Protein 3OAJ (pdb70)

Structure (mmCIF, N/CA/C/O backbone):
data_3OAJ
#
_entry.id   3OAJ
#
_cell.length_a   50.215
_cell.length_b   86.181
_cell.length_c   72.968
_cell.angle_alpha   90.000
_cell.angle_beta   91.650
_cell.angle_gamma   90.000
#
_symmetry.space_group_name_H-M   'P 1 21 1'
#
loop_
_entity.id
_entity.type
_entity.pdbx_description
1 polymer 'Putative ring-cleaving dioxygenase mhqO'
2 non-polymer 'ZINC ION'
3 non-polymer 'SULFATE ION'
4 water water
#
loop_
_atom_site.group_PDB
_atom_site.id
_atom_site.type_symbol
_atom_site.label_atom_id
_atom_site.label_alt_id
_atom_site.label_comp_id
_atom_site.label_asym_id
_atom_site.label_entity_id
_atom_site.label_seq_id
_atom_site.pdbx_PDB_ins_code
_atom_site.Cartn_x
_atom_site.Cartn_y
_atom_site.Cartn_z
_atom_site.occupancy
_atom_site.B_iso_or_equiv
_atom_site.auth_seq_id
_atom_site.auth_comp_id
_atom_site.auth_asym_id
_atom_site.auth_atom_id
_atom_site.pdbx_PDB_model_num
ATOM 1 N N . ALA A 1 3 ? 68.123 17.644 39.859 1.00 25.26 3 ALA A N 1
ATOM 2 C CA . ALA A 1 3 ? 66.798 17.955 39.231 1.00 24.66 3 ALA A CA 1
ATOM 3 C C . ALA A 1 3 ? 65.686 18.198 40.265 1.00 23.94 3 ALA A C 1
ATOM 4 O O . ALA A 1 3 ? 65.929 18.797 41.317 1.00 25.03 3 ALA A O 1
ATOM 6 N N . LYS A 1 4 ? 64.477 17.735 39.969 1.00 22.10 4 LYS A N 1
ATOM 7 C CA . LYS A 1 4 ? 63.301 18.029 40.799 1.00 21.04 4 LYS A CA 1
ATOM 8 C C . LYS A 1 4 ? 62.808 16.770 41.519 1.00 19.23 4 LYS A C 1
ATOM 9 O O . LYS A 1 4 ? 63.268 15.666 41.214 1.00 18.79 4 LYS A O 1
ATOM 15 N N . LYS A 1 5 ? 61.891 16.939 42.477 1.00 18.68 5 LYS A N 1
ATOM 16 C CA . LYS A 1 5 ? 61.293 15.810 43.209 1.00 18.89 5 LYS A CA 1
ATOM 17 C C . LYS A 1 5 ? 59.824 16.042 43.567 1.00 18.30 5 LYS A C 1
ATOM 18 O O . LYS A 1 5 ? 59.510 16.876 44.403 1.00 20.57 5 LYS A O 1
ATOM 24 N N . THR A 1 6 ? 58.927 15.278 42.961 1.00 15.45 6 THR A N 1
ATOM 25 C CA . THR A 1 6 ? 57.502 15.367 43.277 1.00 13.69 6 THR A CA 1
ATOM 26 C C . THR A 1 6 ? 57.110 14.397 44.392 1.00 12.86 6 THR A C 1
ATOM 27 O O . THR A 1 6 ? 57.613 13.279 44.459 1.00 13.17 6 THR A O 1
ATOM 31 N N . MET A 1 7 ? 56.182 14.805 45.248 1.00 12.47 7 MET A N 1
ATOM 32 C CA . MET A 1 7 ? 55.655 13.908 46.272 1.00 13.03 7 MET A CA 1
ATOM 33 C C . MET A 1 7 ? 54.883 12.719 45.706 1.00 11.68 7 MET A C 1
ATOM 34 O O . MET A 1 7 ? 54.828 11.657 46.326 1.00 11.87 7 MET A O 1
ATOM 39 N N . GLY A 1 8 ? 54.332 12.880 44.510 1.00 10.58 8 GLY A N 1
ATOM 40 C CA . GLY A 1 8 ? 53.502 11.809 43.943 1.00 10.13 8 GLY A CA 1
ATOM 41 C C . GLY A 1 8 ? 52.368 12.352 43.103 1.00 9.99 8 GLY A C 1
ATOM 42 O O . GLY A 1 8 ? 52.349 13.543 42.757 1.00 10.86 8 GLY A O 1
ATOM 43 N N . ILE A 1 9 ? 51.406 11.488 42.803 1.00 10.32 9 ILE A N 1
ATOM 44 C CA . ILE A 1 9 ? 50.248 11.881 42.016 1.00 9.73 9 ILE A CA 1
ATOM 45 C C . ILE A 1 9 ? 49.404 12.930 42.778 1.00 8.54 9 ILE A C 1
ATO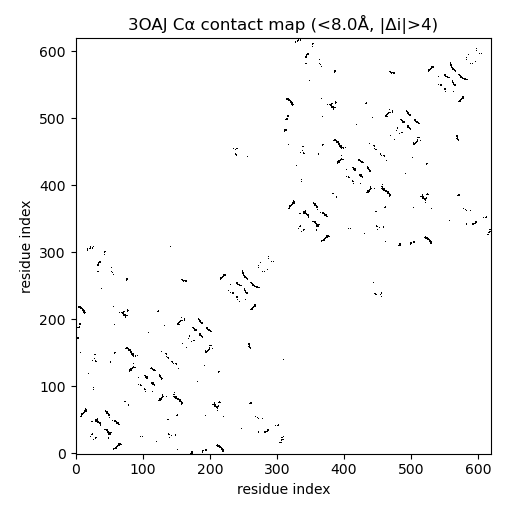M 46 O O . ILE A 1 9 ? 49.164 12.806 44.000 1.00 9.19 9 ILE A O 1
ATOM 51 N N . HIS A 1 10 ? 48.992 13.967 42.044 1.00 9.31 10 HIS A N 1
ATOM 52 C CA . HIS A 1 10 ? 48.021 14.946 42.501 1.00 10.18 10 HIS A CA 1
ATOM 53 C C . HIS A 1 10 ? 46.618 14.448 42.153 1.00 10.04 10 HIS A C 1
ATOM 54 O O . HIS A 1 10 ? 45.788 14.269 43.029 1.00 10.80 10 HIS A O 1
ATOM 61 N N . HIS A 1 11 ? 46.363 14.236 40.865 1.00 9.90 11 HIS A N 1
ATOM 62 C CA . HIS A 1 11 ? 45.081 13.682 40.422 1.00 9.88 11 HIS A CA 1
ATOM 63 C C . HIS A 1 11 ? 45.296 12.977 39.092 1.00 9.59 11 HIS A C 1
ATOM 64 O O . HIS A 1 11 ? 46.350 13.113 38.474 1.00 9.35 11 HIS A O 1
ATOM 71 N N . ILE A 1 12 ? 44.302 12.192 38.692 1.00 9.44 12 ILE A N 1
ATOM 72 C CA . ILE A 1 12 ? 44.245 11.585 37.383 1.00 9.34 12 ILE A CA 1
ATOM 73 C C . ILE A 1 12 ? 42.903 11.974 36.778 1.00 9.22 12 ILE A C 1
ATOM 74 O O . ILE A 1 12 ? 41.883 12.041 37.453 1.00 10.65 12 ILE A O 1
ATOM 79 N N . THR A 1 13 ? 42.905 12.194 35.468 1.00 9.58 13 THR A N 1
ATOM 80 C CA . THR A 1 13 ? 41.726 12.680 34.775 1.00 10.21 13 THR A CA 1
ATOM 81 C C . THR A 1 13 ? 41.390 11.761 33.611 1.00 10.74 13 THR A C 1
ATOM 82 O O . THR A 1 13 ? 42.256 11.403 32.807 1.00 11.54 13 THR A O 1
ATOM 86 N N . ALA A 1 14 ? 40.117 11.380 33.562 1.00 11.97 14 ALA A N 1
ATOM 87 C CA . ALA A 1 14 ? 39.630 10.448 32.553 1.00 12.87 14 ALA A CA 1
ATOM 88 C C . ALA A 1 14 ? 38.360 10.925 31.866 1.00 13.42 14 ALA A C 1
ATOM 89 O O . ALA A 1 14 ? 37.558 11.641 32.451 1.00 12.58 14 ALA A O 1
ATOM 91 N N . ILE A 1 15 ? 38.195 10.511 30.612 1.00 15.00 15 ILE A N 1
ATOM 92 C CA . ILE A 1 15 ? 36.953 10.741 29.887 1.00 15.66 15 ILE A CA 1
ATOM 93 C C . ILE A 1 15 ? 36.110 9.486 30.074 1.00 15.00 15 ILE A C 1
ATOM 94 O O . ILE A 1 15 ? 36.602 8.371 29.894 1.00 15.27 15 ILE A O 1
ATOM 99 N N . VAL A 1 16 ? 34.856 9.674 30.486 1.00 14.48 16 VAL A N 1
ATOM 100 C CA . VAL A 1 16 ? 33.940 8.548 30.734 1.00 14.38 16 VAL A CA 1
ATOM 101 C C . VAL A 1 16 ? 32.554 8.821 30.147 1.00 14.49 16 VAL A C 1
ATOM 102 O O . VAL A 1 16 ? 32.382 9.759 29.379 1.00 13.96 16 VAL A O 1
ATOM 106 N N . GLY A 1 17 ? 31.578 7.992 30.522 1.00 14.68 17 GLY A N 1
ATOM 107 C CA . GLY A 1 17 ? 30.202 8.073 30.019 1.00 14.88 17 GLY A CA 1
ATOM 108 C C . GLY A 1 17 ? 29.280 8.876 30.919 1.00 15.03 17 GLY A C 1
ATOM 109 O O . GLY A 1 17 ? 29.704 9.832 31.558 1.00 15.24 17 GLY A O 1
ATOM 110 N N . HIS A 1 18 ? 28.010 8.483 30.962 1.00 14.54 18 HIS A N 1
ATOM 111 C CA . HIS A 1 18 ? 26.980 9.214 31.700 1.00 14.32 18 HIS A CA 1
ATOM 112 C C . HIS A 1 18 ? 27.399 9.579 33.130 1.00 12.23 18 HIS A C 1
ATOM 113 O O . HIS A 1 18 ? 27.856 8.701 33.871 1.00 11.98 18 HIS A O 1
ATOM 120 N N . PRO A 1 19 ? 27.184 10.854 33.540 1.00 11.46 19 PRO A N 1
ATOM 121 C CA . PRO A 1 19 ? 27.540 11.249 34.911 1.00 11.12 19 PRO A CA 1
ATOM 122 C C . PRO A 1 19 ? 26.858 10.468 36.030 1.00 11.73 19 PRO A C 1
ATOM 123 O O . PRO A 1 19 ? 27.468 10.290 37.081 1.00 12.19 19 PRO A O 1
ATOM 127 N N . GLN A 1 20 ? 25.618 10.009 35.839 1.00 11.84 20 GLN A N 1
ATOM 128 C CA . GLN A 1 20 ? 24.970 9.225 36.884 1.00 11.75 20 GLN A CA 1
ATOM 129 C C . GLN A 1 20 ? 25.630 7.854 37.055 1.00 11.90 20 GLN A C 1
ATOM 130 O O . GLN A 1 20 ? 25.815 7.387 38.180 1.00 11.77 20 GLN A O 1
ATOM 136 N N . GLU A 1 21 ? 25.975 7.222 35.935 1.00 12.40 21 GLU A N 1
ATOM 137 C CA . GLU A 1 21 ? 26.679 5.937 35.959 1.00 13.29 21 GLU A CA 1
ATOM 138 C C . GLU A 1 21 ? 28.063 6.072 36.600 1.00 12.95 21 GLU A C 1
ATOM 139 O O . GLU A 1 21 ? 28.457 5.265 37.455 1.00 13.15 21 GLU A O 1
ATOM 145 N N . ASN A 1 22 ? 28.783 7.116 36.204 1.00 12.69 22 ASN A N 1
ATOM 146 C CA . ASN A 1 22 ? 30.083 7.439 36.787 1.00 12.00 22 ASN A CA 1
ATOM 147 C C . ASN A 1 22 ? 29.960 7.617 38.299 1.00 11.47 22 ASN A C 1
ATOM 148 O O . ASN A 1 22 ? 30.686 6.992 39.073 1.00 11.19 22 ASN A O 1
ATOM 153 N N . THR A 1 23 ? 28.998 8.424 38.728 1.00 10.48 23 THR A N 1
ATOM 154 C CA . THR A 1 23 ? 28.829 8.699 40.146 1.00 10.74 23 THR A CA 1
ATOM 155 C C . THR A 1 23 ? 28.395 7.458 40.931 1.00 10.72 23 THR A C 1
ATOM 156 O O . THR A 1 23 ? 28.877 7.226 42.055 1.00 10.50 23 THR A O 1
ATOM 160 N N . ASP A 1 24 ? 27.457 6.686 40.374 1.00 11.13 24 ASP A N 1
ATOM 161 C CA . ASP A 1 24 ? 27.023 5.461 41.046 1.00 11.42 24 ASP A CA 1
ATOM 162 C C . ASP A 1 24 ? 28.208 4.530 41.278 1.00 11.36 24 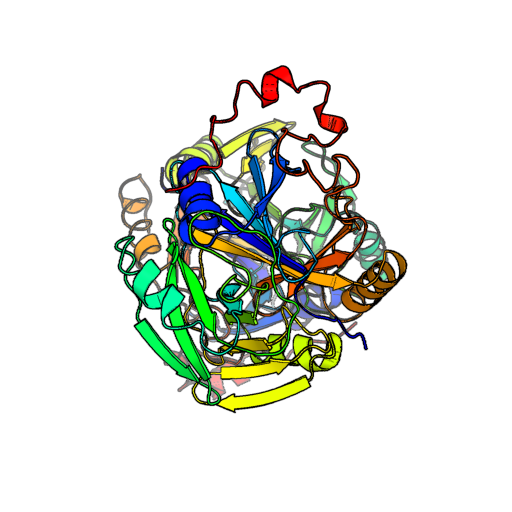ASP A C 1
ATOM 163 O O . ASP A 1 24 ? 28.240 3.829 42.288 1.00 12.28 24 ASP A O 1
ATOM 168 N N . PHE A 1 25 ? 29.196 4.537 40.384 1.00 10.85 25 PHE A N 1
ATOM 169 C CA . PHE A 1 25 ? 30.355 3.690 40.619 1.00 10.68 25 PHE A CA 1
ATOM 170 C C . PHE A 1 25 ? 31.323 4.290 41.653 1.00 10.56 25 PHE A C 1
ATOM 171 O O . PHE A 1 25 ? 31.634 3.653 42.675 1.00 10.90 25 PHE A O 1
ATOM 179 N N . TYR A 1 26 ? 31.778 5.520 41.405 1.00 11.49 26 TYR A N 1
ATOM 180 C CA . TYR A 1 26 ? 32.828 6.116 42.235 1.00 10.95 26 TYR A CA 1
ATOM 181 C C . TYR A 1 26 ? 32.365 6.500 43.632 1.00 11.33 26 TYR A C 1
ATOM 182 O O . TYR A 1 26 ? 33.099 6.277 44.596 1.00 11.16 26 TYR A O 1
ATOM 191 N N . ALA A 1 27 ? 31.126 7.000 43.747 1.00 11.41 27 ALA A N 1
ATOM 192 C CA . ALA A 1 27 ? 30.518 7.251 45.065 1.00 11.24 27 ALA A CA 1
ATOM 193 C C . ALA A 1 27 ? 29.786 6.019 45.593 1.00 11.56 27 ALA A C 1
ATOM 194 O O . ALA A 1 27 ? 30.043 5.575 46.716 1.00 12.88 27 ALA A O 1
ATOM 196 N N . GLY A 1 28 ? 28.882 5.464 44.792 1.00 11.80 28 GLY A N 1
ATOM 197 C CA . GLY A 1 28 ? 28.043 4.340 45.219 1.00 11.98 28 GLY A CA 1
ATOM 198 C C . GLY A 1 28 ? 28.804 3.072 45.576 1.00 12.30 28 GLY A C 1
ATOM 199 O O . GLY A 1 28 ? 28.587 2.476 46.636 1.00 13.53 28 GLY A O 1
ATOM 200 N N . VAL A 1 29 ? 29.693 2.642 44.691 1.00 11.62 29 VAL A N 1
ATOM 201 C CA . VAL A 1 29 ? 30.439 1.399 44.925 1.00 11.36 29 VAL A CA 1
ATOM 202 C C . VAL A 1 29 ? 31.744 1.666 45.693 1.00 11.48 29 VAL A C 1
ATOM 203 O O . VAL A 1 29 ? 31.996 1.046 46.734 1.00 12.24 29 VAL A O 1
ATOM 207 N N . LEU A 1 30 ? 32.544 2.616 45.212 1.00 11.35 30 LEU A N 1
ATOM 208 C CA . LEU A 1 30 ? 33.869 2.841 45.785 1.00 11.19 30 LEU A CA 1
ATOM 209 C C . LEU A 1 30 ? 33.852 3.747 47.012 1.00 11.56 30 LEU A C 1
ATOM 210 O O . LEU A 1 30 ? 34.858 3.837 47.720 1.00 12.29 30 LEU A O 1
ATOM 215 N N . GLY A 1 31 ? 32.725 4.418 47.254 1.00 11.29 31 GLY A N 1
ATOM 216 C CA . GLY A 1 31 ? 32.565 5.219 48.458 1.00 11.66 31 GLY A CA 1
ATOM 217 C C . GLY A 1 31 ? 33.313 6.538 48.477 1.00 12.05 31 GLY A C 1
ATOM 218 O O . GLY A 1 31 ? 33.413 7.151 49.540 1.00 12.48 31 GLY A O 1
ATOM 219 N N . LEU A 1 32 ? 33.835 6.976 47.333 1.00 11.97 32 LEU A N 1
ATOM 220 C CA . LEU A 1 32 ? 34.565 8.249 47.271 1.00 11.39 32 LEU A CA 1
ATOM 221 C C . LEU A 1 32 ? 33.598 9.413 47.361 1.00 11.35 32 LEU A C 1
ATOM 222 O O . LEU A 1 32 ? 32.418 9.297 46.993 1.00 11.26 32 LEU A O 1
ATOM 227 N N . ARG A 1 33 ? 34.096 10.531 47.879 1.00 11.46 33 ARG A N 1
ATOM 228 C CA . ARG A 1 33 ? 33.299 11.733 48.010 1.00 11.76 33 ARG A CA 1
ATOM 229 C C . ARG A 1 33 ? 33.388 12.525 46.726 1.00 11.87 33 ARG A C 1
ATOM 230 O O . ARG A 1 33 ? 34.480 12.709 46.197 1.00 12.61 33 ARG A O 1
ATOM 238 N N . LEU A 1 34 ? 32.241 12.991 46.238 1.00 11.92 34 LEU A N 1
ATOM 239 C CA . LEU A 1 34 ? 32.215 13.970 45.171 1.00 11.35 34 LEU A CA 1
ATOM 240 C C . LEU A 1 34 ? 32.555 15.303 45.812 1.00 10.75 34 LEU A C 1
ATOM 241 O O . LEU A 1 34 ? 31.722 15.887 46.503 1.00 10.87 34 LEU A O 1
ATOM 246 N N . VAL A 1 35 ? 33.801 15.743 45.621 1.00 11.43 35 VAL A N 1
ATOM 247 C CA . VAL A 1 35 ? 34.292 16.955 46.276 1.00 12.02 35 VAL A CA 1
ATOM 248 C C . VAL A 1 35 ? 34.083 18.213 45.449 1.00 11.84 35 VAL A C 1
ATOM 249 O O . VAL A 1 35 ? 34.155 19.312 45.979 1.00 12.72 35 VAL A O 1
ATOM 253 N N . LYS A 1 36 ? 33.834 18.065 44.146 1.00 11.20 36 LYS A N 1
ATOM 254 C CA . LYS A 1 36 ? 33.570 19.244 43.305 1.00 11.53 36 LYS A CA 1
ATOM 255 C C . LYS A 1 36 ? 32.816 18.861 42.045 1.00 11.93 36 LYS A C 1
ATOM 256 O O . LYS A 1 36 ? 33.204 17.941 41.320 1.00 11.95 36 LYS A O 1
ATOM 262 N N . GLN A 1 37 ? 31.721 19.572 41.790 1.00 12.28 37 GLN A N 1
ATOM 263 C CA . GLN A 1 37 ? 31.093 19.489 40.489 1.00 13.42 37 GLN A CA 1
ATOM 264 C C . GLN A 1 37 ? 31.235 20.837 39.838 1.00 12.87 37 GLN A C 1
ATOM 265 O O . GLN A 1 37 ? 30.825 21.877 40.381 1.00 12.92 37 GLN A O 1
ATOM 271 N N . THR A 1 38 ? 31.862 20.806 38.675 1.00 12.40 38 THR A N 1
ATOM 272 C CA . THR A 1 38 ? 32.059 22.016 37.903 1.00 12.14 38 THR A CA 1
ATOM 273 C C . THR A 1 38 ? 31.920 21.654 36.441 1.00 12.33 38 THR A C 1
ATOM 274 O O . THR A 1 38 ? 31.324 20.620 36.123 1.00 11.75 38 THR A O 1
ATOM 278 N N . VAL A 1 39 ? 32.425 22.506 35.562 1.00 13.21 39 VAL A N 1
ATOM 279 C CA . VAL A 1 39 ? 32.405 22.233 34.133 1.00 14.24 39 VAL A CA 1
ATOM 280 C C . VAL A 1 39 ? 33.830 22.222 33.581 1.00 15.93 39 VAL A C 1
ATOM 281 O O . VAL A 1 39 ? 34.754 22.733 34.221 1.00 16.29 39 VAL A O 1
ATOM 285 N N . ASN A 1 40 ? 33.999 21.633 32.399 1.00 18.13 40 ASN A N 1
ATOM 286 C CA . ASN A 1 40 ? 35.277 21.671 31.694 1.00 21.13 40 ASN A CA 1
ATOM 287 C C . ASN A 1 40 ? 35.598 23.113 31.313 1.00 23.13 40 ASN A C 1
ATOM 288 O O . ASN A 1 40 ? 34.770 23.805 30.721 1.00 22.95 40 ASN A O 1
ATOM 293 N N . PHE A 1 41 ? 36.797 23.567 31.665 1.00 25.56 41 PHE A N 1
ATOM 294 C CA . PHE A 1 41 ? 37.233 24.910 31.303 1.00 28.46 41 PHE A CA 1
ATOM 295 C C . PHE A 1 41 ? 37.159 25.169 29.810 1.00 31.27 41 PHE A C 1
ATOM 296 O O . PHE A 1 41 ? 36.829 26.277 29.395 1.00 31.89 41 PHE A O 1
ATOM 304 N N . ASP A 1 42 ? 37.480 24.146 29.020 1.00 33.68 42 ASP A N 1
ATOM 305 C CA . ASP A 1 42 ? 37.463 24.232 27.556 1.00 35.82 42 ASP A CA 1
ATOM 306 C C . ASP A 1 42 ? 36.057 24.112 26.974 1.00 36.37 42 ASP A C 1
ATOM 307 O O . ASP A 1 42 ? 35.710 24.818 26.023 1.00 36.65 42 ASP A O 1
ATOM 312 N N . ASP A 1 43 ? 35.258 23.205 27.539 1.00 36.33 43 ASP A N 1
ATOM 313 C CA . ASP A 1 43 ? 33.883 22.997 27.096 1.00 36.09 43 ASP A CA 1
ATOM 314 C C . ASP A 1 43 ? 32.909 23.146 28.265 1.00 34.74 43 ASP A C 1
ATOM 315 O O . ASP A 1 43 ? 32.682 22.194 29.017 1.00 34.35 43 ASP A O 1
ATOM 320 N N . PRO A 1 44 ? 32.329 24.349 28.416 1.00 33.87 44 PRO A N 1
ATOM 321 C CA . PRO A 1 44 ? 31.382 24.727 29.476 1.00 33.01 44 PRO A CA 1
ATOM 322 C C . PRO A 1 44 ? 30.105 23.886 29.537 1.00 31.41 44 PRO A C 1
ATOM 323 O O . PRO A 1 44 ? 29.410 23.908 30.551 1.00 31.82 44 PRO A O 1
ATOM 327 N N . GLY A 1 45 ? 29.792 23.169 28.461 1.00 29.73 45 GLY A N 1
ATOM 328 C CA . GLY A 1 45 ? 28.597 22.322 28.410 1.00 27.93 45 GLY A CA 1
ATOM 329 C C . GLY A 1 45 ? 28.845 20.887 28.839 1.00 25.83 45 GLY A C 1
ATOM 330 O O . GLY A 1 45 ? 28.000 20.012 28.638 1.00 26.30 45 GLY A O 1
ATOM 331 N N . THR A 1 46 ? 30.008 20.641 29.432 1.00 23.25 46 THR A N 1
ATOM 332 C CA . THR A 1 46 ? 30.379 19.310 29.877 1.00 20.92 46 THR A CA 1
ATOM 333 C C . THR A 1 46 ? 30.820 19.411 31.325 1.00 17.86 46 THR A C 1
ATOM 334 O O . THR A 1 46 ? 31.584 20.310 31.675 1.00 17.60 46 THR A O 1
ATOM 338 N N . TYR A 1 47 ? 30.344 18.485 32.152 1.00 15.41 47 TYR A N 1
ATOM 339 C CA . TYR A 1 47 ? 30.757 18.401 33.548 1.00 13.59 47 TYR A CA 1
ATOM 340 C C . TYR A 1 47 ? 32.243 18.126 33.671 1.00 12.79 47 TYR A C 1
ATOM 341 O O . TYR A 1 47 ? 32.841 17.453 32.839 1.00 12.44 47 TYR A O 1
ATOM 350 N N . HIS A 1 48 ? 32.803 18.609 34.766 1.00 11.40 48 HIS A N 1
ATOM 351 C CA . HIS A 1 48 ? 34.055 18.103 35.267 1.00 10.97 48 HIS A CA 1
ATOM 352 C C . HIS A 1 48 ? 33.787 17.757 36.716 1.00 10.56 48 HIS A C 1
ATOM 353 O O . HIS A 1 48 ? 33.511 18.651 37.512 1.00 11.35 48 HIS A O 1
ATOM 360 N N . LEU A 1 49 ? 33.863 16.462 37.040 1.00 9.97 49 LEU A N 1
ATOM 361 C CA . LEU A 1 49 ? 33.576 15.967 38.389 1.00 10.24 49 LEU A CA 1
ATOM 362 C C . LEU A 1 49 ? 34.872 15.529 39.053 1.00 10.15 49 LEU A C 1
ATOM 363 O O . LEU A 1 49 ? 35.701 14.854 38.441 1.00 10.74 49 LEU A O 1
ATOM 368 N N . TYR A 1 50 ? 35.028 15.896 40.321 1.00 10.10 50 TYR A N 1
ATOM 369 C CA . TYR A 1 50 ? 36.198 15.506 41.112 1.00 10.64 50 TYR A CA 1
ATOM 370 C C . TYR A 1 50 ? 35.739 14.683 42.309 1.00 10.62 50 TYR A C 1
ATOM 371 O O . TYR A 1 50 ? 34.882 15.119 43.098 1.00 11.27 50 TYR A O 1
ATOM 380 N N . PHE A 1 51 ? 36.302 13.484 42.423 1.00 10.39 51 PHE A N 1
ATOM 381 C CA . PHE A 1 51 ? 36.054 12.598 43.566 1.00 10.69 51 PHE A CA 1
ATOM 382 C C . PHE A 1 51 ? 37.351 12.417 44.339 1.00 10.76 51 PHE A C 1
ATOM 383 O O . PHE A 1 51 ? 38.447 12.450 43.762 1.00 11.69 51 PHE A O 1
ATOM 391 N N . GLY A 1 52 ? 37.244 12.204 45.643 1.00 10.82 52 GLY A N 1
ATOM 392 C CA . GLY A 1 52 ? 38.436 11.939 46.430 1.00 11.07 52 GLY A CA 1
ATOM 393 C C . GLY A 1 52 ? 38.087 11.450 47.819 1.00 11.03 52 GLY A C 1
ATOM 394 O O . GLY A 1 52 ? 36.971 10.952 48.054 1.00 11.29 52 GLY A O 1
ATOM 395 N N . ASN A 1 53 ? 39.032 11.600 48.747 1.00 11.30 53 ASN A N 1
ATOM 396 C CA . ASN A 1 53 ? 38.769 11.272 50.144 1.00 11.72 53 ASN A CA 1
ATOM 397 C C . ASN A 1 53 ? 37.924 12.366 50.799 1.00 12.06 53 ASN A C 1
ATOM 398 O O . ASN A 1 53 ? 37.441 13.274 50.116 1.00 11.41 53 ASN A O 1
ATOM 403 N N . GLU A 1 54 ? 37.748 12.305 52.116 1.00 12.98 54 GLU A N 1
ATOM 404 C CA . GLU A 1 54 ? 36.863 13.262 52.800 1.00 14.02 54 GLU A CA 1
ATOM 405 C C . GLU A 1 54 ? 37.252 14.713 52.498 1.00 14.04 54 GLU A C 1
ATOM 406 O O . GLU A 1 54 ? 36.383 15.578 52.429 1.00 14.92 54 GLU A O 1
ATOM 412 N N . GLY A 1 55 ? 38.542 14.957 52.268 1.00 13.48 55 GLY A N 1
ATOM 413 C CA . GLY A 1 55 ? 39.042 16.318 52.053 1.00 13.61 55 GLY A CA 1
ATOM 414 C C . GLY A 1 55 ? 39.423 16.646 50.626 1.00 13.59 55 GLY A C 1
ATOM 415 O O . GLY A 1 55 ? 39.929 17.742 50.348 1.00 13.63 55 GLY A O 1
ATOM 416 N N . GLY A 1 56 ? 39.204 15.698 49.721 1.00 13.26 56 GLY A N 1
ATOM 417 C CA . GLY A 1 56 ? 39.680 15.833 48.336 1.00 13.22 56 GLY A CA 1
ATOM 418 C C . GLY A 1 56 ? 41.170 16.145 48.301 1.00 13.26 56 GLY A C 1
ATOM 419 O O . GLY A 1 56 ? 41.607 17.010 47.551 1.00 13.98 56 GLY A O 1
ATOM 420 N N . LYS A 1 57 ? 41.945 15.455 49.143 1.00 12.53 57 LYS A N 1
ATOM 421 C CA . LYS A 1 57 ? 43.367 15.754 49.310 1.00 12.71 57 LYS A CA 1
ATOM 422 C C . LYS A 1 57 ? 44.169 15.341 48.077 1.00 11.46 57 LYS A C 1
ATOM 423 O O . LYS A 1 57 ? 43.839 14.340 47.433 1.00 11.25 57 LYS A O 1
ATOM 429 N N . PRO A 1 58 ? 45.251 16.082 47.766 1.00 10.96 58 PRO A N 1
ATOM 430 C CA . PRO A 1 58 ? 46.111 15.640 46.669 1.00 10.66 58 PRO A CA 1
ATOM 431 C C . PRO A 1 58 ? 46.563 14.196 46.873 1.00 9.79 58 PRO A C 1
ATOM 432 O O . PRO A 1 58 ? 46.855 13.771 47.999 1.00 10.77 58 PRO A O 1
ATOM 436 N N . GLY A 1 59 ? 46.559 13.438 45.781 1.00 9.43 59 GLY A N 1
ATOM 437 C CA . GLY A 1 59 ? 46.905 12.026 45.841 1.00 9.68 59 GLY A CA 1
ATOM 438 C C . GLY A 1 59 ? 45.717 11.106 46.034 1.00 9.70 59 GLY A C 1
ATOM 439 O O . GLY A 1 59 ? 45.887 9.887 46.025 1.00 10.88 59 GLY A O 1
ATOM 440 N N . THR A 1 60 ? 44.521 11.691 46.162 1.00 8.99 60 THR A N 1
ATOM 441 C CA . THR A 1 60 ? 43.271 10.925 46.282 1.00 9.87 60 THR A CA 1
ATOM 442 C C . THR A 1 60 ? 42.258 11.249 45.191 1.00 10.53 60 THR A C 1
ATOM 443 O O . THR A 1 60 ? 41.201 10.629 45.137 1.00 11.46 60 THR A O 1
ATOM 447 N N . ILE A 1 61 ? 42.598 12.205 44.321 1.00 9.93 61 ILE A N 1
ATOM 448 C CA . ILE A 1 61 ? 41.641 12.874 43.440 1.00 10.18 61 ILE A CA 1
ATOM 449 C C . ILE A 1 61 ? 41.551 12.231 42.060 1.00 10.03 61 ILE A C 1
ATOM 450 O O . ILE A 1 61 ? 42.499 12.269 41.285 1.00 10.94 61 ILE A O 1
ATOM 455 N N . ILE A 1 62 ? 40.407 11.623 41.785 1.00 9.99 62 ILE A N 1
ATOM 456 C CA . ILE A 1 62 ? 40.106 11.103 40.452 1.00 9.54 62 ILE A CA 1
ATOM 457 C C . ILE A 1 62 ? 39.062 12.020 39.842 1.00 10.60 62 ILE A C 1
ATOM 458 O O . ILE A 1 62 ? 38.058 12.356 40.466 1.00 10.83 62 ILE A O 1
ATOM 463 N N . THR A 1 63 ? 39.315 12.436 38.607 1.00 10.17 63 THR A N 1
ATOM 464 C CA . THR A 1 63 ? 38.480 13.439 37.958 1.00 10.24 63 THR A CA 1
ATOM 465 C C . THR A 1 63 ? 37.979 12.951 36.607 1.00 10.38 63 THR A C 1
ATOM 466 O O . THR A 1 63 ? 38.647 12.162 35.933 1.00 11.24 63 THR A O 1
ATOM 470 N N . PHE A 1 64 ? 36.794 13.435 36.223 1.00 10.01 64 PHE A N 1
ATOM 471 C CA . PHE A 1 64 ? 36.108 12.893 35.046 1.00 10.25 64 PHE A CA 1
ATOM 472 C C . PHE A 1 64 ? 35.469 13.960 34.194 1.00 10.93 64 PHE A C 1
ATOM 473 O O . PHE A 1 64 ? 34.887 14.921 34.711 1.00 11.07 64 PHE A O 1
ATOM 481 N N . PHE A 1 65 ? 35.578 13.767 32.884 1.00 11.99 65 PHE A N 1
ATOM 482 C CA . PHE A 1 65 ? 34.729 14.456 31.917 1.00 13.76 65 PHE A CA 1
ATOM 483 C C . PHE A 1 65 ? 33.663 13.448 31.451 1.00 14.77 65 PHE A C 1
ATOM 484 O O . PHE A 1 65 ? 33.939 12.624 30.573 1.00 14.83 65 PHE A O 1
ATOM 492 N N . PRO A 1 66 ? 32.471 13.473 32.074 1.00 16.60 66 PRO A N 1
ATOM 493 C CA . PRO A 1 66 ? 31.457 12.502 31.688 1.00 19.24 66 PRO A CA 1
ATOM 494 C C . PRO A 1 66 ? 30.652 12.987 30.486 1.00 23.69 66 PRO A C 1
ATOM 495 O O . PRO A 1 66 ? 29.865 13.936 30.595 1.00 24.36 66 PRO A O 1
ATOM 499 N N . TRP A 1 67 ? 30.851 12.360 29.337 1.00 27.59 67 TRP A N 1
ATOM 500 C CA . TRP A 1 67 ? 29.935 12.628 28.233 1.00 31.69 67 TRP A CA 1
ATOM 501 C C . TRP A 1 67 ? 29.235 11.381 27.689 1.00 33.13 67 TRP A C 1
ATOM 502 O O . TRP A 1 67 ? 29.847 10.531 27.038 1.00 33.08 67 TRP A O 1
ATOM 513 N N . ALA A 1 68 ? 27.942 11.295 27.999 1.00 34.79 68 ALA A N 1
ATOM 514 C CA . ALA A 1 68 ? 27.103 10.149 27.662 1.00 36.30 68 ALA A CA 1
ATOM 515 C C . ALA A 1 68 ? 27.050 9.923 26.157 1.00 37.98 68 ALA A C 1
ATOM 516 O O . ALA A 1 68 ? 27.010 10.879 25.376 1.00 38.28 68 ALA A O 1
ATOM 518 N N . GLY A 1 69 ? 27.054 8.652 25.761 1.00 39.23 69 GLY A N 1
ATOM 519 C CA . GLY A 1 69 ? 27.074 8.279 24.347 1.00 40.32 69 GLY A CA 1
ATOM 520 C C . GLY A 1 69 ? 28.324 7.504 23.964 1.00 41.30 69 GLY A C 1
ATOM 521 O O . GLY A 1 69 ? 28.396 6.930 22.872 1.00 41.76 69 GLY A O 1
ATOM 522 N N . ALA A 1 70 ? 29.307 7.508 24.867 1.00 41.58 70 ALA A N 1
ATOM 523 C CA . ALA A 1 70 ? 30.553 6.741 24.737 1.00 41.51 70 ALA A CA 1
ATOM 524 C C . ALA A 1 70 ? 31.220 6.810 23.357 1.00 41.14 70 ALA A C 1
ATOM 525 O O . ALA A 1 70 ? 31.119 5.875 22.555 1.00 41.47 70 ALA A O 1
ATOM 527 N N . ARG A 1 71 ? 31.895 7.926 23.089 1.00 40.50 71 ARG A N 1
ATOM 528 C CA . ARG A 1 71 ? 32.758 8.049 21.915 1.00 39.64 71 ARG A CA 1
ATOM 529 C C . ARG A 1 71 ? 34.055 7.331 22.279 1.00 37.77 71 ARG A C 1
ATOM 530 O O . ARG A 1 71 ? 35.067 7.963 22.592 1.00 37.68 71 ARG A O 1
ATOM 538 N N . GLN A 1 72 ? 33.995 6.000 22.229 1.00 35.92 72 GLN A N 1
ATOM 539 C CA . GLN A 1 72 ? 34.955 5.117 22.897 1.00 34.01 72 GLN A CA 1
ATOM 540 C C . GLN A 1 72 ? 36.387 5.171 22.363 1.00 31.16 72 GLN A C 1
ATOM 541 O O . GLN A 1 72 ? 36.624 5.067 21.155 1.00 31.26 72 GLN A O 1
ATOM 547 N N . GLY A 1 73 ? 37.336 5.342 23.284 1.00 28.01 73 GLY A N 1
ATOM 548 C CA . GLY A 1 73 ? 38.752 5.217 22.961 1.00 25.06 73 GLY A CA 1
ATOM 549 C C . GLY A 1 73 ? 39.228 3.793 23.185 1.00 22.49 73 GLY A C 1
ATOM 550 O O . GLY A 1 73 ? 38.438 2.907 23.517 1.00 22.05 73 GLY A O 1
ATOM 551 N N . VAL A 1 74 ? 40.532 3.585 23.017 1.00 20.58 74 VAL A N 1
ATOM 552 C CA . VAL A 1 74 ? 41.155 2.284 23.228 1.00 19.21 74 VAL A CA 1
ATOM 553 C C . VAL A 1 74 ? 42.352 2.475 24.144 1.00 18.01 74 VAL A C 1
ATOM 554 O O . VAL A 1 74 ? 43.202 3.322 23.873 1.00 18.08 74 VAL A O 1
ATOM 558 N N . ILE A 1 75 ? 42.409 1.689 25.218 1.00 17.12 75 ILE A N 1
ATOM 559 C CA . ILE A 1 75 ? 43.531 1.726 26.155 1.00 16.51 75 ILE A CA 1
ATOM 560 C C . ILE A 1 75 ? 44.782 1.147 25.496 1.00 17.10 75 ILE A C 1
ATOM 561 O O . ILE A 1 75 ? 44.756 0.045 24.947 1.00 17.96 75 ILE A O 1
ATOM 566 N N . GLY A 1 76 ? 45.875 1.906 25.536 1.00 16.50 76 GLY A N 1
ATOM 567 C CA . GLY A 1 76 ? 47.126 1.489 24.906 1.00 16.09 76 GLY A CA 1
ATOM 568 C C . GLY A 1 76 ? 48.272 2.419 25.241 1.00 14.96 76 GLY A C 1
ATOM 569 O O . GLY A 1 76 ? 48.133 3.324 26.068 1.00 14.12 76 GLY A O 1
ATOM 570 N N . ASP A 1 77 ? 49.413 2.197 24.599 1.00 15.26 77 ASP A N 1
ATOM 571 C CA . ASP A 1 77 ? 50.598 3.030 24.811 1.00 16.19 77 ASP A CA 1
ATOM 572 C C . ASP A 1 77 ? 50.303 4.508 24.622 1.00 15.24 77 ASP A C 1
ATOM 573 O O . ASP A 1 77 ? 49.482 4.889 23.773 1.00 16.08 77 ASP A O 1
ATOM 578 N N . GLY A 1 78 ? 51.011 5.326 25.396 1.00 13.69 78 GLY A N 1
ATOM 579 C CA . GLY A 1 78 ? 50.747 6.755 25.496 1.00 13.52 78 GLY A CA 1
ATOM 580 C C . GLY A 1 78 ? 49.686 7.128 26.535 1.00 13.28 78 GLY A C 1
ATOM 581 O O . GLY A 1 78 ? 49.182 8.248 26.518 1.00 13.83 78 GLY A O 1
ATOM 582 N N . GLN A 1 79 ? 49.354 6.208 27.451 1.00 13.14 79 GLN A N 1
ATOM 583 C CA . GLN A 1 79 ? 48.330 6.446 28.473 1.00 12.41 79 GLN A CA 1
ATOM 584 C C . GLN A 1 79 ? 48.713 5.814 29.792 1.00 11.67 79 GLN A C 1
ATOM 585 O O . GLN A 1 79 ? 49.480 4.848 29.815 1.00 11.99 79 GLN A O 1
ATOM 591 N N . VAL A 1 80 ? 48.163 6.335 30.886 1.00 10.94 80 VAL A N 1
ATOM 592 C CA . VAL A 1 80 ? 48.024 5.538 32.100 1.00 11.09 80 VAL A CA 1
ATOM 593 C C . VAL A 1 80 ? 47.136 4.330 31.790 1.00 11.36 80 VAL A C 1
ATOM 594 O O . VAL A 1 80 ? 45.999 4.489 31.319 1.00 12.27 80 VAL A O 1
ATOM 598 N N . GLY A 1 81 ? 47.662 3.132 32.044 1.00 10.41 81 GLY A N 1
ATOM 599 C CA . GLY A 1 81 ? 46.932 1.898 31.767 1.00 10.70 81 GLY A CA 1
ATOM 600 C C . GLY A 1 81 ? 46.026 1.460 32.902 1.00 10.47 81 GLY A C 1
ATOM 601 O O . GLY A 1 81 ? 44.884 1.025 32.670 1.00 10.85 81 GLY A O 1
ATOM 602 N N . VAL A 1 82 ? 46.514 1.568 34.140 1.00 10.47 82 VAL A N 1
ATOM 603 C CA . VAL A 1 82 ? 45.771 1.139 35.324 1.00 10.51 82 VAL A CA 1
ATOM 604 C C . VAL A 1 82 ? 45.899 2.197 36.426 1.00 9.91 82 VAL A C 1
ATOM 605 O O . VAL A 1 82 ? 46.970 2.750 36.647 1.00 10.87 82 VAL A O 1
ATOM 609 N N . THR A 1 83 ? 44.792 2.490 37.083 1.00 10.02 83 THR A N 1
ATOM 610 C CA . THR A 1 83 ? 44.796 3.396 38.211 1.00 10.03 83 THR A CA 1
ATOM 611 C C . THR A 1 83 ? 44.675 2.541 39.467 1.00 10.03 83 THR A C 1
ATOM 612 O O . THR A 1 83 ? 43.794 1.675 39.557 1.00 10.65 83 THR A O 1
ATOM 616 N N . SER A 1 84 ? 45.566 2.774 40.427 1.00 9.97 84 SER A N 1
ATOM 617 C CA . SER A 1 84 ? 45.707 1.928 41.621 1.00 10.40 84 SER A CA 1
ATOM 618 C C . SER A 1 84 ? 45.144 2.667 42.825 1.00 10.47 84 SER A C 1
ATOM 619 O O . SER A 1 84 ? 45.501 3.828 43.044 1.00 11.61 84 SER A O 1
ATOM 622 N N . TYR A 1 85 ? 44.248 2.009 43.577 1.00 10.10 85 TYR A N 1
ATOM 623 C CA . TYR A 1 85 ? 43.654 2.552 44.795 1.00 10.16 85 TYR A CA 1
ATOM 624 C C . TYR A 1 85 ? 44.127 1.756 46.003 1.00 10.06 85 TYR A C 1
ATOM 625 O O . TYR A 1 85 ? 44.104 0.521 45.991 1.00 11.52 85 TYR A O 1
ATOM 634 N N . VAL A 1 86 ? 44.578 2.459 47.035 1.00 9.62 86 VAL A N 1
ATOM 635 C CA . VAL A 1 86 ? 45.088 1.821 48.244 1.00 10.05 86 VAL A CA 1
ATOM 636 C C . VAL A 1 86 ? 44.040 1.794 49.353 1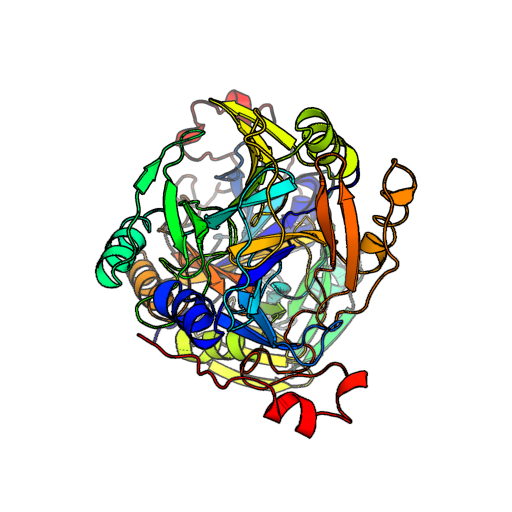.00 10.17 86 VAL A C 1
ATOM 637 O O . VAL A 1 86 ? 43.316 2.775 49.583 1.00 10.26 86 VAL A O 1
ATOM 641 N N . VAL A 1 87 ? 43.955 0.636 50.005 1.00 10.42 87 VAL A N 1
ATOM 642 C CA . VAL A 1 87 ? 43.043 0.431 51.127 1.00 10.47 87 VAL A CA 1
ATOM 643 C C . VAL A 1 87 ? 43.828 -0.039 52.362 1.00 10.87 87 VAL A C 1
ATOM 644 O O . VAL A 1 87 ? 44.992 -0.447 52.230 1.00 11.93 87 VAL A O 1
ATOM 648 N N . PRO A 1 88 ? 43.213 0.030 53.554 1.00 11.08 88 PRO A N 1
ATOM 649 C CA . PRO A 1 88 ? 43.932 -0.429 54.743 1.00 11.27 88 PRO A CA 1
ATOM 650 C C . PRO A 1 88 ? 44.319 -1.911 54.726 1.00 11.42 88 PRO A C 1
ATOM 651 O O . PRO A 1 88 ? 43.678 -2.720 54.049 1.00 11.08 88 PRO A O 1
ATOM 655 N N . LYS A 1 89 ? 45.355 -2.263 55.494 1.00 11.89 89 LYS A N 1
ATOM 656 C CA . LYS A 1 89 ? 45.737 -3.671 55.618 1.00 12.71 89 LYS A CA 1
ATOM 657 C C . LYS A 1 89 ? 44.546 -4.455 56.156 1.00 12.48 89 LYS A C 1
ATOM 658 O O . LYS A 1 89 ? 43.886 -4.030 57.109 1.00 12.89 89 LYS A O 1
ATOM 664 N N . GLY A 1 90 ? 44.263 -5.584 55.513 1.00 12.05 90 GLY A N 1
ATOM 665 C CA . GLY A 1 90 ? 43.156 -6.453 55.882 1.00 11.50 90 GLY A CA 1
ATOM 666 C C . GLY A 1 90 ? 41.835 -6.168 55.207 1.00 10.76 90 GLY A C 1
ATOM 667 O O . GLY A 1 90 ? 40.886 -6.917 55.385 1.00 10.37 90 GLY A O 1
ATOM 668 N N . ALA A 1 91 ? 41.763 -5.105 54.410 1.00 10.56 91 ALA A N 1
ATOM 669 C CA . ALA A 1 91 ? 40.481 -4.719 53.816 1.00 10.23 91 ALA A CA 1
ATOM 670 C C . ALA A 1 91 ? 40.170 -5.386 52.466 1.00 10.11 91 ALA A C 1
ATOM 671 O O . ALA A 1 91 ? 39.081 -5.193 51.931 1.00 10.59 91 ALA A O 1
ATOM 673 N N . MET A 1 92 ? 41.091 -6.182 51.921 1.00 11.23 92 MET A N 1
ATOM 674 C CA A MET A 1 92 ? 40.881 -6.777 50.602 0.50 11.62 92 MET A CA 1
ATOM 675 C CA B MET A 1 92 ? 40.882 -6.781 50.602 0.50 12.10 92 MET A CA 1
ATOM 676 C C . MET A 1 92 ? 39.546 -7.520 50.490 1.00 11.60 92 MET A C 1
ATOM 677 O O . MET A 1 92 ? 38.822 -7.336 49.506 1.00 12.25 92 MET A O 1
ATOM 686 N N . ALA A 1 93 ? 39.222 -8.346 51.496 1.00 11.29 93 ALA A N 1
ATOM 687 C CA . ALA A 1 93 ? 37.978 -9.126 51.488 1.00 11.11 93 ALA A CA 1
ATOM 688 C C . ALA A 1 93 ? 36.728 -8.268 51.509 1.00 11.09 93 ALA A C 1
ATOM 689 O O . ALA A 1 93 ? 35.691 -8.684 50.983 1.00 12.33 93 ALA A O 1
ATOM 691 N N . PHE A 1 94 ? 36.803 -7.104 52.141 1.00 10.81 94 PHE A N 1
ATOM 692 C CA . PHE A 1 94 ? 35.660 -6.203 52.131 1.00 10.71 94 PHE A CA 1
ATOM 693 C C . PHE A 1 94 ? 35.363 -5.842 50.678 1.00 10.85 94 PHE A C 1
ATOM 694 O O . PHE A 1 94 ? 34.215 -5.910 50.247 1.00 11.39 94 PHE A O 1
ATOM 702 N N . TRP A 1 95 ? 36.411 -5.472 49.942 1.00 10.41 95 TRP A N 1
ATOM 703 C CA . TRP A 1 95 ? 36.266 -5.030 48.560 1.00 10.18 95 TRP A CA 1
ATOM 704 C C . TRP A 1 95 ? 35.886 -6.139 47.607 1.00 10.75 95 TRP A C 1
ATOM 705 O O . TRP A 1 95 ? 35.049 -5.929 46.718 1.00 11.53 95 TRP A O 1
ATOM 716 N N . GLU A 1 96 ? 36.459 -7.324 47.811 1.00 10.56 96 GLU A N 1
ATOM 717 C CA . GLU A 1 96 ? 36.112 -8.460 46.969 1.00 11.01 96 GLU A CA 1
ATOM 718 C C . GLU A 1 96 ? 34.635 -8.811 47.125 1.00 11.00 96 GLU A C 1
ATOM 719 O O . GLU A 1 96 ? 33.926 -8.960 46.117 1.00 11.75 96 GLU A O 1
ATOM 725 N N . LYS A 1 97 ? 34.168 -8.916 48.374 1.00 10.79 97 LYS A N 1
ATOM 726 C CA . LYS A 1 97 ? 32.751 -9.258 48.621 1.00 11.34 97 LYS A CA 1
ATOM 727 C C . LYS A 1 97 ? 31.819 -8.138 48.123 1.00 11.79 97 LYS A C 1
ATOM 728 O O . LYS A 1 97 ? 30.732 -8.408 47.595 1.00 12.43 97 LYS A O 1
ATOM 734 N N . ARG A 1 98 ? 32.253 -6.890 48.268 1.00 11.43 98 ARG A N 1
ATOM 735 C CA . ARG A 1 98 ? 31.472 -5.755 47.793 1.00 11.79 98 ARG A CA 1
ATOM 736 C C . ARG A 1 98 ? 31.366 -5.746 46.268 1.00 12.00 98 ARG A C 1
ATOM 737 O O . ARG A 1 98 ? 30.277 -5.545 45.723 1.00 12.44 98 ARG A O 1
ATOM 745 N N . LEU A 1 99 ? 32.484 -5.951 45.568 1.00 11.86 99 LEU A N 1
ATOM 746 C CA . LEU A 1 99 ? 32.421 -6.072 44.100 1.00 12.28 99 LEU A CA 1
ATOM 747 C C . LEU A 1 99 ? 31.493 -7.196 43.634 1.00 13.15 99 LEU A C 1
ATOM 748 O O . LEU A 1 99 ? 30.742 -7.030 42.653 1.00 13.68 99 LEU A O 1
ATOM 753 N N . GLU A 1 100 ? 31.572 -8.328 44.304 1.00 13.87 100 GLU A N 1
ATOM 754 C CA A GLU A 1 100 ? 30.646 -9.436 44.042 0.50 14.49 100 GLU A CA 1
ATOM 755 C CA B GLU A 1 100 ? 30.638 -9.457 44.029 0.50 14.26 100 GLU A CA 1
ATOM 756 C C . GLU A 1 100 ? 29.175 -9.066 44.213 1.00 14.68 100 GLU A C 1
ATOM 757 O O . GLU A 1 100 ? 28.400 -9.405 43.374 1.00 14.77 100 GLU A O 1
ATOM 768 N N . LYS A 1 101 ? 28.869 -8.378 45.298 1.00 15.00 101 LYS A N 1
ATOM 769 C CA . LYS A 1 101 ? 27.510 -7.909 45.608 1.00 15.92 101 LYS A CA 1
ATOM 770 C C . LYS A 1 101 ? 26.982 -7.019 44.479 1.00 15.55 101 LYS A C 1
ATOM 771 O O . LYS A 1 101 ? 25.786 -7.063 44.145 1.00 16.43 101 LYS A O 1
ATOM 777 N N . PHE A 1 102 ? 27.877 -6.220 43.894 1.00 15.03 102 PHE A N 1
ATOM 778 C CA . PHE A 1 102 ? 27.504 -5.328 42.803 1.00 14.84 102 PHE A CA 1
ATOM 779 C C . PHE A 1 102 ? 27.688 -5.919 41.409 1.00 14.70 102 PHE A C 1
ATOM 780 O O . PHE A 1 102 ? 27.588 -5.187 40.421 1.00 15.54 102 PHE A O 1
ATOM 788 N N . ASN A 1 103 ? 27.958 -7.229 41.331 1.00 14.63 103 ASN A N 1
ATOM 789 C CA A ASN A 1 103 ? 28.119 -7.934 40.049 0.50 14.95 103 ASN A CA 1
ATOM 790 C CA B ASN A 1 103 ? 28.096 -7.910 40.042 0.50 15.39 103 ASN A CA 1
ATOM 791 C C . ASN A 1 103 ? 29.256 -7.394 39.187 1.00 14.90 103 ASN A C 1
ATOM 792 O O . ASN A 1 103 ? 29.190 -7.418 37.950 1.00 15.18 103 ASN A O 1
ATOM 801 N N . VAL A 1 104 ? 30.310 -6.908 39.846 1.00 14.25 104 VAL A N 1
ATOM 802 C CA . VAL A 1 104 ? 31.510 -6.420 39.159 1.00 13.85 104 VAL A CA 1
ATOM 803 C C . VAL A 1 104 ? 32.569 -7.531 39.176 1.00 14.29 104 VAL A C 1
ATOM 804 O O . VAL A 1 104 ? 33.060 -7.901 40.240 1.00 15.25 104 VAL A O 1
ATOM 808 N N . PRO A 1 105 ? 32.904 -8.091 38.005 1.00 14.24 105 PRO A N 1
ATOM 809 C CA . PRO A 1 105 ? 33.914 -9.164 38.047 1.00 14.44 105 PRO A CA 1
ATOM 810 C C . PRO A 1 105 ? 35.286 -8.624 38.415 1.00 14.40 105 PRO A C 1
ATOM 811 O O . PRO A 1 105 ? 35.613 -7.479 38.088 1.00 15.60 105 PRO A O 1
ATOM 815 N N . TYR A 1 106 ? 36.044 -9.427 39.151 1.00 13.67 106 TYR A N 1
ATOM 816 C CA . TYR A 1 106 ? 37.417 -9.072 39.470 1.00 13.30 106 TYR A CA 1
ATOM 817 C C . TYR A 1 106 ? 38.348 -10.261 39.327 1.00 13.59 106 TYR A C 1
ATOM 818 O O . TYR A 1 106 ? 37.926 -11.426 39.332 1.00 14.17 106 TYR A O 1
ATOM 827 N N . THR A 1 107 ? 39.622 -9.940 39.172 1.00 13.58 107 THR A N 1
ATOM 828 C CA . THR A 1 107 ? 40.668 -10.941 39.096 1.00 13.57 107 THR A CA 1
ATOM 829 C C . THR A 1 107 ? 41.702 -10.596 40.170 1.00 13.12 107 THR A C 1
ATOM 830 O O . THR A 1 107 ? 41.759 -9.460 40.648 1.00 13.42 107 THR A O 1
ATOM 834 N N . LYS A 1 108 ? 42.494 -11.578 40.574 1.00 12.15 108 LYS A N 1
ATOM 835 C CA . LYS A 1 108 ? 43.551 -11.357 41.554 1.00 12.00 108 LYS A CA 1
ATOM 836 C C . LYS A 1 108 ? 44.905 -11.597 40.889 1.00 11.57 108 LYS A C 1
ATOM 837 O O . LYS A 1 108 ? 45.127 -12.646 40.267 1.00 11.73 108 LYS A O 1
ATOM 843 N N . ILE A 1 109 ? 45.804 -10.632 41.018 1.00 11.28 109 ILE A N 1
ATOM 844 C CA . ILE A 1 109 ? 47.168 -10.783 40.491 1.00 12.32 109 ILE A CA 1
ATOM 845 C C . ILE A 1 109 ? 48.164 -10.405 41.569 1.00 13.40 109 ILE A C 1
ATOM 846 O O . ILE A 1 109 ? 47.829 -9.692 42.511 1.00 13.40 109 ILE A O 1
ATOM 851 N N . GLU A 1 110 ? 49.390 -10.890 41.424 1.00 14.52 110 GLU A N 1
ATOM 852 C CA . GLU A 1 110 ? 50.458 -10.542 42.352 1.00 15.92 110 GLU A CA 1
ATOM 853 C C . GLU A 1 110 ? 51.598 -9.919 41.583 1.00 15.18 110 GLU A C 1
ATOM 854 O O . GLU A 1 110 ? 51.950 -10.406 40.517 1.00 15.53 110 GLU A O 1
ATOM 860 N N . ARG A 1 111 ? 52.150 -8.831 42.113 1.00 13.89 111 ARG A N 1
ATOM 861 C CA . ARG A 1 111 ? 53.467 -8.363 41.655 1.00 14.12 111 ARG A CA 1
ATOM 862 C C . ARG A 1 111 ? 54.190 -7.654 42.784 1.00 14.05 111 ARG A C 1
ATOM 863 O O . ARG A 1 111 ? 53.563 -7.063 43.654 1.00 14.62 111 ARG A O 1
ATOM 871 N N . PHE A 1 112 ? 55.519 -7.712 42.753 1.00 14.53 112 PHE A N 1
ATOM 872 C CA . PHE A 1 112 ? 56.354 -7.116 43.797 1.00 15.28 112 PHE A CA 1
ATOM 873 C C . PHE A 1 112 ? 55.915 -7.501 45.217 1.00 16.26 112 PHE A C 1
ATOM 874 O O . PHE A 1 112 ? 55.978 -6.687 46.137 1.00 17.43 112 PHE A O 1
ATOM 882 N N . GLY A 1 113 ? 55.477 -8.751 45.379 1.00 16.43 113 GLY A N 1
ATOM 883 C CA . GLY A 1 113 ? 55.101 -9.291 46.685 1.00 17.09 113 GLY A CA 1
ATOM 884 C C . GLY A 1 113 ? 53.761 -8.790 47.194 1.00 17.16 113 GLY A C 1
ATOM 885 O O . GLY A 1 113 ? 53.384 -9.067 48.336 1.00 18.47 113 GLY A O 1
ATOM 886 N N . GLU A 1 114 ? 53.042 -8.045 46.355 1.00 16.08 114 GLU A N 1
ATOM 887 C CA . GLU A 1 114 ? 51.733 -7.523 46.745 1.00 15.18 114 GLU A CA 1
ATOM 888 C C . GLU A 1 114 ? 50.614 -8.150 45.945 1.00 14.69 114 GLU A C 1
ATOM 889 O O . GLU A 1 114 ? 50.756 -8.436 44.753 1.00 14.15 114 GLU A O 1
ATOM 895 N N . GLN A 1 115 ? 49.476 -8.324 46.607 1.00 14.49 115 GLN A N 1
ATOM 896 C CA . GLN A 1 115 ? 48.293 -8.847 45.946 1.00 15.40 115 GLN A CA 1
ATOM 897 C C . GLN A 1 115 ? 47.344 -7.723 45.527 1.00 13.50 115 GLN A C 1
ATOM 898 O O . GLN A 1 115 ? 47.089 -6.782 46.288 1.00 13.88 115 GLN A O 1
ATOM 904 N N . TYR A 1 116 ? 46.860 -7.817 44.288 1.00 11.65 116 TYR A N 1
ATOM 905 C CA . TYR A 1 116 ? 45.974 -6.803 43.703 1.00 11.85 116 TYR A CA 1
ATOM 906 C C . TYR A 1 116 ? 44.658 -7.407 43.278 1.00 12.24 116 TYR A C 1
ATOM 907 O O . TYR A 1 116 ? 44.624 -8.528 42.772 1.00 13.04 116 TYR A O 1
ATOM 916 N N . VAL A 1 117 ? 43.581 -6.659 43.484 1.00 12.21 117 VAL A N 1
ATOM 917 C CA . VAL A 1 117 ? 42.288 -6.971 42.892 1.00 12.36 117 VAL A CA 1
ATOM 918 C C . VAL A 1 117 ? 42.146 -6.075 41.661 1.00 11.46 117 VAL A C 1
ATOM 919 O O . VAL A 1 117 ? 42.201 -4.839 41.781 1.00 11.18 117 VAL A O 1
ATOM 923 N N . GLU A 1 118 ? 41.979 -6.692 40.492 1.00 10.79 118 GLU A N 1
ATOM 924 C CA . GLU A 1 118 ? 41.835 -5.980 39.220 1.00 11.18 118 GLU A CA 1
ATOM 925 C C . GLU A 1 118 ? 40.384 -5.995 38.800 1.00 10.91 118 GLU A C 1
ATOM 926 O O . GLU A 1 118 ? 39.748 -7.032 38.824 1.00 11.94 118 GLU A O 1
ATOM 932 N N . PHE A 1 119 ? 39.881 -4.845 38.364 1.00 11.02 119 PHE A N 1
ATOM 933 C CA . PHE A 1 119 ? 38.513 -4.733 37.864 1.00 11.30 119 PHE A CA 1
ATOM 934 C C . PHE A 1 119 ? 38.381 -3.489 36.989 1.00 11.84 119 PHE A C 1
ATOM 935 O O . PHE A 1 119 ? 39.223 -2.585 37.054 1.00 12.80 119 PHE A O 1
ATOM 943 N N . ASP A 1 120 ? 37.324 -3.444 36.184 1.00 12.27 120 ASP A N 1
ATOM 944 C CA . ASP A 1 120 ? 37.042 -2.263 35.381 1.00 12.80 120 ASP A CA 1
ATOM 945 C C . ASP A 1 120 ? 35.900 -1.456 35.973 1.00 12.76 120 ASP A C 1
ATOM 946 O O . ASP A 1 120 ? 35.004 -2.006 36.621 1.00 14.14 120 ASP A O 1
ATOM 951 N N . ASP A 1 121 ? 35.912 -0.150 35.720 1.00 12.14 121 ASP A N 1
ATOM 952 C CA . ASP A 1 121 ? 34.745 0.671 36.020 1.00 12.57 121 ASP A CA 1
ATOM 953 C C . ASP A 1 121 ? 33.720 0.494 34.883 1.00 12.92 121 ASP A C 1
ATOM 954 O O . ASP A 1 121 ? 33.997 -0.229 33.923 1.00 12.72 121 ASP A O 1
ATOM 959 N N . PRO A 1 122 ? 32.524 1.107 35.008 1.00 13.11 122 PRO A N 1
ATOM 960 C CA . PRO A 1 122 ? 31.445 0.852 34.043 1.00 13.35 122 PRO A CA 1
ATOM 961 C C . PRO A 1 122 ? 31.749 1.309 32.627 1.00 13.57 122 PRO A C 1
ATOM 962 O O . PRO A 1 122 ? 31.078 0.879 31.679 1.00 14.74 122 PRO A O 1
ATOM 966 N N . HIS A 1 123 ? 32.741 2.181 32.479 1.00 13.52 123 HIS A N 1
ATOM 967 C CA . HIS A 1 123 ? 33.051 2.740 31.172 1.00 13.65 123 HIS A CA 1
ATOM 968 C C . HIS A 1 123 ? 34.370 2.216 30.594 1.00 14.05 123 HIS A C 1
ATOM 969 O O . HIS A 1 123 ? 34.838 2.694 29.570 1.00 15.49 123 HIS A O 1
ATOM 976 N N . GLY A 1 124 ? 34.933 1.199 31.250 1.00 13.69 124 GLY A N 1
ATOM 977 C CA . GLY A 1 124 ? 36.096 0.487 30.739 1.00 13.23 124 GLY A CA 1
ATOM 978 C C . GLY A 1 124 ? 37.449 0.861 31.316 1.00 12.44 124 GLY A C 1
ATOM 979 O O . GLY A 1 124 ? 38.455 0.271 30.925 1.00 13.18 124 GLY A O 1
ATOM 980 N N . LEU A 1 125 ? 37.518 1.826 32.236 1.00 11.86 125 LEU A N 1
ATOM 981 C CA . LEU A 1 125 ? 38.834 2.136 32.810 1.00 11.44 125 LEU A CA 1
ATOM 982 C C . LEU A 1 125 ? 39.323 0.959 33.647 1.00 11.23 125 LEU A C 1
ATOM 983 O O . LEU A 1 125 ? 38.519 0.312 34.325 1.00 11.99 125 LEU A O 1
ATOM 988 N N . HIS A 1 126 ? 40.630 0.691 33.598 1.00 11.10 126 HIS A N 1
ATOM 989 C CA . HIS A 1 126 ? 41.211 -0.376 34.417 1.00 10.77 126 HIS A CA 1
ATOM 990 C C . HIS A 1 126 ? 41.598 0.140 35.793 1.00 10.01 126 HIS A C 1
ATOM 991 O O . HIS A 1 126 ? 42.372 1.116 35.905 1.00 10.32 126 HIS A O 1
ATOM 998 N N . LEU A 1 127 ? 41.091 -0.518 36.835 1.00 9.90 127 LEU A N 1
ATOM 999 C CA . LEU A 1 127 ? 41.353 -0.132 38.218 1.00 9.96 127 LEU A CA 1
ATOM 1000 C C . LEU A 1 127 ? 41.947 -1.311 38.974 1.00 9.94 127 LEU A C 1
ATOM 1001 O O . LEU A 1 127 ? 41.771 -2.478 38.575 1.00 10.64 127 LEU A O 1
ATOM 1006 N N . GLU A 1 128 ? 42.592 -1.024 40.100 1.00 10.13 128 GLU A N 1
ATOM 1007 C CA . GLU A 1 128 ? 43.034 -2.092 40.981 1.00 9.98 128 GLU A CA 1
ATOM 1008 C C . GLU A 1 128 ? 43.023 -1.591 42.407 1.00 10.01 128 GLU A C 1
ATOM 1009 O O . GLU A 1 128 ? 43.122 -0.378 42.642 1.00 11.12 128 GLU A O 1
ATOM 1015 N N . ILE A 1 129 ? 42.896 -2.526 43.341 1.00 9.84 129 ILE A N 1
ATOM 1016 C CA . ILE A 1 129 ? 42.974 -2.233 44.771 1.00 9.70 129 ILE A CA 1
ATOM 1017 C C . ILE A 1 129 ? 44.102 -3.040 45.395 1.00 10.27 129 ILE A C 1
ATOM 1018 O O . ILE A 1 129 ? 44.256 -4.221 45.085 1.00 10.87 129 ILE A O 1
ATOM 1023 N N . VAL A 1 130 ? 44.889 -2.383 46.245 1.00 10.04 130 VAL A N 1
ATOM 1024 C CA . VAL A 1 130 ? 45.992 -2.994 46.977 1.00 9.67 130 VAL A CA 1
ATOM 1025 C C . VAL A 1 130 ? 45.934 -2.523 48.419 1.00 10.14 130 VAL A C 1
ATOM 1026 O O . VAL A 1 130 ? 45.483 -1.409 48.669 1.00 10.98 130 VAL A O 1
ATOM 1030 N N . GLU A 1 131 ? 46.384 -3.376 49.341 1.00 10.03 131 GLU A N 1
ATOM 1031 C CA A GLU A 1 131 ? 46.400 -3.061 50.772 0.50 10.65 131 GLU A CA 1
ATOM 1032 C CA B GLU A 1 131 ? 46.388 -3.042 50.764 0.50 10.64 131 GLU A CA 1
ATOM 1033 C C . GLU A 1 131 ? 47.755 -2.516 51.167 1.00 11.23 131 GLU A C 1
ATOM 1034 O O . GLU A 1 131 ? 48.768 -3.153 50.881 1.00 12.08 131 GLU A O 1
ATOM 1045 N N . ARG A 1 132 ? 47.780 -1.368 51.854 1.00 11.29 132 ARG A N 1
ATOM 1046 C CA . ARG A 1 132 ? 49.042 -0.848 52.423 1.00 12.26 132 ARG A CA 1
ATOM 1047 C C . ARG A 1 132 ? 48.757 -0.040 53.678 1.00 12.68 132 ARG A C 1
ATOM 1048 O O . ARG A 1 132 ? 47.763 0.685 53.739 1.00 12.42 132 ARG A O 1
ATOM 1056 N N . GLU A 1 133 ? 49.625 -0.170 54.683 1.00 13.84 133 GLU A N 1
ATOM 1057 C CA . GLU A 1 133 ? 49.491 0.589 55.929 1.00 14.54 133 GLU A CA 1
ATOM 1058 C C . GLU A 1 133 ? 49.725 2.082 55.699 1.00 13.94 133 GLU A C 1
ATOM 1059 O O . GLU A 1 133 ? 49.026 2.924 56.284 1.00 13.35 133 GLU A O 1
ATOM 1065 N N . GLU A 1 134 ? 50.690 2.400 54.834 1.00 14.46 134 GLU A N 1
ATOM 1066 C CA . GLU A 1 134 ? 51.027 3.804 54.541 1.00 14.92 134 GLU A CA 1
ATOM 1067 C C . GLU A 1 134 ? 49.820 4.558 53.966 1.00 13.93 134 GLU A C 1
ATOM 1068 O O . GLU A 1 134 ? 49.036 3.990 53.186 1.00 13.79 134 GLU A O 1
ATOM 1074 N N . GLY A 1 135 ? 49.685 5.830 54.351 1.00 12.82 135 GLY A N 1
ATOM 1075 C CA . GLY A 1 135 ? 48.604 6.695 53.861 1.00 12.71 135 GLY A CA 1
ATOM 1076 C C . GLY A 1 135 ? 47.505 6.838 54.896 1.00 12.72 135 GLY A C 1
ATOM 1077 O O . GLY A 1 135 ? 47.084 5.842 55.497 1.00 12.59 135 GLY A O 1
ATOM 1078 N N . GLU A 1 136 ? 47.055 8.072 55.107 1.00 13.05 136 GLU A N 1
ATOM 1079 C CA . GLU A 1 136 ? 46.031 8.367 56.108 1.00 14.11 136 GLU A CA 1
ATOM 1080 C C . GLU A 1 136 ? 44.707 7.742 55.719 1.00 13.40 136 GLU A C 1
ATOM 1081 O O . GLU A 1 136 ? 44.338 7.764 54.538 1.00 12.80 136 GLU A O 1
ATOM 1087 N N . ALA A 1 137 ? 44.010 7.200 56.715 1.00 12.79 137 ALA A N 1
ATOM 1088 C CA . ALA A 1 137 ? 42.631 6.721 56.568 1.00 12.23 137 ALA A CA 1
ATOM 1089 C C . ALA A 1 137 ? 41.727 7.775 55.928 1.00 11.27 137 ALA A C 1
ATOM 1090 O O . ALA A 1 137 ? 41.864 8.985 56.172 1.00 11.40 137 ALA A O 1
ATOM 1092 N N . ASN A 1 138 ? 40.807 7.284 55.108 1.00 10.68 138 ASN A N 1
ATOM 1093 C CA . ASN A 1 138 ? 39.725 8.084 54.539 1.00 10.91 138 ASN A CA 1
ATOM 1094 C C . ASN A 1 138 ? 38.508 7.959 55.460 1.00 11.60 138 ASN A C 1
ATOM 1095 O O . ASN A 1 138 ? 37.942 6.884 55.607 1.00 11.64 138 ASN A O 1
ATOM 1100 N N . THR A 1 139 ? 38.106 9.070 56.062 1.00 12.10 139 THR A N 1
ATOM 1101 C CA . THR A 1 139 ? 37.016 9.074 57.034 1.00 12.56 139 THR A CA 1
ATOM 1102 C C . THR A 1 139 ? 35.645 9.374 56.428 1.00 12.83 139 THR A C 1
ATOM 1103 O O . THR A 1 139 ? 34.665 9.537 57.162 1.00 13.63 139 THR A O 1
ATOM 1107 N N . TRP A 1 140 ? 35.570 9.432 55.094 1.00 12.66 140 TRP A N 1
ATOM 1108 C CA . TRP A 1 140 ? 34.275 9.580 54.429 1.00 13.02 140 TRP A CA 1
ATOM 1109 C C . TRP A 1 140 ? 33.498 8.275 54.515 1.00 13.38 140 TRP A C 1
ATOM 1110 O O . TRP A 1 140 ? 33.840 7.274 53.867 1.00 13.15 140 TRP A O 1
ATOM 1121 N N . THR A 1 141 ? 32.449 8.295 55.326 1.00 14.44 141 THR A N 1
ATOM 1122 C CA . THR A 1 141 ? 31.561 7.141 55.467 1.00 15.68 141 THR A CA 1
ATOM 1123 C C . THR A 1 141 ? 30.407 7.270 54.477 1.00 17.10 141 THR A C 1
ATOM 1124 O O . THR A 1 141 ? 29.724 8.296 54.436 1.00 17.87 141 THR A O 1
ATOM 1128 N N . PHE A 1 142 ? 30.212 6.241 53.658 1.00 17.26 142 PHE A N 1
ATOM 1129 C CA . PHE A 1 142 ? 29.177 6.266 52.630 1.00 18.18 142 PHE A CA 1
ATOM 1130 C C . PHE A 1 142 ? 28.703 4.848 52.400 1.00 19.45 142 PHE A C 1
ATOM 1131 O O . PHE A 1 142 ? 29.476 3.985 51.978 1.00 20.18 142 PHE A O 1
ATOM 1139 N N . GLY A 1 143 ? 27.431 4.605 52.699 1.00 19.94 143 GLY A N 1
ATOM 1140 C CA . GLY A 1 143 ? 26.899 3.247 52.688 1.00 20.23 143 GLY A CA 1
ATOM 1141 C C . GLY A 1 143 ? 27.617 2.395 53.721 1.00 20.15 143 GLY A C 1
ATOM 1142 O O . GLY A 1 143 ? 27.774 2.804 54.876 1.00 20.99 143 GLY A O 1
ATOM 1143 N N . GLU A 1 144 ? 28.064 1.215 53.301 1.00 19.49 144 GLU A N 1
ATOM 1144 C CA . GLU A 1 144 ? 28.796 0.300 54.176 1.00 19.09 144 GLU A CA 1
ATOM 1145 C C . GLU A 1 144 ? 30.295 0.621 54.243 1.00 18.01 144 GLU A C 1
ATOM 1146 O O . GLU A 1 144 ? 31.040 -0.030 54.974 1.00 18.40 144 GLU A O 1
ATOM 1152 N N . VAL A 1 145 ? 30.740 1.627 53.497 1.00 16.80 145 VAL A N 1
ATOM 1153 C CA . VAL A 1 145 ? 32.180 1.937 53.456 1.00 15.78 145 VAL A CA 1
ATOM 1154 C C . VAL A 1 145 ? 32.548 2.789 54.675 1.00 15.71 145 VAL A C 1
ATOM 1155 O O . VAL A 1 145 ? 32.061 3.912 54.828 1.00 16.51 145 VAL A O 1
ATOM 1159 N N . THR A 1 146 ? 33.408 2.239 55.529 1.00 14.57 146 THR A N 1
ATOM 1160 C CA . THR A 1 146 ? 33.794 2.836 56.804 1.00 14.06 146 THR A CA 1
ATOM 1161 C C . THR A 1 146 ? 35.323 3.019 56.840 1.00 13.10 146 THR A C 1
ATOM 1162 O O . THR A 1 146 ? 36.031 2.429 56.040 1.00 12.65 146 THR A O 1
ATOM 1166 N N . PRO A 1 147 ? 35.843 3.842 57.771 1.00 13.04 147 PRO A N 1
ATOM 1167 C CA . PRO A 1 147 ? 37.267 4.207 57.707 1.00 12.82 147 PRO A CA 1
ATOM 1168 C C . PRO A 1 147 ? 38.241 3.030 57.775 1.00 12.08 147 PRO A C 1
ATOM 1169 O O . PRO A 1 147 ? 39.368 3.134 57.272 1.00 12.55 147 PRO A O 1
ATOM 1173 N N . ASP A 1 148 ? 37.802 1.911 58.351 1.00 12.10 148 ASP A N 1
ATOM 1174 C CA . ASP A 1 148 ? 38.662 0.746 58.503 1.00 12.60 148 ASP A CA 1
ATOM 1175 C C . ASP A 1 148 ? 38.884 0.019 57.179 1.00 11.26 148 ASP A C 1
ATOM 1176 O O . ASP A 1 148 ? 39.811 -0.777 57.055 1.00 10.18 148 ASP A O 1
ATOM 1181 N N . VAL A 1 149 ? 38.048 0.337 56.188 1.00 10.75 149 VAL A N 1
ATOM 1182 C CA . VAL A 1 149 ? 38.136 -0.276 54.852 1.00 10.43 149 VAL A CA 1
ATOM 1183 C C . VAL A 1 149 ? 38.201 0.721 53.687 1.00 9.93 149 VAL A C 1
ATOM 1184 O O . VAL A 1 149 ? 38.508 0.325 52.568 1.00 10.18 149 VAL A O 1
ATOM 1188 N N . ALA A 1 150 ? 37.932 2.005 53.937 1.00 9.90 150 ALA A N 1
ATOM 1189 C CA . ALA A 1 150 ? 37.772 2.975 52.846 1.00 10.52 150 ALA A CA 1
ATOM 1190 C C . ALA A 1 150 ? 39.051 3.157 52.048 1.00 10.41 150 ALA A C 1
ATOM 1191 O O . ALA A 1 150 ? 40.169 3.053 52.587 1.00 10.19 150 ALA A O 1
ATOM 1193 N N . ILE A 1 151 ? 38.881 3.425 50.753 1.00 10.27 151 ILE A N 1
ATOM 1194 C CA . ILE A 1 151 ? 39.997 3.773 49.877 1.00 10.29 151 ILE A CA 1
ATOM 1195 C C . ILE A 1 151 ? 40.660 5.049 50.383 1.00 9.97 151 ILE A C 1
ATOM 1196 O O . ILE A 1 151 ? 40.018 6.092 50.518 1.00 10.51 151 ILE A O 1
ATOM 1201 N N . LYS A 1 152 ? 41.955 4.950 50.669 1.00 10.01 152 LYS A N 1
ATOM 1202 C CA . LYS A 1 152 ? 42.721 6.064 51.242 1.00 10.12 152 LYS A CA 1
ATOM 1203 C C . LYS A 1 152 ? 43.229 7.065 50.197 1.00 10.39 152 LYS A C 1
ATOM 1204 O O . LYS A 1 152 ? 43.633 8.179 50.519 1.00 11.89 152 LYS A O 1
ATOM 1210 N N . GLY A 1 153 ? 43.206 6.663 48.939 1.00 10.30 153 GLY A N 1
ATOM 1211 C CA . GLY A 1 153 ? 43.684 7.510 47.839 1.00 10.66 153 GLY A CA 1
ATOM 1212 C C . GLY A 1 153 ? 44.244 6.589 46.775 1.00 9.79 153 GLY A C 1
ATOM 1213 O O . GLY A 1 153 ? 43.965 5.387 46.787 1.00 9.39 153 GLY A O 1
ATOM 1214 N N . PHE A 1 154 ? 45.026 7.136 45.842 1.00 9.92 154 PHE A N 1
ATOM 1215 C CA . PHE A 1 154 ? 45.733 6.288 44.890 1.00 10.00 154 PHE A CA 1
ATOM 1216 C C . PHE A 1 154 ? 46.869 5.574 45.582 1.00 10.13 154 PHE A C 1
ATOM 1217 O O . PHE A 1 154 ? 47.568 6.168 46.395 1.00 9.99 154 PHE A O 1
ATOM 1225 N N . GLY A 1 155 ? 47.048 4.303 45.252 1.00 10.34 155 GLY A N 1
ATOM 1226 C CA . GLY A 1 155 ? 48.299 3.622 45.543 1.00 10.63 155 GLY A CA 1
ATOM 1227 C C . GLY A 1 155 ? 49.378 4.027 44.556 1.00 10.45 155 GLY A C 1
ATOM 1228 O O . GLY A 1 155 ? 50.574 3.901 44.837 1.00 10.64 155 GLY A O 1
ATOM 1229 N N . GLY A 1 156 ? 48.950 4.508 43.390 1.00 10.70 156 GLY A N 1
ATOM 1230 C CA . GLY A 1 156 ? 49.849 4.842 42.292 1.00 9.52 156 GLY A CA 1
ATOM 1231 C C . GLY A 1 156 ? 49.140 4.569 40.982 1.00 9.30 156 GLY A C 1
ATOM 1232 O O . GLY A 1 156 ? 47.914 4.683 40.911 1.00 9.46 156 GLY A O 1
ATOM 1233 N N . ALA A 1 157 ? 49.906 4.188 39.972 1.00 9.27 157 ALA A N 1
ATOM 1234 C CA . ALA A 1 157 ? 49.394 3.960 38.628 1.00 9.38 157 ALA A CA 1
ATOM 1235 C C . ALA A 1 157 ? 50.378 3.125 37.841 1.00 9.67 157 ALA A C 1
ATOM 1236 O O . ALA A 1 157 ? 51.572 3.051 38.190 1.00 9.70 157 ALA A O 1
ATOM 1238 N N . THR A 1 158 ? 49.871 2.522 36.765 1.00 9.96 158 THR A N 1
ATOM 1239 C CA . THR A 1 158 ? 50.698 1.769 35.826 1.00 10.28 158 THR A CA 1
ATOM 1240 C C . THR A 1 158 ? 50.665 2.500 34.488 1.00 10.66 158 THR A C 1
ATOM 1241 O O . THR A 1 158 ? 49.594 2.748 33.948 1.00 11.83 158 THR A O 1
ATOM 1245 N N . LEU A 1 159 ? 51.842 2.886 34.002 1.00 11.09 159 LEU A N 1
ATOM 1246 C CA . LEU A 1 159 ? 51.986 3.657 32.770 1.00 10.97 159 LEU A CA 1
ATOM 1247 C C . LEU A 1 159 ? 52.309 2.770 31.592 1.00 11.30 159 LEU A C 1
ATOM 1248 O O . LEU A 1 159 ? 53.141 1.871 31.690 1.00 11.42 159 LEU A O 1
ATOM 1253 N N . LEU A 1 160 ? 51.645 3.049 30.474 1.00 11.38 160 LEU A N 1
ATOM 1254 C CA . LEU A 1 160 ? 51.916 2.407 29.191 1.00 11.92 160 LEU A CA 1
ATOM 1255 C C . LEU A 1 160 ? 52.574 3.454 28.302 1.00 11.95 160 LEU A C 1
ATOM 1256 O O . LEU A 1 160 ? 51.942 4.407 27.876 1.00 12.61 160 LEU A O 1
ATOM 1261 N N . SER A 1 161 ? 53.867 3.285 28.072 1.00 11.91 161 SER A N 1
ATOM 1262 C CA . SER A 1 161 ? 54.668 4.269 27.359 1.00 12.19 161 SER A CA 1
ATOM 1263 C C . SER A 1 161 ? 55.065 3.772 25.967 1.00 13.00 161 SER A C 1
ATOM 1264 O O . SER A 1 161 ? 55.409 2.595 25.796 1.00 13.72 161 SER A O 1
ATOM 1267 N N . GLU A 1 162 ? 55.032 4.657 24.972 1.00 13.35 162 GLU A N 1
ATOM 1268 C CA . GLU A 1 162 ? 55.544 4.300 23.646 1.00 14.04 162 GLU A CA 1
ATOM 1269 C C . GLU A 1 162 ? 57.063 4.115 23.673 1.00 14.55 162 GLU A C 1
ATOM 1270 O O . GLU A 1 162 ? 57.615 3.413 22.833 1.00 15.50 162 GLU A O 1
ATOM 1276 N N . GLN A 1 163 ? 57.720 4.748 24.644 1.00 14.47 163 GLN A N 1
ATOM 1277 C CA . GLN A 1 163 ? 59.180 4.708 24.782 1.00 14.68 163 GLN A CA 1
ATOM 1278 C C . GLN A 1 163 ? 59.581 4.561 26.251 1.00 13.55 163 GLN A C 1
ATOM 1279 O O . GLN A 1 163 ? 59.994 5.528 26.884 1.00 12.37 163 GLN A O 1
ATOM 1285 N N . PRO A 1 164 ? 59.438 3.347 26.802 1.00 13.74 164 PRO A N 1
ATOM 1286 C CA . PRO A 1 164 ? 59.610 3.160 28.244 1.00 13.69 164 PRO A CA 1
ATOM 1287 C C . PRO A 1 164 ? 60.985 3.590 28.785 1.00 14.00 164 PRO A C 1
ATOM 1288 O O . PRO A 1 164 ? 61.057 4.040 29.926 1.00 13.73 164 PRO A O 1
ATOM 1292 N N . ASP A 1 165 ? 62.055 3.462 27.993 1.00 14.92 165 ASP A N 1
ATOM 1293 C CA . ASP A 1 165 ? 63.378 3.902 28.449 1.00 16.48 165 ASP A CA 1
ATOM 1294 C C . ASP A 1 165 ? 63.389 5.407 28.744 1.00 15.06 165 ASP A C 1
ATOM 1295 O O . ASP A 1 165 ? 63.968 5.859 29.738 1.00 15.02 165 ASP A O 1
ATOM 1300 N N . LYS A 1 166 ? 62.710 6.173 27.896 1.00 14.04 166 LYS A N 1
ATOM 1301 C CA . LYS A 1 166 ? 62.635 7.620 28.050 1.00 13.41 166 LYS A CA 1
ATOM 1302 C C . LYS A 1 166 ? 61.745 8.012 29.224 1.00 11.87 166 LYS A C 1
ATOM 1303 O O . LYS A 1 166 ? 62.100 8.899 29.986 1.00 12.03 166 LYS A O 1
ATOM 1309 N N . THR A 1 167 ? 60.599 7.346 29.365 1.00 11.32 167 THR A N 1
ATOM 1310 C CA . THR A 1 167 ? 59.721 7.573 30.527 1.00 11.42 167 THR A CA 1
ATOM 1311 C C . THR A 1 167 ? 60.426 7.251 31.846 1.00 11.96 167 THR A C 1
ATOM 1312 O O . THR A 1 167 ? 60.316 8.017 32.807 1.00 12.51 167 THR A O 1
ATOM 1316 N N . ALA A 1 168 ? 61.184 6.153 31.874 1.00 12.38 168 ALA A N 1
ATOM 1317 C CA . ALA A 1 168 ? 61.923 5.778 33.086 1.00 12.36 168 ALA A CA 1
ATOM 1318 C C . ALA A 1 168 ? 62.940 6.843 33.466 1.00 12.85 168 ALA A C 1
ATOM 1319 O O . ALA A 1 168 ? 63.069 7.198 34.640 1.00 13.19 168 ALA A O 1
ATOM 1321 N N . ASP A 1 169 ? 63.662 7.331 32.462 1.00 13.51 169 ASP A N 1
ATOM 1322 C CA . ASP A 1 169 ? 64.696 8.343 32.646 1.00 14.39 169 ASP A CA 1
ATOM 1323 C C . ASP A 1 169 ? 64.045 9.607 33.233 1.00 13.24 169 ASP A C 1
ATOM 1324 O O . ASP A 1 169 ? 64.530 10.182 34.213 1.00 12.99 169 ASP A O 1
ATOM 1329 N N . LEU A 1 170 ? 62.905 10.004 32.670 1.00 11.74 170 LEU A N 1
ATOM 1330 C CA . LEU A 1 170 ? 62.134 11.129 33.199 1.00 11.99 170 LEU A CA 1
ATOM 1331 C C . LEU A 1 170 ? 61.707 10.930 34.664 1.00 11.44 170 LEU A C 1
ATOM 1332 O O . LEU A 1 170 ? 61.918 11.797 35.513 1.00 11.86 170 LEU A O 1
ATOM 1337 N N . LEU A 1 171 ? 61.091 9.788 34.964 1.00 11.15 171 LEU A N 1
ATOM 1338 C CA . LEU A 1 171 ? 60.622 9.529 36.319 1.00 11.79 171 LEU A CA 1
ATOM 1339 C C . LEU A 1 171 ? 61.759 9.538 37.330 1.00 12.13 171 LEU A C 1
ATOM 1340 O O . LEU A 1 171 ? 61.646 10.163 38.401 1.00 11.69 171 LEU A O 1
ATOM 1345 N N . GLU A 1 172 ? 62.843 8.831 37.016 1.00 12.37 172 GLU A N 1
ATOM 1346 C CA . GLU A 1 172 ? 63.927 8.654 37.988 1.00 13.16 172 GLU A CA 1
ATOM 1347 C C . GLU A 1 172 ? 64.833 9.879 38.066 1.00 13.74 172 GLU A C 1
ATOM 1348 O O . GLU A 1 172 ? 65.108 10.398 39.151 1.00 14.61 172 GLU A O 1
ATOM 1354 N N . ASN A 1 173 ? 65.280 10.347 36.911 1.00 13.93 173 ASN A N 1
ATOM 1355 C CA . ASN A 1 173 ? 66.406 11.275 36.861 1.00 14.14 173 ASN A CA 1
ATOM 1356 C C . ASN A 1 173 ? 66.021 12.743 36.750 1.00 14.69 173 ASN A C 1
ATOM 1357 O O . ASN A 1 173 ? 66.817 13.612 37.084 1.00 15.26 173 ASN A O 1
ATOM 1362 N N . ILE A 1 174 ? 64.791 13.010 36.309 1.00 15.16 174 ILE A N 1
ATOM 1363 C CA . ILE A 1 174 ? 64.267 14.373 36.267 1.00 15.60 174 ILE A CA 1
ATOM 1364 C C . ILE A 1 174 ? 63.256 14.609 37.378 1.00 15.01 174 ILE A C 1
ATOM 1365 O O . ILE A 1 174 ? 63.268 15.649 38.037 1.00 14.89 174 ILE A O 1
ATOM 1370 N N . MET A 1 175 ? 62.363 13.644 37.580 1.00 14.32 175 MET A N 1
ATOM 1371 C CA . MET A 1 175 ? 61.274 13.836 38.520 1.00 14.20 175 MET A CA 1
ATOM 1372 C C . MET A 1 175 ? 61.576 13.340 39.926 1.00 13.95 175 MET A C 1
ATOM 1373 O O . MET A 1 175 ? 60.767 13.527 40.832 1.00 14.14 175 MET A O 1
ATOM 1378 N N . GLY A 1 176 ? 62.731 12.697 40.096 1.00 13.46 176 GLY A N 1
ATOM 1379 C CA . GLY A 1 176 ? 63.209 12.340 41.430 1.00 13.79 176 GLY A CA 1
ATOM 1380 C C . GLY A 1 176 ? 62.569 11.142 42.110 1.00 14.09 176 GLY A C 1
ATOM 1381 O O . GLY A 1 176 ? 62.735 10.956 43.322 1.00 15.43 176 GLY A O 1
ATOM 1382 N N . LEU A 1 177 ? 61.855 10.313 41.358 1.00 13.36 177 LEU A N 1
ATOM 1383 C CA . LEU A 1 177 ? 61.337 9.069 41.932 1.00 12.45 177 LEU A CA 1
ATOM 1384 C C . LEU A 1 177 ? 62.474 8.063 42.117 1.00 12.49 177 LEU A C 1
ATOM 1385 O O . LEU A 1 177 ? 63.429 8.033 41.344 1.00 13.17 177 LEU A O 1
ATOM 1390 N N . GLU A 1 178 ? 62.367 7.255 43.164 1.00 12.89 178 GLU A N 1
ATOM 1391 C CA . GLU A 1 178 ? 63.365 6.229 43.444 1.00 13.51 178 GLU A CA 1
ATOM 1392 C C . GLU A 1 178 ? 63.018 4.934 42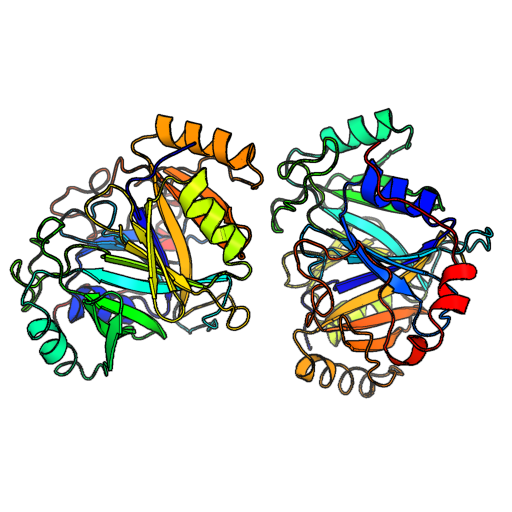.710 1.00 12.28 178 GLU A C 1
ATOM 1393 O O . GLU A 1 178 ? 61.880 4.469 42.770 1.00 12.78 178 GLU A O 1
ATOM 1399 N N . ARG A 1 179 ? 63.996 4.357 42.026 1.00 12.20 179 ARG A N 1
ATOM 1400 C CA . ARG A 1 179 ? 63.836 3.039 41.427 1.00 13.49 179 ARG A CA 1
ATOM 1401 C C . ARG A 1 179 ? 63.763 1.967 42.519 1.00 13.21 179 ARG A C 1
ATOM 1402 O O . ARG A 1 179 ? 64.677 1.816 43.342 1.00 13.99 179 ARG A O 1
ATOM 1410 N N . VAL A 1 180 ? 62.664 1.224 42.513 1.00 12.16 180 VAL A N 1
ATOM 1411 C CA . VAL A 1 180 ? 62.478 0.117 43.456 1.00 12.10 180 VAL A CA 1
ATOM 1412 C C . VAL A 1 180 ? 63.070 -1.177 42.911 1.00 12.98 180 VAL A C 1
ATOM 1413 O O . VAL A 1 180 ? 63.805 -1.878 43.620 1.00 15.36 180 VAL A O 1
ATOM 1417 N N . GLY A 1 181 ? 62.800 -1.472 41.646 1.00 12.58 181 GLY A N 1
ATOM 1418 C CA . GLY A 1 181 ? 63.302 -2.693 41.046 1.00 12.25 181 GLY A CA 1
ATOM 1419 C C . GLY A 1 181 ? 62.452 -3.075 39.859 1.00 11.99 181 GLY A C 1
ATOM 1420 O O . GLY A 1 181 ? 61.476 -2.390 39.519 1.00 12.26 181 GLY A O 1
ATOM 1421 N N . LYS A 1 182 ? 62.821 -4.189 39.245 1.00 12.15 182 LYS A N 1
ATOM 1422 C CA . LYS A 1 182 ? 62.097 -4.747 38.111 1.00 12.18 182 LYS A CA 1
ATOM 1423 C C . LYS A 1 182 ? 61.552 -6.126 38.493 1.00 11.58 182 LYS A C 1
ATOM 1424 O O . LYS A 1 182 ? 62.165 -6.844 39.292 1.00 11.51 182 LYS A O 1
ATOM 1430 N N . GLU A 1 183 ? 60.396 -6.478 37.939 1.00 11.43 183 GLU A N 1
ATOM 1431 C CA . GLU A 1 183 ? 59.799 -7.807 38.099 1.00 12.02 183 GLU A CA 1
ATOM 1432 C C . GLU A 1 183 ? 58.835 -8.015 36.938 1.00 12.18 183 GLU A C 1
ATOM 1433 O O . GLU A 1 183 ? 58.102 -7.098 36.577 1.00 11.72 183 GLU A O 1
ATOM 1439 N N . GLY A 1 184 ? 58.839 -9.206 36.344 1.00 12.74 184 GLY A N 1
ATOM 1440 C CA . GLY A 1 184 ? 57.967 -9.482 35.209 1.00 13.38 184 GLY A CA 1
ATOM 1441 C C . GLY A 1 184 ? 58.185 -8.447 34.124 1.00 13.59 184 GLY A C 1
ATOM 1442 O O . GLY A 1 184 ? 59.332 -8.146 33.766 1.00 13.43 184 GLY A O 1
ATOM 1443 N N . ASP A 1 185 ? 57.095 -7.858 33.643 1.00 14.33 185 ASP A N 1
ATOM 1444 C CA . ASP A 1 185 ? 57.193 -6.847 32.606 1.00 14.95 185 ASP A CA 1
ATOM 1445 C C . ASP A 1 185 ? 57.164 -5.408 33.117 1.00 14.02 185 ASP A C 1
ATOM 1446 O O . ASP A 1 185 ? 56.754 -4.502 32.392 1.00 14.71 185 ASP A O 1
ATOM 1451 N N . PHE A 1 186 ? 57.623 -5.191 34.350 1.00 12.95 186 PHE A N 1
ATOM 1452 C CA . PHE A 1 186 ? 57.510 -3.874 34.982 1.00 13.20 186 PHE A CA 1
ATOM 1453 C C . PHE A 1 186 ? 58.803 -3.363 35.585 1.00 12.22 186 PHE A C 1
ATOM 1454 O O . PHE A 1 186 ? 59.609 -4.143 36.084 1.00 12.77 186 PHE A O 1
ATOM 1462 N N . VAL A 1 187 ? 58.989 -2.047 35.541 1.00 11.38 187 VAL A N 1
ATOM 1463 C CA . VAL A 1 187 ? 59.902 -1.388 36.464 1.00 11.61 187 VAL A CA 1
ATOM 1464 C C . VAL A 1 187 ? 59.056 -0.537 37.408 1.00 11.25 187 VAL A C 1
ATOM 1465 O O . VAL A 1 187 ? 58.076 0.097 36.985 1.00 11.54 187 VAL A O 1
ATOM 1469 N N . ARG A 1 188 ? 59.420 -0.563 38.690 1.00 11.07 188 ARG A N 1
ATOM 1470 C CA . ARG A 1 188 ? 58.675 0.149 39.732 1.00 10.87 188 ARG A CA 1
ATOM 1471 C C . ARG A 1 188 ? 59.477 1.316 40.285 1.00 11.10 188 ARG A C 1
ATOM 1472 O O . ARG A 1 188 ? 60.681 1.186 40.566 1.00 11.05 188 ARG A O 1
ATOM 1480 N N . TYR A 1 189 ? 58.791 2.434 40.452 1.00 11.63 189 TYR A N 1
ATOM 1481 C CA . TYR A 1 189 ? 59.302 3.648 41.022 1.00 12.12 189 TYR A CA 1
ATOM 1482 C C . TYR A 1 189 ? 58.474 4.098 42.218 1.00 11.39 189 TYR A C 1
ATOM 1483 O O . TYR A 1 189 ? 57.332 3.845 42.270 1.00 10.99 189 TYR A O 1
ATOM 1492 N N . ARG A 1 190 ? 59.092 4.773 43.171 1.00 11.78 190 ARG A N 1
ATOM 1493 C CA . ARG A 1 190 ? 58.388 5.263 44.350 1.00 13.05 190 ARG A CA 1
ATOM 1494 C C . ARG A 1 190 ? 58.700 6.745 44.533 1.00 11.95 190 ARG A C 1
ATOM 1495 O O . ARG A 1 190 ? 59.869 7.146 44.488 1.00 11.89 190 ARG A O 1
ATOM 1503 N N . SER A 1 191 ? 57.660 7.549 44.738 1.00 11.88 191 SER A N 1
ATOM 1504 C CA . SER A 1 191 ? 57.836 8.959 45.096 1.00 11.92 191 SER A CA 1
ATOM 1505 C C . SER A 1 191 ? 57.886 9.078 46.608 1.00 13.09 191 SER A C 1
ATOM 1506 O O . SER A 1 191 ? 57.622 8.103 47.298 1.00 13.60 191 SER A O 1
ATOM 1509 N N . ALA A 1 192 ? 58.231 10.264 47.106 1.00 14.16 192 ALA A N 1
ATOM 1510 C CA . ALA A 1 192 ? 58.518 10.432 48.532 1.00 14.95 192 ALA A CA 1
ATOM 1511 C C . ALA A 1 192 ? 57.289 10.624 49.406 1.00 15.24 192 ALA A C 1
ATOM 1512 O O . ALA A 1 192 ? 57.374 10.517 50.636 1.00 16.52 192 ALA A O 1
ATOM 1514 N N . GLY A 1 193 ? 56.149 10.912 48.786 1.00 14.56 193 GLY A N 1
ATOM 1515 C CA . GLY A 1 193 ? 54.909 11.080 49.529 1.00 14.34 193 GLY A CA 1
ATOM 1516 C C . GLY A 1 193 ? 54.393 9.765 50.076 1.00 13.92 193 GLY A C 1
ATOM 1517 O O . GLY A 1 193 ? 54.971 8.703 49.811 1.00 13.97 193 GLY A O 1
ATOM 1518 N N . ASP A 1 194 ? 53.299 9.837 50.836 1.00 13.89 194 ASP A N 1
ATOM 1519 C CA . ASP A 1 194 ? 52.742 8.653 51.487 1.00 14.58 194 ASP A CA 1
ATOM 1520 C C . ASP A 1 194 ? 51.506 8.096 50.783 1.00 13.73 194 ASP A C 1
ATOM 1521 O O . ASP A 1 194 ? 50.864 7.174 51.290 1.00 14.45 194 ASP A O 1
ATOM 1526 N N . ILE A 1 195 ? 51.209 8.641 49.600 1.00 12.58 195 ILE A N 1
ATOM 1527 C CA . ILE A 1 195 ? 50.000 8.315 48.851 1.00 12.22 195 ILE A CA 1
ATOM 1528 C C . ILE A 1 195 ? 50.288 8.646 47.392 1.00 10.86 195 ILE A C 1
ATOM 1529 O O . ILE A 1 195 ? 51.145 9.493 47.113 1.00 11.46 195 ILE A O 1
ATOM 1534 N N . GLY A 1 196 ? 49.621 7.965 46.464 1.00 10.64 196 GLY A N 1
ATOM 1535 C CA . GLY A 1 196 ? 49.814 8.225 45.029 1.00 10.71 196 GLY A CA 1
ATOM 1536 C C . GLY A 1 196 ? 51.272 8.064 44.642 1.00 10.23 196 GLY A C 1
ATOM 1537 O O . GLY A 1 196 ? 51.811 8.829 43.819 1.00 10.17 196 GLY A O 1
ATOM 1538 N N . ASN A 1 197 ? 51.918 7.042 45.204 1.00 9.91 197 ASN A N 1
ATOM 1539 C CA . ASN A 1 197 ? 53.379 7.040 45.249 1.00 9.78 197 ASN A CA 1
ATOM 1540 C C . ASN A 1 197 ? 54.093 5.859 44.611 1.00 9.86 197 ASN A C 1
ATOM 1541 O O . ASN A 1 197 ? 55.321 5.891 44.468 1.00 11.15 197 ASN A O 1
ATOM 1546 N N . VAL A 1 198 ? 53.355 4.826 44.235 1.00 9.49 198 VAL A N 1
ATOM 1547 C CA . VAL A 1 198 ? 53.975 3.648 43.631 1.00 9.78 198 VAL A CA 1
ATOM 1548 C C . VAL A 1 198 ? 53.640 3.606 42.137 1.00 10.45 198 VAL A C 1
ATOM 1549 O O . VAL A 1 198 ? 52.494 3.345 41.737 1.00 11.03 198 VAL A O 1
ATOM 1553 N N . ILE A 1 199 ? 54.644 3.908 41.333 1.00 9.69 199 ILE A N 1
ATOM 1554 C CA . ILE A 1 199 ? 54.456 4.071 39.892 1.00 9.46 199 ILE A CA 1
ATOM 1555 C C . ILE A 1 199 ? 55.115 2.932 39.112 1.00 10.32 199 ILE A C 1
ATOM 1556 O O . ILE A 1 199 ? 56.334 2.814 39.114 1.00 10.67 199 ILE A O 1
ATOM 1561 N N . ASP A 1 200 ? 54.302 2.097 38.481 1.00 10.25 200 ASP A N 1
ATOM 1562 C CA . ASP A 1 200 ? 54.779 0.980 37.687 1.00 10.78 200 ASP A CA 1
ATOM 1563 C C . ASP A 1 200 ? 54.771 1.388 36.232 1.00 11.10 200 ASP A C 1
ATOM 1564 O O . ASP A 1 200 ? 53.856 2.090 35.781 1.00 13.16 200 ASP A O 1
ATOM 1569 N N . LEU A 1 201 ? 55.828 0.999 35.528 1.00 10.74 201 LEU A N 1
ATOM 1570 C CA . LEU A 1 201 ? 55.981 1.300 34.116 1.00 11.68 201 LEU A CA 1
ATOM 1571 C C . LEU A 1 201 ? 56.152 -0.028 33.394 1.00 12.66 201 LEU A C 1
ATOM 1572 O O . LEU A 1 201 ? 57.058 -0.808 33.707 1.00 13.29 201 LEU A O 1
ATOM 1577 N N . LYS A 1 202 ? 55.271 -0.283 32.432 1.00 13.64 202 LYS A N 1
ATOM 1578 C CA . LYS A 1 202 ? 55.347 -1.475 31.610 1.00 15.93 202 LYS A CA 1
ATOM 1579 C C . LYS A 1 202 ? 56.517 -1.335 30.640 1.00 17.89 202 LYS A C 1
ATOM 1580 O O . LYS A 1 202 ? 56.712 -0.288 30.019 1.00 17.69 202 LYS A O 1
ATOM 1586 N N . LEU A 1 203 ? 57.309 -2.392 30.530 1.00 19.76 203 LEU A N 1
ATOM 1587 C CA . LEU A 1 203 ? 58.564 -2.298 29.792 1.00 22.03 203 LEU A CA 1
ATOM 1588 C C . LEU A 1 203 ? 58.449 -2.674 28.327 1.00 23.38 203 LEU A C 1
ATOM 1589 O O . LEU A 1 203 ? 59.349 -2.372 27.537 1.00 23.71 203 LEU A O 1
ATOM 1594 N N . THR A 1 204 ? 57.355 -3.335 27.967 1.00 24.43 204 THR A N 1
ATOM 1595 C CA . THR A 1 204 ? 57.131 -3.688 26.569 1.00 26.16 204 THR A CA 1
ATOM 1596 C C . THR A 1 204 ? 55.888 -2.982 26.023 1.00 26.75 204 THR A C 1
ATOM 1597 O O . THR A 1 204 ? 54.785 -3.177 26.543 1.00 26.43 204 THR A O 1
ATOM 1601 N N . PRO A 1 205 ? 56.073 -2.139 24.984 1.00 27.67 205 PRO A N 1
ATOM 1602 C CA . PRO A 1 205 ? 54.955 -1.485 24.288 1.00 28.43 205 PRO A CA 1
ATOM 1603 C C . PRO A 1 205 ? 53.909 -2.486 23.784 1.00 29.50 205 PRO A C 1
ATOM 1604 O O . PRO A 1 205 ? 54.269 -3.520 23.216 1.00 29.74 205 PRO A O 1
ATOM 1608 N N . ILE A 1 206 ? 52.631 -2.171 24.005 1.00 30.42 206 ILE A N 1
ATOM 1609 C CA . ILE A 1 206 ? 51.509 -3.020 23.568 1.00 31.37 206 ILE A CA 1
ATOM 1610 C C . ILE A 1 206 ? 50.687 -2.422 22.423 1.00 31.86 206 ILE A C 1
ATOM 1611 O O . ILE A 1 206 ? 49.559 -2.854 22.171 1.00 32.45 206 ILE A O 1
ATOM 1616 N N . GLY A 1 207 ? 51.250 -1.434 21.735 1.00 31.78 207 GLY A N 1
ATOM 1617 C CA . GLY A 1 207 ? 50.537 -0.751 20.662 1.00 31.77 207 GLY A CA 1
ATOM 1618 C C . GLY A 1 207 ? 49.829 0.491 21.167 1.00 31.79 207 GLY A C 1
ATOM 1619 O O . GLY A 1 207 ? 49.326 0.522 22.296 1.00 31.48 207 GLY A O 1
ATOM 1620 N N . ARG A 1 208 ? 49.782 1.513 20.317 1.00 32.01 208 ARG A N 1
ATOM 1621 C CA . ARG A 1 208 ? 49.258 2.825 20.688 1.00 32.39 208 ARG A CA 1
ATOM 1622 C C . ARG A 1 208 ? 47.777 2.799 21.059 1.00 30.71 208 ARG A C 1
ATOM 1623 O O . ARG A 1 208 ? 46.981 2.071 20.463 1.00 30.51 208 ARG A O 1
ATOM 1631 N N . GLY A 1 209 ? 47.423 3.597 22.060 1.00 29.08 209 GLY A N 1
ATOM 1632 C CA . GLY A 1 209 ? 46.032 3.760 22.443 1.00 28.31 209 GLY A CA 1
ATOM 1633 C C . GLY A 1 209 ? 45.319 4.737 21.528 1.00 27.51 209 GLY A C 1
ATOM 1634 O O . GLY A 1 209 ? 45.940 5.368 20.668 1.00 27.45 209 GLY A O 1
ATOM 1635 N N . GLN A 1 210 ? 44.007 4.852 21.713 1.00 27.32 210 GLN A N 1
ATOM 1636 C CA . GLN A 1 210 ? 43.214 5.848 21.012 1.00 27.94 210 GLN A CA 1
ATOM 1637 C C . GLN A 1 210 ? 42.488 6.697 22.039 1.00 27.12 210 GLN A C 1
ATOM 1638 O O . GLN A 1 210 ? 41.852 6.165 22.954 1.00 25.87 210 GLN A O 1
ATOM 1644 N N . MET A 1 211 ? 42.584 8.014 21.879 1.00 27.59 211 MET A N 1
ATOM 1645 C CA . MET A 1 211 ? 41.881 8.965 22.743 1.00 28.65 211 MET A CA 1
ATOM 1646 C C . MET A 1 211 ? 40.373 8.741 22.675 1.00 27.26 211 MET A C 1
ATOM 1647 O O . MET A 1 211 ? 39.844 8.293 21.651 1.00 27.15 211 MET A O 1
ATOM 1652 N N . GLY A 1 212 ? 39.687 9.044 23.773 1.00 25.86 212 GLY A N 1
ATOM 1653 C CA . GLY A 1 212 ? 38.237 8.870 23.856 1.00 24.42 212 GLY A CA 1
ATOM 1654 C C . GLY A 1 212 ? 37.761 8.337 25.192 1.00 22.60 212 GLY A C 1
ATOM 1655 O O . GLY A 1 212 ? 38.552 8.157 26.122 1.00 22.12 212 GLY A O 1
ATOM 1656 N N . ALA A 1 213 ? 36.461 8.079 25.294 1.00 21.63 213 ALA A N 1
ATOM 1657 C CA . ALA A 1 213 ? 35.866 7.600 26.541 1.00 20.98 213 ALA A CA 1
ATOM 1658 C C . ALA A 1 213 ? 36.417 6.241 26.949 1.00 19.38 213 ALA A C 1
ATOM 1659 O O . ALA A 1 213 ? 36.752 5.416 26.103 1.00 19.93 213 ALA A O 1
ATOM 1661 N N . GLY A 1 214 ? 36.525 6.012 28.251 1.00 17.61 214 GLY A N 1
ATOM 1662 C CA . GLY A 1 214 ? 37.095 4.772 28.734 1.00 16.95 214 GLY A CA 1
ATOM 1663 C C . GLY A 1 214 ? 38.610 4.745 28.671 1.00 15.52 214 GLY A C 1
ATOM 1664 O O . GLY A 1 214 ? 39.209 3.685 28.676 1.00 15.30 214 GLY A O 1
ATOM 1665 N N . THR A 1 215 ? 39.228 5.917 28.599 1.00 14.29 215 THR A N 1
ATOM 1666 C CA . THR A 1 215 ? 40.683 6.020 28.688 1.00 13.45 215 THR A CA 1
ATOM 1667 C C . THR A 1 215 ? 41.062 7.128 29.654 1.00 12.83 215 THR A C 1
ATOM 1668 O O . THR A 1 215 ? 40.290 8.068 29.873 1.00 13.01 215 THR A O 1
ATOM 1672 N N . VAL A 1 216 ? 42.248 7.001 30.246 1.00 12.45 216 VAL A N 1
ATOM 1673 C CA . VAL A 1 216 ? 42.793 8.061 31.086 1.00 11.50 216 VAL A CA 1
ATOM 1674 C C . VAL A 1 216 ? 43.374 9.135 30.178 1.00 10.74 216 VAL A C 1
ATOM 1675 O O . VAL A 1 216 ? 44.177 8.834 29.294 1.00 11.24 216 VAL A O 1
ATOM 1679 N N . HIS A 1 217 ? 42.979 10.385 30.418 1.00 11.37 217 HIS A N 1
ATOM 1680 C CA . HIS A 1 217 ? 43.401 11.525 29.588 1.00 12.38 217 HIS A CA 1
ATOM 1681 C C . HIS A 1 217 ? 44.803 12.004 29.965 1.00 11.88 217 HIS A C 1
ATOM 1682 O O . HIS A 1 217 ? 45.639 12.271 29.098 1.00 12.15 217 HIS A O 1
ATOM 1689 N N . HIS A 1 218 ? 45.050 12.133 31.272 1.00 10.81 218 HIS A N 1
ATOM 1690 C CA . HIS A 1 218 ? 46.366 12.543 31.749 1.00 10.90 218 HIS A CA 1
ATOM 1691 C C . HIS A 1 218 ? 46.566 12.240 33.221 1.00 10.20 218 HIS A C 1
ATOM 1692 O O . HIS A 1 218 ? 45.601 11.930 33.949 1.00 10.53 218 HIS A O 1
ATOM 1699 N N . ILE A 1 219 ? 47.828 12.313 33.648 1.00 9.14 219 ILE A N 1
ATOM 1700 C CA . ILE A 1 219 ? 48.177 12.134 35.039 1.00 9.34 219 ILE A CA 1
ATOM 1701 C C . ILE A 1 219 ? 48.894 13.375 35.560 1.00 9.91 219 ILE A C 1
ATOM 1702 O O . ILE A 1 219 ? 49.830 13.863 34.928 1.00 10.40 219 ILE A O 1
ATOM 1707 N N . ALA A 1 220 ? 48.446 13.869 36.718 1.00 9.38 220 ALA A N 1
ATOM 1708 C CA . ALA A 1 220 ? 49.043 15.058 37.316 1.00 9.20 220 ALA A CA 1
ATOM 1709 C C . ALA A 1 220 ? 49.881 14.694 38.536 1.00 10.02 220 ALA A C 1
ATOM 1710 O O . ALA A 1 220 ? 49.472 13.893 39.396 1.00 11.30 220 ALA A O 1
ATOM 1712 N N . TRP A 1 221 ? 51.065 15.291 38.574 1.00 10.19 221 TRP A N 1
ATOM 1713 C CA . TRP A 1 221 ? 52.002 15.167 39.681 1.00 9.92 221 TRP A CA 1
ATOM 1714 C C . TRP A 1 221 ? 51.962 16.418 40.544 1.00 10.50 221 TRP A C 1
ATOM 1715 O O . TRP A 1 221 ? 51.692 17.506 40.059 1.00 11.31 221 TRP A O 1
ATOM 1726 N N . ARG A 1 222 ? 52.221 16.244 41.827 1.00 10.53 222 ARG A N 1
ATOM 1727 C CA . ARG A 1 222 ? 52.146 17.333 42.808 1.00 10.55 222 ARG A CA 1
ATOM 1728 C C . ARG A 1 222 ? 53.316 18.298 42.779 1.00 11.45 222 ARG A C 1
ATOM 1729 O O . ARG A 1 222 ? 54.467 17.904 42.621 1.00 12.37 222 ARG A O 1
ATOM 1737 N N . ALA A 1 223 ? 52.995 19.577 42.953 1.00 11.69 223 ALA A N 1
ATOM 1738 C CA . ALA A 1 223 ? 53.974 20.588 43.341 1.00 11.88 223 ALA A CA 1
ATOM 1739 C C . ALA A 1 223 ? 53.484 21.157 44.660 1.00 12.57 223 ALA A C 1
ATOM 1740 O O . ALA A 1 223 ? 52.275 21.253 44.870 1.00 12.12 223 ALA A O 1
ATOM 1742 N N . ASN A 1 224 ? 54.410 21.552 45.526 1.00 14.26 224 ASN A N 1
ATOM 1743 C CA . ASN A 1 224 ? 54.057 22.045 46.860 1.00 15.29 224 ASN A CA 1
ATOM 1744 C C . ASN A 1 224 ? 53.231 23.333 46.856 1.00 14.45 224 ASN A C 1
ATOM 1745 O O . ASN A 1 224 ? 52.349 23.509 47.689 1.00 14.53 224 ASN A O 1
ATOM 1750 N N . ASP A 1 225 ? 53.534 24.223 45.913 1.00 14.10 225 ASP A N 1
ATOM 1751 C CA . ASP A 1 225 ? 52.940 25.551 45.854 1.00 14.01 225 ASP A CA 1
ATOM 1752 C C . ASP A 1 225 ? 53.238 26.177 44.493 1.00 13.60 225 ASP A C 1
ATOM 1753 O O . ASP A 1 225 ? 53.871 25.543 43.643 1.00 13.70 225 ASP A O 1
ATOM 1758 N N . ASP A 1 226 ? 52.758 27.403 44.280 1.00 13.65 226 ASP A N 1
ATOM 1759 C CA . ASP A 1 226 ? 52.956 28.098 43.013 1.00 13.55 226 ASP A CA 1
ATOM 1760 C C . ASP A 1 226 ? 54.434 28.233 42.657 1.00 13.16 226 ASP A C 1
ATOM 1761 O O . ASP A 1 226 ? 54.804 28.004 41.502 1.00 13.25 226 ASP A O 1
ATOM 1766 N N . GLU A 1 227 ? 55.272 28.621 43.625 1.00 13.31 227 GLU A N 1
ATOM 1767 C CA . GLU A 1 227 ? 56.712 28.782 43.365 1.00 14.23 227 GLU A CA 1
ATOM 1768 C C . GLU A 1 227 ? 57.364 27.489 42.868 1.00 13.33 227 GLU A C 1
ATOM 1769 O O . GLU A 1 227 ? 58.118 27.487 41.903 1.00 13.84 227 GLU A O 1
ATOM 1775 N N . ASP A 1 228 ? 57.028 26.378 43.495 1.00 12.13 228 ASP A N 1
ATOM 1776 C CA . ASP A 1 228 ? 57.578 25.080 43.120 1.00 12.47 228 ASP A CA 1
ATOM 1777 C C . ASP A 1 228 ? 57.135 24.741 41.687 1.00 11.64 228 ASP A C 1
ATOM 1778 O O . ASP A 1 228 ? 57.933 24.278 40.871 1.00 11.92 228 ASP A O 1
ATOM 1783 N N . GLN A 1 229 ? 55.862 25.004 41.386 1.00 10.62 229 GLN A N 1
ATOM 1784 C CA . GLN A 1 229 ? 55.366 24.764 40.035 1.00 10.01 229 GLN A CA 1
ATOM 1785 C C . GLN A 1 229 ? 56.093 25.604 38.979 1.00 10.90 229 GLN A C 1
ATOM 1786 O O . GLN A 1 229 ? 56.388 25.107 37.878 1.00 11.76 229 GLN A O 1
ATOM 1792 N N . LEU A 1 230 ? 56.354 26.876 39.288 1.00 12.02 230 LEU A N 1
ATOM 1793 C CA . LEU A 1 230 ? 57.087 27.731 38.348 1.00 12.44 230 LEU A CA 1
ATOM 1794 C C . LEU A 1 230 ? 58.495 27.191 38.126 1.00 11.95 230 LEU A C 1
ATOM 1795 O O . LEU A 1 230 ? 59.005 27.214 37.011 1.00 11.41 230 LEU A O 1
ATOM 1800 N N . ASP A 1 231 ? 59.114 26.687 39.187 1.00 12.62 231 ASP A N 1
ATOM 1801 C CA . ASP A 1 231 ? 60.434 26.064 39.074 1.00 13.66 231 ASP A CA 1
ATOM 1802 C C . ASP A 1 231 ? 60.336 24.840 38.155 1.00 12.45 231 ASP A C 1
ATOM 1803 O O . ASP A 1 231 ? 61.197 24.629 37.302 1.00 12.42 231 ASP A O 1
ATOM 1808 N N . TRP A 1 232 ? 59.282 24.034 38.332 1.00 11.38 232 TRP A N 1
ATOM 1809 C CA . TRP A 1 232 ? 59.054 22.883 37.456 1.00 11.71 232 TRP A CA 1
ATOM 1810 C C . TRP A 1 232 ? 58.915 23.329 36.011 1.00 10.68 232 TRP A C 1
ATOM 1811 O O . TRP A 1 232 ? 59.467 22.705 35.121 1.00 10.75 232 TRP A O 1
ATOM 1822 N N . GLN A 1 233 ? 58.166 24.403 35.759 1.00 9.81 233 GLN A N 1
ATOM 1823 C CA . GLN A 1 233 ? 57.971 24.841 34.371 1.00 9.99 233 GLN A CA 1
ATOM 1824 C C . GLN A 1 233 ? 59.301 25.180 33.690 1.00 9.99 233 GLN A C 1
ATOM 1825 O O . GLN A 1 233 ? 59.540 24.791 32.515 1.00 11.06 233 GLN A O 1
ATOM 1831 N N . ARG A 1 234 ? 60.134 25.932 34.412 1.00 10.52 234 ARG A N 1
ATOM 1832 C CA . ARG A 1 234 ? 61.441 26.333 33.913 1.00 10.85 234 ARG A CA 1
ATOM 1833 C C . ARG A 1 234 ? 62.336 25.114 33.663 1.00 11.29 234 ARG A C 1
ATOM 1834 O O . ARG A 1 234 ? 62.980 25.013 32.613 1.00 11.24 234 ARG A O 1
ATOM 1842 N N . TYR A 1 235 ? 62.326 24.182 34.612 1.00 11.83 235 TYR A N 1
ATOM 1843 C CA . TYR A 1 235 ? 63.176 22.997 34.509 1.00 13.26 235 TYR A CA 1
ATOM 1844 C C . TYR A 1 235 ? 62.737 22.059 33.374 1.00 12.48 235 TYR A C 1
ATOM 1845 O O . TYR A 1 235 ? 63.561 21.634 32.571 1.00 13.21 235 TYR A O 1
ATOM 1854 N N . ILE A 1 236 ? 61.451 21.720 33.333 1.00 12.14 236 ILE A N 1
ATOM 1855 C CA . ILE A 1 236 ? 60.941 20.824 32.303 1.00 13.21 236 ILE A CA 1
ATOM 1856 C C . ILE A 1 236 ? 61.197 21.377 30.896 1.00 12.28 236 ILE A C 1
ATOM 1857 O O . ILE A 1 236 ? 61.635 20.637 30.010 1.00 12.35 236 ILE A O 1
ATOM 1862 N N . ALA A 1 237 ? 60.955 22.679 30.705 1.00 12.15 237 ALA A N 1
ATOM 1863 C CA . ALA A 1 237 ? 61.111 23.321 29.385 1.00 13.31 237 ALA A CA 1
ATOM 1864 C C . ALA A 1 237 ? 62.549 23.346 28.911 1.00 14.58 237 ALA A C 1
ATOM 1865 O O . ALA A 1 237 ? 62.815 23.357 27.707 1.00 16.35 237 ALA A O 1
ATOM 1867 N N . SER A 1 238 ? 63.471 23.389 29.861 1.00 14.23 238 SER A N 1
ATOM 1868 C CA . SER A 1 238 ? 64.875 23.463 29.522 1.00 14.04 238 SER A CA 1
ATOM 1869 C C . SER A 1 238 ? 65.495 22.074 29.413 1.00 14.62 238 SER A C 1
ATOM 1870 O O . SER A 1 238 ? 66.655 21.936 28.993 1.00 15.64 238 SER A O 1
ATOM 1873 N N . HIS A 1 239 ? 64.728 21.046 29.792 1.00 14.25 239 HIS A N 1
ATOM 1874 C CA . HIS A 1 239 ? 65.224 19.670 29.738 1.00 15.35 239 HIS A CA 1
ATOM 1875 C C . HIS A 1 239 ? 64.519 18.774 28.730 1.00 14.25 239 HIS A C 1
ATOM 1876 O O . HIS A 1 239 ? 64.427 17.557 28.903 1.00 14.29 239 HIS A O 1
ATOM 1883 N N . GLY A 1 240 ? 64.047 19.395 27.654 1.00 13.15 240 GLY A N 1
ATOM 1884 C CA . GLY A 1 240 ? 63.696 18.635 26.462 1.00 12.37 240 GLY A CA 1
ATOM 1885 C C . GLY A 1 240 ? 62.222 18.412 26.190 1.00 12.05 240 GLY A C 1
ATOM 1886 O O . GLY A 1 240 ? 61.870 17.602 25.323 1.00 13.18 240 GLY A O 1
ATOM 1887 N N . TYR A 1 241 ? 61.363 19.139 26.902 1.00 11.05 241 TYR A N 1
ATOM 1888 C CA . TYR A 1 241 ? 59.914 19.015 26.723 1.00 10.84 241 TYR A CA 1
ATOM 1889 C C . TYR A 1 241 ? 59.278 20.367 26.426 1.00 10.75 241 TYR A C 1
ATOM 1890 O O . TYR A 1 241 ? 59.772 21.406 26.868 1.00 11.82 241 TYR A O 1
ATOM 1899 N N . GLY A 1 242 ? 58.183 20.352 25.666 1.00 10.05 242 GLY A N 1
ATOM 1900 C CA . GLY A 1 242 ? 57.288 21.504 25.608 1.00 9.77 242 GLY A CA 1
ATOM 1901 C C . GLY A 1 242 ? 56.391 21.542 26.840 1.00 10.35 242 GLY A C 1
ATOM 1902 O O . GLY A 1 242 ? 55.824 20.517 27.223 1.00 12.11 242 GLY A O 1
ATOM 1903 N N . VAL A 1 243 ? 56.224 22.727 27.430 1.00 10.69 243 VAL A N 1
ATOM 1904 C CA . VAL A 1 243 ? 55.379 22.901 28.627 1.00 10.83 243 VAL A CA 1
ATOM 1905 C C . VAL A 1 243 ? 54.445 24.094 28.434 1.00 10.07 243 VAL A C 1
ATOM 1906 O O . VAL A 1 243 ? 54.855 25.142 27.908 1.00 10.63 243 VAL A O 1
ATOM 1910 N N . THR A 1 244 ? 53.194 23.927 28.857 1.00 9.88 244 THR A N 1
ATOM 1911 C CA . THR A 1 244 ? 52.221 25.002 28.741 1.00 9.72 244 THR A CA 1
ATOM 1912 C C . THR A 1 244 ? 52.493 26.133 29.725 1.00 10.08 244 THR A C 1
ATOM 1913 O O . THR A 1 244 ? 53.219 25.941 30.712 1.00 10.57 244 THR A O 1
ATOM 1917 N N . PRO A 1 245 ? 51.866 27.308 29.483 1.00 10.28 245 PRO A N 1
ATOM 1918 C CA . PRO A 1 245 ? 51.784 28.295 30.543 1.00 10.46 245 PRO A CA 1
ATOM 1919 C C . PRO A 1 245 ? 51.006 27.753 31.738 1.00 11.00 245 PRO A C 1
ATOM 1920 O O . PRO A 1 245 ? 50.294 26.734 31.627 1.00 11.21 245 PRO A O 1
ATOM 1924 N N . VAL A 1 246 ? 51.167 28.415 32.878 1.00 10.77 246 VAL A N 1
ATOM 1925 C CA . VAL A 1 246 ? 50.359 28.108 34.048 1.00 10.55 246 VAL A CA 1
ATOM 1926 C C . VAL A 1 246 ? 48.917 28.492 33.756 1.00 11.15 246 VAL A C 1
ATOM 1927 O O . VAL A 1 246 ? 48.643 29.615 33.301 1.00 11.50 246 VAL A O 1
ATOM 1931 N N . ARG A 1 247 ? 48.010 27.554 34.016 1.00 11.78 247 ARG A N 1
ATOM 1932 C CA . ARG A 1 247 ? 46.579 27.756 33.901 1.00 13.32 247 ARG A CA 1
ATOM 1933 C C . ARG A 1 247 ? 45.931 27.637 35.264 1.00 12.61 247 ARG A C 1
ATOM 1934 O O . ARG A 1 247 ? 46.137 26.653 35.972 1.00 12.57 247 ARG A O 1
ATOM 1942 N N . ASP A 1 248 ? 45.146 28.648 35.626 1.00 12.78 248 ASP A N 1
ATOM 1943 C CA . ASP A 1 248 ? 44.400 28.652 36.888 1.00 12.77 248 ASP A CA 1
ATOM 1944 C C . ASP A 1 248 ? 43.140 27.777 36.770 1.00 12.82 248 ASP A C 1
ATOM 1945 O O . ASP A 1 248 ? 42.200 28.120 36.037 1.00 13.51 248 ASP A O 1
ATOM 1950 N N . ARG A 1 249 ? 43.132 26.633 37.457 1.00 13.03 249 ARG A N 1
ATOM 1951 C CA . ARG A 1 249 ? 41.972 25.721 37.442 1.00 14.13 249 ARG A CA 1
ATOM 1952 C C . ARG A 1 249 ? 41.101 25.855 38.681 1.00 14.62 249 ARG A C 1
ATOM 1953 O O . ARG A 1 249 ? 40.288 24.969 38.980 1.00 14.87 249 ARG A O 1
ATOM 1961 N N . ASN A 1 250 ? 41.279 26.969 39.396 1.00 15.30 250 ASN A N 1
ATOM 1962 C CA . ASN A 1 250 ? 40.477 27.333 40.573 1.00 16.47 250 ASN A CA 1
ATOM 1963 C C . ASN A 1 250 ? 40.888 26.564 41.820 1.00 15.16 250 ASN A C 1
ATOM 1964 O O . ASN A 1 250 ? 41.162 27.167 42.847 1.00 16.24 250 ASN A O 1
ATOM 1969 N N . TYR A 1 251 ? 40.947 25.238 41.732 1.00 13.07 251 TYR A N 1
ATOM 1970 C CA . TYR A 1 251 ? 41.248 24.404 42.916 1.00 12.46 251 TYR A CA 1
ATOM 1971 C C . TYR A 1 251 ? 42.727 24.034 42.974 1.00 11.83 251 TYR A C 1
ATOM 1972 O O . TYR A 1 251 ? 43.187 23.410 43.924 1.00 11.08 251 TYR A O 1
ATOM 1981 N N . PHE A 1 252 ? 43.453 24.445 41.940 1.00 11.30 252 PHE A N 1
ATOM 1982 C CA . PHE A 1 252 ? 44.913 24.266 41.796 1.00 10.85 252 PHE A CA 1
ATOM 1983 C C . PHE A 1 252 ? 45.300 25.007 40.519 1.00 11.04 252 PHE A C 1
ATOM 1984 O O . PHE A 1 252 ? 44.435 25.295 39.694 1.00 11.43 252 PHE A O 1
ATOM 1992 N N . ASN A 1 253 ? 46.589 25.330 40.380 1.00 10.75 253 ASN A N 1
ATOM 1993 C CA . ASN A 1 253 ? 47.161 25.804 39.119 1.00 11.02 253 ASN A CA 1
ATOM 1994 C C . ASN A 1 253 ? 47.823 24.608 38.436 1.00 10.58 253 ASN A C 1
ATOM 1995 O O . ASN A 1 253 ? 48.301 23.690 39.109 1.00 11.94 253 ASN A O 1
ATOM 2000 N N . ALA A 1 254 ? 47.812 24.618 37.107 1.00 10.58 254 ALA A N 1
ATOM 2001 C CA . ALA A 1 254 ? 48.271 23.503 36.281 1.00 10.39 254 ALA A CA 1
ATOM 2002 C C . ALA A 1 254 ? 49.246 23.919 35.189 1.00 9.47 254 ALA A C 1
ATOM 2003 O O . ALA A 1 254 ? 49.085 24.970 34.589 1.00 9.95 254 ALA A O 1
ATOM 2005 N N . ILE A 1 255 ? 50.261 23.081 34.958 1.00 9.06 255 ILE A N 1
ATOM 2006 C CA . ILE A 1 255 ? 51.040 23.095 33.716 1.00 9.15 255 ILE A CA 1
ATOM 2007 C C . ILE A 1 255 ? 51.020 21.688 33.148 1.00 9.95 255 ILE A C 1
ATOM 2008 O O . ILE A 1 255 ? 50.923 20.708 33.895 1.00 11.24 255 ILE A O 1
ATOM 2013 N N . TYR A 1 256 ? 51.109 21.606 31.826 1.00 9.14 256 TYR A N 1
ATOM 2014 C CA . TYR A 1 256 ? 51.039 20.317 31.109 1.00 10.07 256 TYR A CA 1
ATOM 2015 C C . TYR A 1 256 ? 52.235 20.126 30.185 1.00 10.77 256 TYR A C 1
ATOM 2016 O O . TYR A 1 256 ? 52.710 21.075 29.555 1.00 10.95 256 TYR A O 1
ATOM 2025 N N . PHE A 1 257 ? 52.682 18.879 30.070 1.00 10.16 257 PHE A N 1
ATOM 2026 C CA . PHE A 1 257 ? 53.701 18.528 29.079 1.00 10.42 257 PHE A CA 1
ATOM 2027 C C . PHE A 1 257 ? 53.530 17.086 28.660 1.00 9.98 257 PHE A C 1
ATOM 2028 O O . PHE A 1 257 ? 53.307 16.209 29.513 1.00 11.16 257 PHE A O 1
ATOM 2036 N N . ARG A 1 258 ? 53.602 16.852 27.350 1.00 9.87 258 ARG A N 1
ATOM 2037 C CA . ARG A 1 258 ? 53.568 15.482 26.849 1.00 10.16 258 ARG A CA 1
ATOM 2038 C C . ARG A 1 258 ? 54.957 14.901 26.905 1.00 10.25 258 ARG A C 1
ATOM 2039 O O . ARG A 1 258 ? 55.924 15.506 26.409 1.00 10.42 258 ARG A O 1
ATOM 2047 N N . GLU A 1 259 ? 55.093 13.745 27.555 1.00 10.73 259 GLU A N 1
ATOM 2048 C CA . GLU A 1 259 ? 56.427 13.175 27.688 1.00 10.96 259 GLU A CA 1
ATOM 2049 C C . GLU A 1 259 ? 56.764 12.314 26.470 1.00 11.82 259 GLU A C 1
ATOM 2050 O O . GLU A 1 259 ? 55.936 12.188 25.552 1.00 11.89 259 GLU A O 1
ATOM 2056 N N . HIS A 1 260 ? 57.989 11.784 26.419 1.00 12.01 260 HIS A N 1
ATOM 2057 C CA . HIS A 1 260 ? 58.465 11.171 25.174 1.00 12.00 260 HIS A CA 1
ATOM 2058 C C . HIS A 1 260 ? 57.779 9.849 24.838 1.00 12.04 260 HIS A C 1
ATOM 2059 O O . HIS A 1 260 ? 57.745 9.455 23.672 1.00 12.98 260 HIS A O 1
ATOM 2066 N N . GLY A 1 261 ? 57.250 9.166 25.857 1.00 11.98 261 GLY A N 1
ATOM 2067 C CA . GLY A 1 261 ? 56.442 7.964 25.626 1.00 11.96 261 GLY A CA 1
ATOM 2068 C C . GLY A 1 261 ? 54.998 8.285 25.247 1.00 11.95 261 GLY A C 1
ATOM 2069 O O . GLY A 1 261 ? 54.161 7.381 25.132 1.00 12.66 261 GLY A O 1
ATOM 2070 N N . GLU A 1 262 ? 54.726 9.575 25.042 1.00 11.93 262 GLU A N 1
ATOM 2071 C CA . GLU A 1 262 ? 53.428 10.104 24.583 1.00 12.18 262 GLU A CA 1
ATOM 2072 C C . GLU A 1 262 ? 52.333 10.207 25.651 1.00 11.08 262 GLU A C 1
ATOM 2073 O O . GLU A 1 262 ? 51.198 10.574 25.336 1.00 10.97 262 GLU A O 1
ATOM 2079 N N . ILE A 1 263 ? 52.664 9.951 26.917 1.00 10.63 263 ILE A N 1
ATOM 2080 C CA . ILE A 1 263 ? 51.711 10.171 27.991 1.00 10.81 263 ILE A CA 1
ATOM 2081 C C . ILE A 1 263 ? 51.645 11.665 28.288 1.00 10.78 263 ILE A C 1
ATOM 2082 O O . ILE A 1 263 ? 52.682 12.332 28.346 1.00 11.08 263 ILE A O 1
ATOM 2087 N N . LEU A 1 264 ? 50.435 12.183 28.491 1.00 10.91 264 LEU A N 1
ATOM 2088 C CA . LEU A 1 264 ? 50.283 13.569 28.901 1.00 10.75 264 LEU A CA 1
ATOM 2089 C C . LEU A 1 264 ? 50.446 13.682 30.414 1.00 10.11 264 LEU A C 1
ATOM 2090 O O . LEU A 1 264 ? 49.685 13.072 31.173 1.00 10.07 264 LEU A O 1
ATOM 2095 N N . PHE A 1 265 ? 51.459 14.448 30.831 1.00 9.41 265 PHE A N 1
ATOM 2096 C CA . PHE A 1 265 ? 51.716 14.687 32.246 1.00 9.25 265 PHE A CA 1
ATOM 2097 C C . PHE A 1 265 ? 51.274 16.104 32.606 1.00 9.97 265 PHE A C 1
ATOM 2098 O O . PHE A 1 265 ? 51.204 17.003 31.753 1.00 10.94 265 PHE A O 1
ATOM 2106 N N . GLU A 1 266 ? 51.035 16.311 33.891 1.00 9.88 266 GLU A N 1
ATOM 2107 C CA . GLU A 1 266 ? 50.657 17.625 34.390 1.00 10.12 266 GLU A CA 1
ATOM 2108 C C . GLU A 1 266 ? 51.390 17.811 35.710 1.00 10.19 266 GLU A C 1
ATOM 2109 O O . GLU A 1 266 ? 51.667 16.834 36.399 1.00 10.80 266 GLU A O 1
ATOM 2115 N N . ILE A 1 267 ? 51.763 19.048 36.025 1.00 9.46 267 ILE A N 1
ATOM 2116 C CA . ILE A 1 267 ? 52.153 19.393 37.400 1.00 9.82 267 ILE A CA 1
ATOM 2117 C C . ILE A 1 267 ? 51.058 20.311 37.933 1.00 10.37 267 ILE A C 1
ATOM 2118 O O . ILE A 1 267 ? 50.770 21.345 37.332 1.00 10.88 267 ILE A O 1
ATOM 2123 N N . ALA A 1 268 ? 50.462 19.916 39.057 1.00 10.41 268 ALA A N 1
ATOM 2124 C CA . ALA A 1 268 ? 49.385 20.649 39.705 1.00 10.08 268 ALA A CA 1
ATOM 2125 C C . ALA A 1 268 ? 49.785 21.002 41.123 1.00 10.48 268 ALA A C 1
ATOM 2126 O O . ALA A 1 268 ? 50.359 20.179 41.847 1.00 11.05 268 ALA A O 1
ATOM 2128 N N . THR A 1 269 ? 49.457 22.220 41.529 1.00 9.95 269 THR A N 1
ATOM 2129 C CA . THR A 1 269 ? 49.779 22.659 42.866 1.00 10.17 269 THR A CA 1
ATOM 2130 C C . THR A 1 269 ? 48.870 22.025 43.911 1.00 10.57 269 THR A C 1
ATOM 2131 O O . THR A 1 269 ? 47.654 21.881 43.687 1.00 10.20 269 THR A O 1
ATOM 2135 N N . ASP A 1 270 ? 49.436 21.669 45.070 1.00 11.56 270 ASP A N 1
ATOM 2136 C CA . ASP A 1 270 ? 48.603 21.155 46.162 1.00 11.56 270 ASP A CA 1
ATOM 2137 C C . ASP A 1 270 ? 47.509 22.159 46.569 1.00 11.33 270 ASP A C 1
ATOM 2138 O O . ASP A 1 270 ? 46.339 21.785 46.631 1.00 11.85 270 ASP A O 1
ATOM 2143 N N . PRO A 1 271 ? 47.870 23.438 46.824 1.00 11.18 271 PRO A N 1
ATOM 2144 C CA . PRO A 1 271 ? 46.822 24.416 47.128 1.00 11.51 271 PRO A CA 1
ATOM 2145 C C . PRO A 1 271 ? 46.110 24.996 45.892 1.00 11.38 271 PRO A C 1
ATOM 2146 O O . PRO A 1 271 ? 46.653 24.939 44.775 1.00 11.55 271 PRO A O 1
ATOM 2150 N N . PRO A 1 272 ? 44.921 25.605 46.089 1.00 11.86 272 PRO A N 1
ATOM 2151 C CA . PRO A 1 272 ? 44.227 25.807 47.368 1.00 12.30 272 PRO A CA 1
ATOM 2152 C C . PRO A 1 272 ? 43.312 24.666 47.785 1.00 12.78 272 PRO A C 1
ATOM 2153 O O . PRO A 1 272 ? 42.912 24.603 48.947 1.00 14.00 272 PRO A O 1
ATOM 2157 N N . GLY A 1 273 ? 42.984 23.783 46.844 1.00 12.18 273 GLY A N 1
ATOM 2158 C CA . GLY A 1 273 ? 42.048 22.700 47.079 1.00 11.90 273 GLY A CA 1
ATOM 2159 C C . GLY A 1 273 ? 40.591 23.071 46.888 1.00 11.74 273 GLY A C 1
ATOM 2160 O O . GLY A 1 273 ? 40.262 24.170 46.417 1.00 11.70 273 GLY A O 1
ATOM 2161 N N . PHE A 1 274 ? 39.709 22.152 47.274 1.00 12.20 274 PHE A N 1
ATOM 2162 C CA . PHE A 1 274 ? 38.308 22.227 46.857 1.00 12.74 274 PHE A CA 1
ATOM 2163 C C . PHE A 1 274 ? 37.375 22.976 47.792 1.00 14.60 274 PHE A C 1
ATOM 2164 O O . PHE A 1 274 ? 36.205 23.176 47.454 1.00 14.76 274 PHE A O 1
ATOM 2172 N N . ALA A 1 275 ? 37.903 23.394 48.942 1.00 16.76 275 ALA A N 1
ATOM 2173 C CA . ALA A 1 275 ? 37.094 24.025 49.995 1.00 19.28 275 ALA A CA 1
ATOM 2174 C C . ALA A 1 275 ? 37.133 25.552 50.017 1.00 22.48 275 ALA A C 1
ATOM 2175 O O . ALA A 1 275 ? 36.840 26.163 51.048 1.00 24.17 275 ALA A O 1
ATOM 2177 N N . HIS A 1 276 ? 37.474 26.181 48.901 1.00 23.87 276 HIS A N 1
ATOM 2178 C CA . HIS A 1 276 ? 37.636 27.635 48.929 1.00 24.86 276 HIS A CA 1
ATOM 2179 C C . HIS A 1 276 ? 36.579 28.397 48.135 1.00 23.86 276 HIS A C 1
ATOM 2180 O O . HIS A 1 276 ? 36.608 29.628 48.116 1.00 24.93 276 HIS A O 1
ATOM 2187 N N . ASP A 1 277 ? 35.683 27.686 47.450 1.00 20.96 277 ASP A N 1
ATOM 2188 C CA . ASP A 1 277 ? 34.459 28.320 46.957 1.00 18.54 277 ASP A CA 1
ATOM 2189 C C . ASP A 1 277 ? 33.197 27.638 47.499 1.00 18.11 277 ASP A C 1
ATOM 2190 O O . ASP A 1 277 ? 32.078 28.060 47.221 1.00 17.91 277 ASP A O 1
ATOM 2195 N N . GLU A 1 278 ? 33.418 26.582 48.284 1.00 18.18 278 GLU A N 1
ATOM 2196 C CA . GLU A 1 278 ? 32.407 25.950 49.112 1.00 17.89 278 GLU A CA 1
ATOM 2197 C C . GLU A 1 278 ? 33.094 25.577 50.418 1.00 18.68 278 GLU A C 1
ATOM 2198 O O . GLU A 1 278 ? 34.309 25.382 50.458 1.00 18.95 278 GLU A O 1
ATOM 2204 N N . THR A 1 279 ? 32.322 25.437 51.485 1.00 18.64 279 THR A N 1
ATOM 2205 C CA . THR A 1 279 ? 32.874 24.968 52.757 1.00 18.41 279 THR A CA 1
ATOM 2206 C C . THR A 1 279 ? 33.311 23.512 52.632 1.00 18.00 279 THR A C 1
ATOM 2207 O O . THR A 1 279 ? 32.821 22.779 51.764 1.00 17.72 279 THR A O 1
ATOM 2211 N N . GLN A 1 280 ? 34.244 23.102 53.487 1.00 18.19 280 GLN A N 1
ATOM 2212 C CA . GLN A 1 280 ? 34.715 21.716 53.513 1.00 19.56 280 GLN A CA 1
ATOM 2213 C C . GLN A 1 280 ? 33.550 20.746 53.730 1.00 18.86 280 GLN A C 1
ATOM 2214 O O . GLN A 1 280 ? 33.514 19.655 53.155 1.00 18.36 280 GLN A O 1
ATOM 2220 N N . GLU A 1 281 ? 32.590 21.153 54.557 1.00 18.81 281 GLU A N 1
ATOM 2221 C CA . GLU A 1 281 ? 31.451 20.299 54.882 1.00 19.49 281 GLU A CA 1
ATOM 2222 C C . GLU A 1 281 ? 30.426 20.149 53.746 1.00 18.33 281 GLU A C 1
ATOM 2223 O O . GLU A 1 281 ? 29.669 19.178 53.730 1.00 18.14 281 GLU A O 1
ATOM 2229 N N . THR A 1 282 ? 30.416 21.095 52.804 1.00 17.29 282 THR A N 1
ATOM 2230 C CA . THR A 1 282 ? 29.437 21.085 51.709 1.00 16.07 282 THR A CA 1
ATOM 2231 C C . THR A 1 282 ? 30.045 20.949 50.310 1.00 15.19 282 THR A C 1
ATOM 2232 O O . THR A 1 282 ? 29.313 20.865 49.318 1.00 15.26 282 THR A O 1
ATOM 2236 N N . MET A 1 283 ? 31.367 20.935 50.207 1.00 14.39 283 MET A N 1
ATOM 2237 C CA . MET A 1 283 ? 31.957 20.923 48.871 1.00 13.85 283 MET A CA 1
ATOM 2238 C C . MET A 1 283 ? 31.457 19.720 48.077 1.00 13.68 283 MET A C 1
ATOM 2239 O O . MET A 1 283 ? 31.307 18.613 48.624 1.00 14.58 283 MET A O 1
ATOM 2244 N N . GLY A 1 284 ? 31.148 19.971 46.804 1.00 13.81 284 GLY A N 1
ATOM 2245 C CA . GLY A 1 284 ? 30.600 18.962 45.913 1.00 14.69 284 GLY A CA 1
ATOM 2246 C C . GLY A 1 284 ? 29.100 19.046 45.731 1.00 15.51 284 GLY A C 1
ATOM 2247 O O . GLY A 1 284 ? 28.546 18.345 44.895 1.00 16.15 284 GLY A O 1
ATOM 2248 N N . GLU A 1 285 ? 28.442 19.905 46.504 1.00 16.19 285 GLU A N 1
ATOM 2249 C CA . GLU A 1 285 ? 26.969 19.941 46.535 1.00 17.18 285 GLU A CA 1
ATOM 2250 C C . GLU A 1 285 ? 26.338 20.838 45.478 1.00 17.41 285 GLU A C 1
ATOM 2251 O O . GLU A 1 285 ? 25.215 20.583 45.036 1.00 18.24 285 GLU A O 1
ATOM 2257 N N . LYS A 1 286 ? 27.062 21.875 45.075 1.00 16.92 286 LYS A N 1
ATOM 2258 C CA . LYS A 1 286 ? 26.546 22.842 44.110 1.00 17.27 286 LYS A CA 1
ATOM 2259 C C . LYS A 1 286 ? 27.397 22.883 42.853 1.00 15.42 286 LYS A C 1
ATOM 2260 O O . LYS A 1 286 ? 28.607 22.632 42.900 1.00 14.81 286 LYS A O 1
ATOM 2266 N N . LEU A 1 287 ? 26.774 23.213 41.724 1.00 14.86 287 LEU A N 1
ATOM 2267 C CA . LEU A 1 287 ? 27.528 23.418 40.493 1.00 14.62 287 LEU A CA 1
ATOM 2268 C C . LEU A 1 287 ? 28.336 24.714 40.582 1.00 13.94 287 LEU A C 1
ATOM 2269 O O . LEU A 1 287 ? 27.779 25.822 40.575 1.00 13.80 287 LEU A O 1
ATOM 2274 N N . MET A 1 288 ? 29.652 24.564 40.681 1.00 13.35 288 MET A N 1
ATOM 2275 C CA . MET A 1 288 ? 30.549 25.710 40.716 1.00 13.84 288 MET A CA 1
ATOM 2276 C C . MET A 1 288 ? 31.030 26.012 39.307 1.00 13.28 288 MET A C 1
ATOM 2277 O O . MET A 1 288 ? 31.294 25.093 38.528 1.00 13.52 288 MET A O 1
ATOM 2282 N N . LEU A 1 289 ? 31.133 27.294 38.970 1.00 12.90 289 LEU A N 1
ATOM 2283 C CA . LEU A 1 289 ? 31.552 27.681 37.614 1.00 13.75 289 LEU A CA 1
ATOM 2284 C C . LEU A 1 289 ? 32.796 28.544 37.594 1.00 14.73 289 LEU A C 1
ATOM 2285 O O . LEU A 1 289 ? 32.935 29.408 38.460 1.00 15.29 289 LEU A O 1
ATOM 2290 N N . PRO A 1 290 ? 33.701 28.314 36.611 1.00 15.07 290 PRO A N 1
ATOM 2291 C CA . PRO A 1 290 ? 34.740 29.310 36.358 1.00 15.46 290 PRO A CA 1
ATOM 2292 C C . PRO A 1 290 ? 34.020 30.653 36.174 1.00 15.75 290 PRO A C 1
ATOM 2293 O O . PRO A 1 290 ? 33.012 30.716 35.462 1.00 15.92 290 PRO A O 1
ATOM 2297 N N . VAL A 1 291 ? 34.485 31.693 36.874 1.00 15.56 291 VAL A N 1
ATOM 2298 C CA . VAL A 1 291 ? 33.787 32.988 36.937 1.00 14.88 291 VAL A CA 1
ATOM 2299 C C . VAL A 1 291 ? 33.459 33.551 35.550 1.00 13.71 291 VAL A C 1
ATOM 2300 O O . VAL A 1 291 ? 32.432 34.209 35.376 1.00 12.77 291 VAL A O 1
ATOM 2304 N N . GLN A 1 292 ? 34.321 33.265 34.577 1.00 13.48 292 GLN A N 1
ATOM 2305 C CA . GLN A 1 292 ? 34.105 33.653 33.182 1.00 14.48 292 GLN A CA 1
ATOM 2306 C C . GLN A 1 292 ? 32.774 33.133 32.616 1.00 15.82 292 GLN A C 1
ATOM 2307 O O . GLN A 1 292 ? 32.214 33.740 31.704 1.00 16.49 292 GLN A O 1
ATOM 2313 N N . TYR A 1 293 ? 32.256 32.040 33.183 1.00 17.38 293 TYR A N 1
ATOM 2314 C CA . TYR A 1 293 ? 30.994 31.448 32.709 1.00 19.00 293 TYR A CA 1
ATOM 2315 C C . TYR A 1 293 ? 29.761 31.813 33.540 1.00 19.08 293 TYR A C 1
ATOM 2316 O O . TYR A 1 293 ? 28.632 31.485 33.168 1.00 19.12 293 TYR A O 1
ATOM 2325 N N . GLU A 1 294 ? 29.968 32.504 34.656 1.00 19.68 294 GLU A N 1
ATOM 2326 C CA . GLU A 1 294 ? 28.867 32.919 35.526 1.00 20.53 294 GLU A CA 1
ATOM 2327 C C . GLU A 1 294 ? 27.775 33.732 34.791 1.00 21.55 294 GLU A C 1
ATOM 2328 O O . GLU A 1 294 ? 26.597 33.608 35.134 1.00 21.52 294 GLU A O 1
ATOM 2334 N N . PRO A 1 295 ? 28.152 34.550 33.773 1.00 22.76 295 PRO A N 1
ATOM 2335 C CA . PRO A 1 295 ? 27.129 35.200 32.937 1.00 23.81 295 PRO A CA 1
ATOM 2336 C C . PRO A 1 295 ? 26.390 34.257 31.972 1.00 25.40 295 PRO A C 1
ATOM 2337 O O . PRO A 1 295 ? 25.464 34.691 31.282 1.00 25.83 295 PRO A O 1
ATOM 2341 N N . HIS A 1 296 ? 26.786 32.991 31.915 1.00 26.58 296 HIS A N 1
ATOM 2342 C CA . HIS A 1 296 ? 26.067 32.026 31.082 1.00 27.55 296 HIS A CA 1
ATOM 2343 C C . HIS A 1 296 ? 25.491 30.870 31.908 1.00 27.16 296 HIS A C 1
ATOM 2344 O O . HIS A 1 296 ? 25.179 29.813 31.354 1.00 27.62 296 HIS A O 1
ATOM 2351 N N . ARG A 1 297 ? 25.331 31.073 33.219 1.00 25.73 297 ARG A N 1
ATOM 2352 C CA . ARG A 1 297 ? 24.897 29.987 34.106 1.00 24.60 297 ARG A CA 1
ATOM 2353 C C . ARG A 1 297 ? 23.616 29.320 33.581 1.00 25.06 297 ARG A C 1
ATOM 2354 O O . ARG A 1 297 ? 23.511 28.093 33.618 1.00 25.23 297 ARG A O 1
ATOM 2362 N N . THR A 1 298 ? 22.675 30.118 33.063 1.00 25.54 298 THR A N 1
ATOM 2363 C CA . THR A 1 298 ? 21.411 29.582 32.519 1.00 25.64 298 THR A CA 1
ATOM 2364 C C . THR A 1 298 ? 21.616 28.672 31.304 1.00 26.45 298 THR A C 1
ATOM 2365 O O . THR A 1 298 ? 21.083 27.572 31.267 1.00 25.85 298 THR A O 1
ATOM 2369 N N . GLN A 1 299 ? 22.383 29.143 30.321 1.00 28.27 299 GLN A N 1
ATOM 2370 C CA . GLN A 1 299 ? 22.785 28.339 29.160 1.00 30.33 299 GLN A CA 1
ATOM 2371 C C . GLN A 1 299 ? 23.449 27.037 29.591 1.00 30.13 299 GLN A C 1
ATOM 2372 O O . GLN A 1 299 ? 23.178 25.962 29.042 1.00 30.22 299 GLN A O 1
ATOM 2378 N N . ILE A 1 300 ? 24.317 27.153 30.591 1.00 29.84 300 ILE A N 1
ATOM 2379 C CA . ILE A 1 300 ? 25.141 26.048 31.053 1.00 29.76 300 ILE A CA 1
ATOM 2380 C C . ILE A 1 300 ? 24.324 24.984 31.782 1.00 29.95 300 ILE A C 1
ATOM 2381 O O . ILE A 1 300 ? 24.386 23.798 31.431 1.00 29.91 300 ILE A O 1
ATOM 2386 N N . GLU A 1 301 ? 23.556 25.407 32.781 1.00 30.22 301 GLU A N 1
ATOM 2387 C CA . GLU A 1 301 ? 22.715 24.484 33.533 1.00 30.68 301 GLU A CA 1
ATOM 2388 C C . GLU A 1 301 ? 21.645 23.808 32.655 1.00 30.96 301 GLU A C 1
ATOM 2389 O O . GLU A 1 301 ? 21.423 22.600 32.785 1.00 31.44 301 GLU A O 1
ATOM 2395 N N . GLN A 1 302 ? 21.022 24.558 31.740 1.00 30.64 302 GLN A N 1
ATOM 2396 C CA A GLN A 1 302 ? 20.003 24.007 30.834 0.50 30.54 302 GLN A CA 1
ATOM 2397 C CA B GLN A 1 302 ? 19.988 23.986 30.871 0.50 30.22 302 GLN A CA 1
ATOM 2398 C C . GLN A 1 302 ? 20.517 22.805 30.046 1.00 29.80 302 GLN A C 1
ATOM 2399 O O . GLN A 1 302 ? 19.751 21.932 29.645 1.00 30.39 302 GLN A O 1
ATOM 2410 N N . GLY A 1 303 ? 21.824 22.773 29.819 1.00 27.87 303 GLY A N 1
ATOM 2411 C CA . GLY A 1 303 ? 22.436 21.731 29.013 1.00 25.88 303 GLY A CA 1
ATOM 2412 C C . GLY A 1 303 ? 22.989 20.540 29.776 1.00 23.92 303 GLY A C 1
ATOM 2413 O O . GLY A 1 303 ? 23.300 19.523 29.162 1.00 24.66 303 GLY A O 1
ATOM 2414 N N . LEU A 1 304 ? 23.128 20.654 31.097 1.00 21.21 304 LEU A N 1
ATOM 2415 C CA . LEU A 1 304 ? 23.765 19.582 31.881 1.00 19.27 304 LEU A CA 1
ATOM 2416 C C . LEU A 1 304 ? 22.751 18.542 32.340 1.00 17.83 304 LEU A C 1
ATOM 2417 O O . LEU A 1 304 ? 21.634 18.883 32.734 1.00 17.66 304 LEU A O 1
ATOM 2422 N N . LEU A 1 305 ? 23.144 17.273 32.279 1.00 16.75 305 LEU A N 1
ATOM 2423 C CA . LEU A 1 305 ? 22.262 16.180 32.698 1.00 16.27 305 LEU A CA 1
ATOM 2424 C C . LEU A 1 305 ? 22.154 16.151 34.215 1.00 15.77 305 LEU A C 1
ATOM 2425 O O . LEU A 1 305 ? 23.160 16.231 34.897 1.00 15.83 305 LEU A O 1
ATOM 2430 N N . PRO A 1 306 ? 20.930 16.023 34.756 1.00 15.50 306 PRO A N 1
ATOM 2431 C CA . PRO A 1 306 ? 20.842 15.926 36.200 1.00 15.02 306 PRO A CA 1
ATOM 2432 C C . PRO A 1 306 ? 21.377 14.584 36.692 1.00 14.62 306 PRO A C 1
ATOM 2433 O O . PRO A 1 306 ? 21.298 13.563 35.987 1.00 14.96 306 PRO A O 1
ATOM 2437 N N . PHE A 1 307 ? 21.920 14.589 37.900 1.00 14.29 307 PHE A N 1
ATOM 2438 C CA . PHE A 1 307 ? 22.372 13.368 38.538 1.00 14.76 307 PHE A CA 1
ATOM 2439 C C . PHE A 1 307 ? 22.437 13.594 40.037 1.00 15.68 307 PHE A C 1
ATOM 2440 O O . PHE A 1 307 ? 22.506 14.735 40.494 1.00 16.59 307 PHE A O 1
ATOM 2448 N N . GLU A 1 308 ? 22.394 12.512 40.804 1.00 16.64 308 GLU A N 1
ATOM 2449 C CA . GLU A 1 308 ? 22.528 12.632 42.246 1.00 18.66 308 GLU A CA 1
ATOM 2450 C C . GLU A 1 308 ? 23.529 11.644 42.819 1.00 17.75 308 GLU A C 1
ATOM 2451 O O . GLU A 1 308 ? 23.689 10.527 42.312 1.00 17.45 308 GLU A O 1
ATOM 2457 N N . VAL A 1 309 ? 24.221 12.078 43.864 1.00 17.54 309 VAL A N 1
ATOM 2458 C CA . VAL A 1 309 ? 25.086 11.194 44.618 1.00 17.48 309 VAL A CA 1
ATOM 2459 C C . VAL A 1 309 ? 24.146 10.406 45.509 1.00 17.67 309 VAL A C 1
ATOM 2460 O O . VAL A 1 309 ? 23.428 10.987 46.328 1.00 18.89 309 VAL A O 1
ATOM 2464 N N . ARG A 1 310 ? 24.126 9.087 45.331 1.00 16.79 310 ARG A N 1
ATOM 2465 C CA . ARG A 1 310 ? 23.179 8.247 46.068 1.00 16.88 310 ARG A CA 1
ATOM 2466 C C . ARG A 1 310 ? 23.807 6.956 46.562 1.00 17.99 310 ARG A C 1
ATOM 2467 O O . ARG A 1 310 ? 24.675 6.373 45.909 1.00 17.09 310 ARG A O 1
ATOM 2475 N N . GLU A 1 311 ? 23.368 6.523 47.735 1.00 20.01 311 GLU A N 1
ATOM 2476 C CA . GLU A 1 311 ? 23.764 5.224 48.242 1.00 22.47 311 GLU A CA 1
ATOM 2477 C C . GLU A 1 311 ? 23.013 4.145 47.473 1.00 23.36 311 GLU A C 1
ATOM 2478 O O . GLU A 1 311 ? 21.827 4.289 47.164 1.00 23.23 311 GLU A O 1
ATOM 2484 N N . LEU A 1 312 ? 23.737 3.087 47.125 1.00 24.22 312 LEU A N 1
ATOM 2485 C CA . LEU A 1 312 ? 23.157 1.940 46.457 1.00 24.93 312 LEU A CA 1
ATOM 2486 C C . LEU A 1 312 ? 22.953 0.873 47.526 1.00 26.09 312 LEU A C 1
ATOM 2487 O O . LEU A 1 312 ? 22.300 -0.130 47.296 1.00 26.84 312 LEU A O 1
ATOM 2492 N N . ALA B 1 3 ? 31.340 10.461 3.541 1.00 23.60 3 ALA B N 1
ATOM 2493 C CA . ALA B 1 3 ? 32.708 10.225 2.990 1.00 23.16 3 ALA B CA 1
ATOM 2494 C C . ALA B 1 3 ? 33.603 9.521 4.005 1.00 22.09 3 ALA B C 1
ATOM 2495 O O . ALA B 1 3 ? 33.356 9.576 5.213 1.00 22.32 3 ALA B O 1
ATOM 2497 N N . LYS B 1 4 ? 34.646 8.857 3.507 1.00 20.67 4 LYS B N 1
ATOM 2498 C CA . LYS B 1 4 ? 35.759 8.457 4.363 1.00 18.95 4 LYS B CA 1
ATOM 2499 C C . LYS B 1 4 ? 36.447 9.738 4.839 1.00 17.28 4 LYS B C 1
ATOM 2500 O O . LYS B 1 4 ? 36.215 10.805 4.271 1.00 16.24 4 LYS B O 1
ATOM 2506 N N . LYS B 1 5 ? 37.256 9.643 5.891 1.00 17.05 5 LYS B N 1
ATOM 2507 C CA . LYS B 1 5 ? 37.908 10.840 6.438 1.00 17.71 5 LYS B CA 1
ATOM 2508 C C . LYS B 1 5 ? 39.379 10.595 6.745 1.00 17.27 5 LYS B C 1
ATOM 2509 O O . LYS B 1 5 ? 39.717 9.715 7.531 1.00 18.85 5 LYS B O 1
ATOM 2515 N N . THR B 1 6 ? 40.263 11.350 6.103 1.00 14.96 6 THR B N 1
ATOM 2516 C CA . THR B 1 6 ? 41.679 11.264 6.438 1.00 12.99 6 THR B CA 1
ATOM 2517 C C . THR B 1 6 ? 42.012 12.200 7.602 1.00 11.52 6 THR B C 1
ATOM 2518 O O . THR B 1 6 ? 41.472 13.304 7.692 1.00 11.21 6 THR B O 1
ATOM 2522 N N . MET B 1 7 ? 42.901 11.767 8.491 1.00 11.24 7 MET B N 1
ATOM 2523 C CA . MET B 1 7 ? 43.341 12.658 9.571 1.00 12.52 7 MET B CA 1
ATOM 2524 C C . MET B 1 7 ? 44.088 13.877 9.038 1.00 10.59 7 MET B C 1
ATOM 2525 O O . MET B 1 7 ? 44.071 14.954 9.650 1.00 9.49 7 MET B O 1
ATOM 2530 N N . GLY B 1 8 ? 44.718 13.722 7.875 1.00 9.91 8 GLY B N 1
ATOM 2531 C CA . GLY B 1 8 ? 45.488 14.808 7.275 1.00 9.63 8 GLY B CA 1
ATOM 2532 C C . GLY B 1 8 ? 46.688 14.285 6.538 1.00 9.13 8 GLY B C 1
ATOM 2533 O O . GLY B 1 8 ? 46.749 13.097 6.193 1.00 9.33 8 GLY B O 1
ATOM 2534 N N . ILE B 1 9 ? 47.631 15.176 6.271 1.00 9.07 9 ILE B N 1
ATOM 2535 C CA . ILE B 1 9 ? 48.842 14.804 5.548 1.00 8.84 9 ILE B CA 1
ATOM 2536 C C . ILE B 1 9 ? 49.643 13.762 6.330 1.00 8.37 9 ILE B C 1
ATOM 2537 O O . ILE B 1 9 ? 49.824 13.885 7.551 1.00 8.93 9 ILE B O 1
ATOM 2542 N N . HIS B 1 10 ? 50.084 12.729 5.624 1.00 9.50 10 HIS B N 1
ATOM 2543 C CA . HIS B 1 10 ? 51.052 11.760 6.114 1.00 9.76 10 HIS B CA 1
ATOM 2544 C C . HIS B 1 10 ? 52.455 12.283 5.855 1.00 9.98 10 HIS B C 1
ATOM 2545 O O . HIS B 1 10 ? 53.247 12.458 6.779 1.00 10.14 10 HIS B O 1
ATOM 2552 N N . HIS B 1 11 ? 52.760 12.509 4.579 1.00 9.55 11 HIS B N 1
ATOM 2553 C CA . HIS B 1 11 ? 54.064 13.065 4.167 1.00 9.35 11 HIS B CA 1
ATOM 2554 C C . HIS B 1 11 ? 53.899 13.781 2.814 1.00 9.06 11 HIS B C 1
ATOM 2555 O O . HIS B 1 11 ? 52.902 13.611 2.129 1.00 9.77 11 HIS B O 1
ATOM 2562 N N . ILE B 1 12 ? 54.905 14.581 2.467 1.00 8.74 12 ILE B N 1
ATOM 2563 C CA . ILE B 1 12 ? 55.015 15.224 1.183 1.00 8.90 12 ILE B CA 1
ATOM 2564 C C . ILE B 1 12 ? 56.375 14.859 0.611 1.00 9.86 12 ILE B C 1
ATOM 2565 O O . ILE B 1 12 ? 57.343 14.783 1.331 1.00 11.13 12 ILE B O 1
ATOM 2570 N N . THR B 1 13 ? 56.425 14.621 -0.699 1.00 9.11 13 THR B N 1
ATOM 2571 C CA . THR B 1 13 ? 57.640 14.166 -1.357 1.00 9.72 13 THR B CA 1
ATOM 2572 C C . THR B 1 13 ? 58.035 15.100 -2.479 1.00 10.55 13 THR B C 1
ATOM 2573 O O . THR B 1 13 ? 57.207 15.457 -3.310 1.00 10.61 13 THR B O 1
ATOM 2577 N N . ALA B 1 14 ? 59.299 15.502 -2.486 1.00 11.49 14 ALA B N 1
ATOM 2578 C CA . ALA B 1 14 ? 59.772 16.418 -3.522 1.00 12.48 14 ALA B CA 1
ATOM 2579 C C . ALA B 1 14 ? 61.071 15.953 -4.165 1.00 13.07 14 ALA B C 1
ATOM 2580 O O . ALA B 1 14 ? 61.846 15.220 -3.567 1.00 11.77 14 ALA B O 1
ATOM 2582 N N . ILE B 1 15 ? 61.287 16.392 -5.403 1.00 14.91 15 ILE B N 1
ATOM 2583 C CA . ILE B 1 15 ? 62.562 16.224 -6.092 1.00 15.60 15 ILE B CA 1
ATOM 2584 C C . ILE B 1 15 ? 63.392 17.472 -5.839 1.00 14.77 15 ILE B C 1
ATOM 2585 O O . ILE B 1 15 ? 62.922 18.593 -6.049 1.00 14.94 15 ILE B O 1
ATOM 2590 N N . VAL B 1 16 ? 64.632 17.272 -5.412 1.00 13.89 16 VAL B N 1
ATOM 2591 C CA . VAL B 1 16 ? 65.521 18.388 -5.098 1.00 13.67 16 VAL B CA 1
ATOM 2592 C C . VAL B 1 16 ? 66.930 18.148 -5.628 1.00 14.05 16 VAL B C 1
ATOM 2593 O O . VAL B 1 16 ? 67.161 17.196 -6.380 1.00 13.77 16 VAL B O 1
ATOM 2597 N N . GLY B 1 17 ? 67.849 19.032 -5.241 1.00 14.68 17 GLY B N 1
ATOM 2598 C CA . GLY B 1 17 ? 69.251 18.955 -5.642 1.00 15.11 17 GLY B CA 1
ATOM 2599 C C . GLY B 1 17 ? 70.126 18.115 -4.734 1.00 15.36 17 GLY B C 1
ATOM 2600 O O . GLY B 1 17 ? 69.685 17.111 -4.177 1.00 15.88 17 GLY B O 1
ATOM 2601 N N . HIS B 1 18 ? 71.382 18.533 -4.594 1.00 15.52 18 HIS B N 1
ATOM 2602 C CA . HIS B 1 18 ? 72.386 17.792 -3.840 1.00 15.90 18 HIS B CA 1
ATOM 2603 C C . HIS B 1 18 ? 71.930 17.449 -2.417 1.00 14.97 18 HIS B C 1
ATOM 2604 O O . HIS B 1 18 ? 71.378 18.310 -1.736 1.00 15.09 18 HIS B O 1
ATOM 2611 N N . PRO B 1 19 ? 72.169 16.194 -1.969 1.00 14.23 19 PRO B N 1
ATOM 2612 C CA . PRO B 1 19 ? 71.718 15.777 -0.634 1.00 13.97 19 PRO B CA 1
ATOM 2613 C C . PRO B 1 19 ? 72.364 16.547 0.520 1.00 13.58 19 PRO B C 1
ATOM 2614 O O . PRO B 1 19 ? 71.709 16.750 1.536 1.00 13.70 19 PRO B O 1
ATOM 2618 N N . GLN B 1 20 ? 73.606 17.010 0.368 1.00 13.89 20 GLN B N 1
ATOM 2619 C CA . GLN B 1 20 ? 74.219 17.820 1.422 1.00 13.60 20 GLN B CA 1
ATOM 2620 C C . GLN B 1 20 ? 73.530 19.180 1.552 1.00 13.19 20 GLN B C 1
ATOM 2621 O O . GLN B 1 20 ? 73.325 19.669 2.663 1.00 13.16 20 GLN B O 1
ATOM 2627 N N . GLU B 1 21 ? 73.165 19.774 0.418 1.00 13.44 21 GLU B N 1
ATOM 2628 C CA . GLU B 1 21 ? 72.480 21.071 0.414 1.00 14.03 21 GLU B CA 1
ATOM 2629 C C . GLU B 1 21 ? 71.081 20.923 1.013 1.00 13.74 21 GLU B C 1
ATOM 2630 O O . GLU B 1 21 ? 70.649 21.741 1.828 1.00 14.07 21 GLU B O 1
ATOM 2636 N N . ASN B 1 22 ? 70.382 19.875 0.586 1.00 13.38 22 ASN B N 1
ATOM 2637 C CA . ASN B 1 22 ? 69.084 19.516 1.140 1.00 12.86 22 ASN B CA 1
ATOM 2638 C C . ASN B 1 22 ? 69.159 19.342 2.666 1.00 12.27 22 ASN B C 1
ATOM 2639 O O . ASN B 1 22 ? 68.378 19.953 3.408 1.00 12.22 22 ASN B O 1
ATOM 2644 N N . THR B 1 23 ? 70.118 18.545 3.139 1.00 11.87 23 THR B N 1
ATOM 2645 C CA . THR B 1 23 ? 70.229 18.240 4.561 1.00 11.47 23 THR B CA 1
ATOM 2646 C C . THR B 1 23 ? 70.617 19.458 5.391 1.00 12.10 23 THR B C 1
ATOM 2647 O O . THR B 1 23 ? 70.085 19.655 6.487 1.00 12.46 23 THR B O 1
ATOM 2651 N N . ASP B 1 24 ? 71.547 20.274 4.883 1.00 12.31 24 ASP B N 1
ATOM 2652 C CA . ASP B 1 24 ? 71.939 21.482 5.605 1.00 12.90 24 ASP B CA 1
ATOM 2653 C C . ASP B 1 24 ? 70.740 22.400 5.817 1.00 12.62 24 ASP B C 1
ATOM 2654 O O . ASP B 1 24 ? 70.665 23.099 6.828 1.00 13.23 24 ASP B O 1
ATOM 2659 N N . PHE B 1 25 ? 69.805 22.417 4.868 1.00 11.85 25 PHE B N 1
ATOM 2660 C CA . PHE B 1 25 ? 68.625 23.247 5.043 1.00 11.61 25 PHE B CA 1
ATOM 2661 C C . PHE B 1 25 ? 67.608 22.628 6.012 1.00 11.25 25 PHE B C 1
ATOM 2662 O O . PHE B 1 25 ? 67.266 23.237 7.036 1.00 11.35 25 PHE B O 1
ATOM 2670 N N . TYR B 1 26 ? 67.163 21.407 5.724 1.00 11.34 26 TYR B N 1
ATOM 2671 C CA . TYR B 1 26 ? 66.106 20.785 6.527 1.00 11.39 26 TYR B CA 1
ATOM 2672 C C . TYR B 1 26 ? 66.527 20.374 7.935 1.00 10.91 26 TYR B C 1
ATOM 2673 O O . TYR B 1 26 ? 65.754 20.562 8.876 1.00 10.95 26 TYR B O 1
ATOM 2682 N N . ALA B 1 27 ? 67.744 19.846 8.102 1.00 11.39 27 ALA B N 1
ATOM 2683 C CA . ALA B 1 27 ? 68.268 19.602 9.455 1.00 11.65 27 ALA B CA 1
ATOM 2684 C C . ALA B 1 27 ? 68.968 20.834 10.054 1.00 12.75 27 ALA B C 1
ATOM 2685 O O . ALA B 1 27 ? 68.685 21.241 11.183 1.00 13.93 27 ALA B O 1
ATOM 2687 N N . GLY B 1 28 ? 69.873 21.438 9.299 1.00 12.43 28 GLY B N 1
ATOM 2688 C CA . GLY B 1 28 ? 70.674 22.545 9.820 1.00 12.03 28 GLY B CA 1
ATOM 2689 C C . GLY B 1 28 ? 69.888 23.817 10.110 1.00 12.37 28 GLY B C 1
ATOM 2690 O O . GLY B 1 28 ? 70.005 24.393 11.200 1.00 13.23 28 GLY B O 1
ATOM 2691 N N . VAL B 1 29 ? 69.082 24.264 9.151 1.00 11.99 29 VAL B N 1
ATOM 2692 C CA . VAL B 1 29 ? 68.295 25.489 9.345 1.00 11.14 29 VAL B CA 1
ATOM 2693 C C . VAL B 1 29 ? 66.960 25.219 10.063 1.00 10.62 29 VAL B C 1
ATOM 2694 O O . VAL B 1 29 ? 66.639 25.870 11.073 1.00 11.12 29 VAL B O 1
ATOM 2698 N N . LEU B 1 30 ? 66.202 24.241 9.575 1.00 10.44 30 LEU B N 1
ATOM 2699 C CA . LEU B 1 30 ? 64.861 24.019 10.106 1.00 10.74 30 LEU B CA 1
ATOM 2700 C C . LEU B 1 30 ? 64.859 23.099 11.319 1.00 10.52 30 LEU B C 1
ATOM 2701 O O . LEU B 1 30 ? 63.850 22.994 12.005 1.00 11.55 30 LEU B O 1
ATOM 2706 N N . GLY B 1 31 ? 65.975 22.414 11.562 1.00 10.53 31 GLY B N 1
ATOM 2707 C CA . GLY B 1 31 ? 66.104 21.595 12.769 1.00 10.83 31 GLY B CA 1
ATOM 2708 C C . GLY B 1 31 ? 65.346 20.274 12.751 1.00 11.12 31 GLY B C 1
ATOM 2709 O O . GLY B 1 31 ? 65.185 19.648 13.805 1.00 12.36 31 GLY B O 1
ATOM 2710 N N . LEU B 1 32 ? 64.864 19.858 11.582 1.00 10.77 32 LEU B N 1
ATOM 2711 C CA . LEU B 1 32 ? 64.151 18.586 11.456 1.00 10.42 32 LEU B CA 1
ATOM 2712 C C . LEU B 1 32 ? 65.124 17.433 11.612 1.00 10.68 32 LEU B C 1
ATOM 2713 O O . LEU B 1 32 ? 66.315 17.569 11.319 1.00 11.43 32 LEU B O 1
ATOM 2718 N N . ARG B 1 33 ? 64.617 16.308 12.102 1.00 10.60 33 ARG B N 1
ATOM 2719 C CA . ARG B 1 33 ? 65.433 15.118 12.247 1.00 10.68 33 ARG B CA 1
ATOM 2720 C C . ARG B 1 33 ? 65.403 14.345 10.937 1.00 10.77 33 ARG B C 1
ATOM 2721 O O . ARG B 1 33 ? 64.327 14.143 10.349 1.00 11.13 33 ARG B O 1
ATOM 2729 N N . LEU B 1 34 ? 66.585 13.909 10.485 1.00 10.45 34 LEU B N 1
ATOM 2730 C CA . LEU B 1 34 ? 66.671 12.918 9.425 1.00 10.51 34 LEU B CA 1
ATOM 2731 C C . LEU B 1 34 ? 66.336 11.562 10.037 1.00 10.54 34 LEU B C 1
ATOM 2732 O O . LEU B 1 34 ? 67.145 10.990 10.766 1.00 11.05 34 LEU B O 1
ATOM 2737 N N . VAL B 1 35 ? 65.109 11.095 9.798 1.00 11.15 35 VAL B N 1
ATOM 2738 C CA . VAL B 1 35 ? 64.624 9.874 10.436 1.00 11.72 35 VAL B CA 1
ATOM 2739 C C . VAL B 1 35 ? 64.867 8.625 9.612 1.00 11.26 35 VAL B C 1
ATOM 2740 O O . VAL B 1 35 ? 64.755 7.516 10.115 1.00 11.97 35 VAL B O 1
ATOM 2744 N N . LYS B 1 36 ? 65.199 8.801 8.337 1.00 10.70 36 LYS B N 1
ATOM 2745 C CA . LYS B 1 36 ? 65.500 7.654 7.472 1.00 11.32 36 LYS B CA 1
ATOM 2746 C C . LYS B 1 36 ? 66.320 8.061 6.261 1.00 11.29 36 LYS B C 1
ATOM 2747 O O . LYS B 1 36 ? 65.947 8.978 5.515 1.00 10.77 36 LYS B O 1
ATOM 2753 N N . GLN B 1 37 ? 67.450 7.374 6.096 1.00 11.53 37 GLN B N 1
ATOM 2754 C CA . GLN B 1 37 ? 68.223 7.419 4.859 1.00 12.14 37 GLN B CA 1
ATOM 2755 C C . GLN B 1 37 ? 68.010 6.087 4.148 1.00 11.51 37 GLN B C 1
ATOM 2756 O O . GLN B 1 37 ? 68.398 5.036 4.656 1.00 12.19 37 GLN B O 1
ATOM 2762 N N . THR B 1 38 ? 67.386 6.132 2.976 1.00 10.91 38 THR B N 1
ATOM 2763 C CA . THR B 1 38 ? 67.192 4.918 2.182 1.00 11.44 38 THR B CA 1
ATOM 2764 C C . THR B 1 38 ? 67.353 5.281 0.698 1.00 11.87 38 THR B C 1
ATOM 2765 O O . THR B 1 38 ? 67.965 6.318 0.372 1.00 11.77 38 THR B O 1
ATOM 2769 N N . VAL B 1 39 ? 66.855 4.429 -0.197 1.00 12.66 39 VAL B N 1
ATOM 2770 C CA . VAL B 1 39 ? 66.891 4.731 -1.624 1.00 14.07 39 VAL B CA 1
ATOM 2771 C C . VAL B 1 39 ? 65.484 4.778 -2.175 1.00 15.43 39 VAL B C 1
ATOM 2772 O O . VAL B 1 39 ? 64.551 4.281 -1.533 1.00 15.94 39 VAL B O 1
ATOM 2776 N N . ASN B 1 40 ? 65.328 5.391 -3.345 1.00 17.16 40 ASN B N 1
ATOM 2777 C CA . ASN B 1 40 ? 64.078 5.333 -4.083 1.00 20.03 40 ASN B CA 1
ATOM 2778 C C . ASN B 1 40 ? 63.828 3.881 -4.466 1.00 21.99 40 ASN B C 1
ATOM 2779 O O . ASN B 1 40 ? 64.660 3.255 -5.130 1.00 21.98 40 ASN B O 1
ATOM 2784 N N . PHE B 1 41 ? 62.691 3.345 -4.031 1.00 24.13 41 PHE B N 1
ATOM 2785 C CA . PHE B 1 41 ? 62.370 1.937 -4.255 1.00 26.36 41 PHE B CA 1
ATOM 2786 C C . PHE B 1 41 ? 62.216 1.619 -5.751 1.00 28.96 41 PHE B C 1
ATOM 2787 O O . PHE B 1 41 ? 62.347 0.466 -6.149 1.00 29.54 41 PHE B O 1
ATOM 2795 N N . ASP B 1 42 ? 61.966 2.646 -6.567 1.00 30.91 42 ASP B N 1
ATOM 2796 C CA . ASP B 1 42 ? 61.910 2.504 -8.028 1.00 32.89 42 ASP B CA 1
ATOM 2797 C C . ASP B 1 42 ? 63.273 2.706 -8.695 1.00 33.31 42 ASP B C 1
ATOM 2798 O O . ASP B 1 42 ? 63.633 1.968 -9.613 1.00 33.97 42 ASP B O 1
ATOM 2803 N N . ASP B 1 43 ? 64.013 3.719 -8.248 1.00 32.83 43 ASP B N 1
ATOM 2804 C CA . ASP B 1 43 ? 65.352 4.021 -8.772 1.00 32.20 43 ASP B CA 1
ATOM 2805 C C . ASP B 1 43 ? 66.373 3.872 -7.642 1.00 30.48 43 ASP B C 1
ATOM 2806 O O . ASP B 1 43 ? 66.725 4.855 -6.983 1.00 30.31 43 ASP B O 1
ATOM 2811 N N . PRO B 1 44 ? 66.849 2.634 -7.409 1.00 28.99 44 PRO B N 1
ATOM 2812 C CA . PRO B 1 44 ? 67.629 2.321 -6.200 1.00 27.96 44 PRO B CA 1
ATOM 2813 C C . PRO B 1 44 ? 69.031 2.926 -6.173 1.00 26.69 44 PRO B C 1
ATOM 2814 O O . PRO B 1 44 ? 69.720 2.825 -5.156 1.00 26.76 44 PRO B O 1
ATOM 2818 N N . GLY B 1 45 ? 69.433 3.560 -7.274 1.00 25.48 45 GLY B N 1
ATOM 2819 C CA . GLY B 1 45 ? 70.693 4.306 -7.332 1.00 24.20 45 GLY B CA 1
ATOM 2820 C C . GLY B 1 45 ? 70.554 5.749 -6.865 1.00 22.72 45 GLY B C 1
ATOM 2821 O O . GLY B 1 45 ? 71.510 6.526 -6.928 1.00 23.38 45 GLY B O 1
ATOM 2822 N N . THR B 1 46 ? 69.358 6.105 -6.406 1.00 20.41 46 THR B N 1
ATOM 2823 C CA . THR B 1 46 ? 69.042 7.461 -5.971 1.00 18.60 46 THR B CA 1
ATOM 2824 C C . THR B 1 46 ? 68.593 7.432 -4.503 1.00 16.08 46 THR B C 1
ATOM 2825 O O . THR B 1 46 ? 67.850 6.536 -4.111 1.00 15.13 46 THR B O 1
ATOM 2829 N N . TYR B 1 47 ? 69.045 8.395 -3.694 1.00 14.26 47 TYR B N 1
ATOM 2830 C CA . TYR B 1 47 ? 68.583 8.505 -2.302 1.00 13.24 47 TYR B CA 1
ATOM 2831 C C . TYR B 1 47 ? 67.089 8.750 -2.198 1.00 12.15 47 TYR B C 1
ATOM 2832 O O . TYR B 1 47 ? 66.470 9.390 -3.065 1.00 12.30 47 TYR B O 1
ATOM 2841 N N . HIS B 1 48 ? 66.534 8.288 -1.086 1.00 10.73 48 HIS B N 1
ATOM 2842 C CA . HIS B 1 48 ? 65.263 8.783 -0.594 1.00 9.79 48 HIS B CA 1
ATOM 2843 C C . HIS B 1 48 ? 65.464 9.148 0.869 1.00 9.75 48 HIS B C 1
ATOM 2844 O O . HIS B 1 48 ? 65.692 8.267 1.693 1.00 10.20 48 HIS B O 1
ATOM 2851 N N . LEU B 1 49 ? 65.387 10.444 1.179 1.00 9.42 49 LEU B N 1
ATOM 2852 C CA . LEU B 1 49 ? 65.624 10.938 2.546 1.00 9.68 49 LEU B CA 1
ATOM 2853 C C . LEU B 1 49 ? 64.310 11.349 3.190 1.00 9.84 49 LEU B C 1
ATOM 2854 O O . LEU B 1 49 ? 63.489 11.998 2.562 1.00 10.61 49 LEU B O 1
ATOM 2859 N N . TYR B 1 50 ? 64.129 10.980 4.452 1.00 10.12 50 TYR B N 1
ATOM 2860 C CA . TYR B 1 50 ? 62.915 11.344 5.190 1.00 10.61 50 TYR B CA 1
ATOM 2861 C C . TYR B 1 50 ? 63.313 12.172 6.403 1.00 10.39 50 TYR B C 1
ATOM 2862 O O . TYR B 1 50 ? 64.147 11.734 7.212 1.00 10.99 50 TYR B O 1
ATOM 2871 N N . PHE B 1 51 ? 62.721 13.357 6.515 1.00 9.46 51 PHE B N 1
ATOM 2872 C CA . PHE B 1 51 ? 62.910 14.237 7.664 1.00 9.49 51 PHE B CA 1
ATOM 2873 C C . PHE B 1 51 ? 61.567 14.378 8.386 1.00 9.74 51 PHE B C 1
ATOM 2874 O O . PHE B 1 51 ? 60.505 14.281 7.763 1.00 10.70 51 PHE B O 1
ATOM 2882 N N . GLY B 1 52 ? 61.615 14.617 9.701 1.00 9.59 52 GLY B N 1
ATOM 2883 C CA . GLY B 1 52 ? 60.384 14.878 10.456 1.00 9.89 52 GLY B CA 1
ATOM 2884 C C . GLY B 1 52 ? 60.673 15.344 11.870 1.00 9.97 52 GLY B C 1
ATOM 2885 O O . GLY B 1 52 ? 61.755 15.867 12.154 1.00 10.57 52 GLY B O 1
ATOM 2886 N N . ASN B 1 53 ? 59.684 15.181 12.748 1.00 10.46 53 ASN B N 1
ATOM 2887 C CA . ASN B 1 53 ? 59.878 15.487 14.170 1.00 9.60 53 ASN B CA 1
ATOM 2888 C C . ASN B 1 53 ? 60.719 14.392 14.837 1.00 10.52 53 ASN B C 1
ATOM 2889 O O . ASN B 1 53 ? 61.238 13.503 14.142 1.00 10.79 53 ASN B O 1
ATOM 2894 N N . GLU B 1 54 ? 60.858 14.429 16.170 1.00 11.42 54 GLU B N 1
ATOM 2895 C CA . GLU B 1 54 ? 61.724 13.473 16.877 1.00 12.78 54 GLU B CA 1
ATOM 2896 C C . GLU B 1 54 ? 61.366 12.022 16.513 1.00 12.29 54 GLU B C 1
ATOM 2897 O O . GLU B 1 54 ? 62.241 11.166 16.441 1.00 12.77 54 GLU B O 1
ATOM 2903 N N . GLY B 1 55 ? 60.084 11.765 16.256 1.00 11.74 55 GLY B N 1
ATOM 2904 C CA . GLY B 1 55 ? 59.615 10.408 15.983 1.00 11.84 55 GLY B CA 1
ATOM 2905 C C . GLY B 1 55 ? 59.298 10.116 14.531 1.00 12.40 55 GLY B C 1
ATOM 2906 O O . GLY B 1 55 ? 58.845 9.016 14.220 1.00 13.60 55 GLY B O 1
ATOM 2907 N N . GLY B 1 56 ? 59.534 11.080 13.645 1.00 11.97 56 GLY B N 1
ATOM 2908 C CA . GLY B 1 56 ? 59.152 10.939 12.239 1.00 11.66 56 GLY B CA 1
ATOM 2909 C C . GLY B 1 56 ? 57.677 10.608 12.138 1.00 11.39 56 GLY B C 1
ATOM 2910 O O . GLY B 1 56 ? 57.281 9.782 11.316 1.00 12.31 56 GLY B O 1
ATOM 2911 N N . LYS B 1 57 ? 56.862 11.271 12.963 1.00 10.70 57 LYS B N 1
ATOM 2912 C CA . LYS B 1 57 ? 55.434 10.952 13.061 1.00 10.92 57 LYS B CA 1
ATOM 2913 C C . LYS B 1 57 ? 54.654 11.397 11.831 1.00 10.01 57 LYS B C 1
ATOM 2914 O O . LYS B 1 57 ? 54.999 12.398 11.206 1.00 9.26 57 LYS B O 1
ATOM 2920 N N . PRO B 1 58 ? 53.601 10.643 11.467 1.00 9.37 58 PRO B N 1
ATOM 2921 C CA . PRO B 1 58 ? 52.782 11.060 10.318 1.00 9.17 58 PRO B CA 1
ATOM 2922 C C . PRO B 1 58 ? 52.305 12.485 10.498 1.00 9.40 58 PRO B C 1
ATOM 2923 O O . PRO B 1 58 ? 51.916 12.883 11.597 1.00 9.95 58 PRO B O 1
ATOM 2927 N N . GLY B 1 59 ? 52.365 13.266 9.437 1.00 9.20 59 GLY B N 1
ATOM 2928 C CA . GLY B 1 59 ? 51.989 14.668 9.529 1.00 8.94 59 GLY B CA 1
ATOM 2929 C C . GLY B 1 59 ? 53.158 15.602 9.723 1.00 9.06 59 GLY B C 1
ATOM 2930 O O . GLY B 1 59 ? 52.960 16.813 9.728 1.00 9.57 59 GLY B O 1
ATOM 2931 N N . THR B 1 60 ? 54.363 15.038 9.875 1.00 9.66 60 THR B N 1
ATOM 2932 C CA . THR B 1 60 ? 55.583 15.831 10.086 1.00 9.30 60 THR B CA 1
ATOM 2933 C C . THR B 1 60 ? 56.643 15.515 9.049 1.00 9.51 60 THR B C 1
ATOM 2934 O O . THR B 1 60 ? 57.694 16.127 9.039 1.00 10.55 60 THR B O 1
ATOM 2938 N N . ILE B 1 61 ? 56.349 14.557 8.169 1.00 9.18 61 ILE B N 1
ATOM 2939 C CA . ILE B 1 61 ? 57.362 13.915 7.314 1.00 8.62 61 ILE B CA 1
ATOM 2940 C C . ILE B 1 61 ? 57.484 14.572 5.952 1.00 8.67 61 ILE B C 1
ATOM 2941 O O . ILE B 1 61 ? 56.560 14.524 5.153 1.00 9.73 61 ILE B O 1
ATOM 2946 N N . ILE B 1 62 ? 58.649 15.177 5.711 1.00 8.85 62 ILE B N 1
ATOM 2947 C CA . ILE B 1 62 ? 58.986 15.723 4.399 1.00 8.92 62 ILE B CA 1
ATOM 2948 C C . ILE B 1 62 ? 60.078 14.831 3.823 1.00 9.64 62 ILE B C 1
ATOM 2949 O O . ILE B 1 62 ? 61.039 14.478 4.505 1.00 10.35 62 ILE B O 1
ATOM 2954 N N . THR B 1 63 ? 59.888 14.424 2.572 1.00 9.11 63 THR B N 1
ATOM 2955 C CA . THR B 1 63 ? 60.762 13.423 1.962 1.00 8.85 63 THR B CA 1
ATOM 2956 C C . THR B 1 63 ? 61.305 13.911 0.624 1.00 9.93 63 THR B C 1
ATOM 2957 O O . THR B 1 63 ? 60.634 14.684 -0.075 1.00 11.62 63 THR B O 1
ATOM 2961 N N . PHE B 1 64 ? 62.508 13.451 0.271 1.00 9.82 64 PHE B N 1
ATOM 2962 C CA . PHE B 1 64 ? 63.242 14.016 -0.864 1.00 10.28 64 PHE B CA 1
ATOM 2963 C C . PHE B 1 64 ? 63.893 12.967 -1.734 1.00 10.89 64 PHE B C 1
ATOM 2964 O O . PHE B 1 64 ? 64.430 11.978 -1.235 1.00 11.23 64 PHE B O 1
ATOM 2972 N N . PHE B 1 65 ? 63.813 13.190 -3.044 1.00 11.74 65 PHE B N 1
ATOM 2973 C CA . PHE B 1 65 ? 64.672 12.509 -3.996 1.00 13.41 65 PHE B CA 1
ATOM 2974 C C . PHE B 1 65 ? 65.739 13.526 -4.423 1.00 14.50 65 PHE B C 1
ATOM 2975 O O . PHE B 1 65 ? 65.493 14.354 -5.308 1.00 14.51 65 PHE B O 1
ATOM 2983 N N . PRO B 1 66 ? 66.908 13.501 -3.759 1.00 16.02 66 PRO B N 1
ATOM 2984 C CA . PRO B 1 66 ? 67.917 14.507 -4.080 1.00 17.98 66 PRO B CA 1
ATOM 2985 C C . PRO B 1 66 ? 68.827 14.074 -5.231 1.00 21.94 66 PRO B C 1
ATOM 2986 O O . PRO B 1 66 ? 69.659 13.178 -5.057 1.00 22.18 66 PRO B O 1
ATOM 2990 N N . TRP B 1 67 ? 68.656 14.710 -6.389 1.00 25.95 67 TRP B N 1
ATOM 2991 C CA . TRP B 1 67 ? 69.497 14.443 -7.555 1.00 30.24 67 TRP B CA 1
ATOM 2992 C C . TRP B 1 67 ? 70.415 15.636 -7.796 1.00 32.39 67 TRP B C 1
ATOM 2993 O O . TRP B 1 67 ? 69.954 16.692 -8.244 1.00 32.52 67 TRP B O 1
ATOM 3004 N N . ALA B 1 68 ? 71.705 15.457 -7.510 1.00 34.47 68 ALA B N 1
ATOM 3005 C CA . ALA B 1 68 ? 72.709 16.532 -7.577 1.00 36.60 68 ALA B CA 1
ATOM 3006 C C . ALA B 1 68 ? 72.620 17.415 -8.822 1.00 38.39 68 ALA B C 1
ATOM 3007 O O . ALA B 1 68 ? 72.687 18.643 -8.718 1.00 38.82 68 ALA B O 1
ATOM 3009 N N . GLY B 1 69 ? 72.482 16.788 -9.990 1.00 39.54 69 GLY B N 1
ATOM 3010 C CA . GLY B 1 69 ? 72.339 17.519 -11.246 1.00 40.58 69 GLY B CA 1
ATOM 3011 C C . GLY B 1 69 ? 71.030 18.282 -11.269 1.00 41.48 69 GLY B C 1
ATOM 3012 O O . GLY B 1 69 ? 69.970 17.709 -11.011 1.00 41.70 69 GLY B O 1
ATOM 3013 N N . ALA B 1 70 ? 71.109 19.576 -11.577 1.00 41.96 70 ALA B N 1
ATOM 3014 C CA . ALA B 1 70 ? 69.944 20.467 -11.559 1.00 42.06 70 ALA B CA 1
ATOM 3015 C C . ALA B 1 70 ? 68.973 20.233 -12.728 1.00 41.80 70 ALA B C 1
ATOM 3016 O O . ALA B 1 70 ? 68.921 21.027 -13.672 1.00 42.09 70 ALA B O 1
ATOM 3018 N N . ARG B 1 71 ? 68.206 19.144 -12.654 1.00 41.30 71 ARG B N 1
ATOM 3019 C CA . ARG B 1 71 ? 67.179 18.847 -13.660 1.00 40.63 71 ARG B CA 1
ATOM 3020 C C . ARG B 1 71 ? 65.886 19.576 -13.281 1.00 38.62 71 ARG B C 1
ATOM 3021 O O . ARG B 1 71 ? 64.910 18.948 -12.853 1.00 38.56 71 ARG B O 1
ATOM 3029 N N . GLN B 1 72 ? 65.888 20.897 -13.465 1.00 36.82 72 GLN B N 1
ATOM 3030 C CA . GLN B 1 72 ? 64.876 21.792 -12.885 1.00 35.24 72 GLN B CA 1
ATOM 3031 C C . GLN B 1 72 ? 63.462 21.715 -13.465 1.00 32.00 72 GLN B C 1
ATOM 3032 O O . GLN B 1 72 ? 63.263 21.777 -14.677 1.00 32.04 72 GLN B O 1
ATOM 3038 N N . GLY B 1 73 ? 62.485 21.592 -12.570 1.00 28.55 73 GLY B N 1
ATOM 3039 C CA . GLY B 1 73 ? 61.082 21.713 -12.930 1.00 25.82 73 GLY B CA 1
ATOM 3040 C C . GLY B 1 73 ? 60.590 23.138 -12.750 1.00 23.13 73 GLY B C 1
ATOM 3041 O O . GLY B 1 73 ? 61.357 24.036 -12.392 1.00 23.32 73 GLY B O 1
ATOM 3042 N N . VAL B 1 74 ? 59.304 23.342 -13.005 1.00 20.78 74 VAL B N 1
ATOM 3043 C CA . VAL B 1 74 ? 58.671 24.645 -12.835 1.00 19.51 74 VAL B CA 1
ATOM 3044 C C . VAL B 1 74 ? 57.440 24.452 -11.960 1.00 18.20 74 VAL B C 1
ATOM 3045 O O . VAL B 1 74 ? 56.594 23.618 -12.266 1.00 17.79 74 VAL B O 1
ATOM 3049 N N . ILE B 1 75 ? 57.354 25.211 -10.870 1.00 17.47 75 ILE B N 1
ATOM 3050 C CA . ILE B 1 75 ? 56.191 25.166 -9.979 1.00 17.12 75 ILE B CA 1
ATOM 3051 C C . ILE B 1 75 ? 54.963 25.743 -10.684 1.00 17.19 75 ILE B C 1
ATOM 3052 O O . ILE B 1 75 ? 55.020 26.828 -11.268 1.00 18.39 75 ILE B O 1
ATOM 3057 N N . GLY B 1 76 ? 53.869 24.994 -10.655 1.00 16.47 76 GLY B N 1
ATOM 3058 C CA . GLY B 1 76 ? 52.608 25.452 -11.221 1.00 16.33 76 GLY B CA 1
ATOM 3059 C C . GLY B 1 76 ? 51.499 24.442 -11.048 1.00 15.90 76 GLY B C 1
ATOM 3060 O O . GLY B 1 76 ? 51.621 23.497 -10.267 1.00 15.31 76 GLY B O 1
ATOM 3061 N N . ASP B 1 77 ? 50.417 24.642 -11.793 1.00 16.30 77 ASP B N 1
ATOM 3062 C CA . ASP B 1 77 ? 49.218 23.814 -11.672 1.00 17.02 77 ASP B CA 1
ATOM 3063 C C . ASP B 1 77 ? 49.529 22.339 -11.862 1.00 15.94 77 ASP B C 1
ATOM 3064 O O . ASP B 1 77 ? 50.392 21.972 -12.671 1.00 16.30 77 ASP B O 1
ATOM 3069 N N . GLY B 1 78 ? 48.816 21.511 -11.101 1.00 14.04 78 GLY B N 1
ATOM 3070 C CA . GLY B 1 78 ? 49.059 20.081 -11.050 1.00 13.55 78 GLY B CA 1
ATOM 3071 C C . GLY B 1 78 ? 50.069 19.692 -9.984 1.00 13.47 78 GLY B C 1
ATOM 3072 O O . GLY B 1 78 ? 50.595 18.578 -10.015 1.00 13.51 78 GLY B O 1
ATOM 3073 N N . GLN B 1 79 ? 50.352 20.610 -9.050 1.00 13.56 79 GLN B N 1
ATOM 3074 C CA . GLN B 1 79 ? 51.307 20.359 -7.963 1.00 12.83 79 GLN B CA 1
ATOM 3075 C C . GLN B 1 79 ? 50.869 20.976 -6.636 1.00 11.61 79 GLN B C 1
ATOM 3076 O O . GLN B 1 79 ? 50.080 21.920 -6.619 1.00 11.58 79 GLN B O 1
ATOM 3082 N N . VAL B 1 80 ? 51.406 20.454 -5.530 1.00 10.74 80 VAL B N 1
ATOM 3083 C CA . VAL B 1 80 ? 51.457 21.212 -4.277 1.00 11.36 80 VAL B CA 1
ATOM 3084 C C . VAL B 1 80 ? 52.331 22.440 -4.536 1.00 11.20 80 VAL B C 1
ATOM 3085 O O . VAL B 1 80 ? 53.489 22.304 -4.963 1.00 11.65 80 VAL B O 1
ATOM 3089 N N . GLY B 1 81 ? 51.773 23.634 -4.317 1.00 10.77 81 GLY B N 1
ATOM 3090 C CA . GLY B 1 81 ? 52.521 24.889 -4.542 1.00 10.60 81 GLY B CA 1
ATOM 3091 C C . GLY B 1 81 ? 53.352 25.331 -3.342 1.00 10.46 81 GLY B C 1
ATOM 3092 O O . GLY B 1 81 ? 54.492 25.778 -3.480 1.00 10.78 81 GLY B O 1
ATOM 3093 N N . VAL B 1 82 ? 52.793 25.192 -2.148 1.00 10.28 82 VAL B N 1
ATOM 3094 C CA . VAL B 1 82 ? 53.468 25.636 -0.931 1.00 10.42 82 VAL B CA 1
ATOM 3095 C C . VAL B 1 82 ? 53.284 24.576 0.142 1.00 9.97 82 VAL B C 1
ATOM 3096 O O . VAL B 1 82 ? 52.191 24.029 0.308 1.00 10.00 82 VAL B O 1
ATOM 3100 N N . THR B 1 83 ? 54.365 24.298 0.850 1.00 9.64 83 THR B N 1
ATOM 3101 C CA . THR B 1 83 ? 54.351 23.388 1.985 1.00 9.54 83 THR B CA 1
ATOM 3102 C C . THR B 1 83 ? 54.427 24.232 3.257 1.00 9.51 83 THR B C 1
ATOM 3103 O O . THR B 1 83 ? 55.302 25.087 3.392 1.00 9.70 83 THR B O 1
ATOM 3107 N N . SER B 1 84 ? 53.471 24.016 4.159 1.00 10.10 84 SER B N 1
ATOM 3108 C CA . SER B 1 84 ? 53.277 24.833 5.360 1.00 9.87 84 SER B CA 1
ATOM 3109 C C . SER B 1 84 ? 53.777 24.078 6.591 1.00 9.57 84 SER B C 1
ATOM 3110 O O . SER B 1 84 ? 53.423 22.915 6.778 1.00 9.39 84 SER B O 1
ATOM 3113 N N . TYR B 1 85 ? 54.590 24.742 7.417 1.00 9.74 85 TYR B N 1
ATOM 3114 C CA . TYR B 1 85 ? 55.132 24.185 8.652 1.00 10.09 85 TYR B CA 1
ATOM 3115 C C . TYR B 1 85 ? 54.592 24.978 9.812 1.00 10.18 85 TYR B C 1
ATOM 3116 O O . TYR B 1 85 ? 54.574 26.214 9.786 1.00 11.19 85 TYR B O 1
ATOM 3125 N N . VAL B 1 86 ? 54.147 24.267 10.840 1.00 10.13 86 VAL B N 1
ATOM 3126 C CA . VAL B 1 86 ? 53.559 24.915 12.011 1.00 9.68 86 VAL B CA 1
ATOM 3127 C C . VAL B 1 86 ? 54.550 24.948 13.169 1.00 9.24 86 VAL B C 1
ATOM 3128 O O . VAL B 1 86 ? 55.268 23.973 13.421 1.00 9.27 86 VAL B O 1
ATOM 3132 N N . VAL B 1 87 ? 54.606 26.104 13.822 1.00 9.16 87 VAL B N 1
ATOM 3133 C CA . VAL B 1 87 ? 55.448 26.317 15.003 1.00 9.25 87 VAL B CA 1
ATOM 3134 C C . VAL B 1 87 ? 54.601 26.757 16.201 1.00 9.38 87 VAL B C 1
ATOM 3135 O O . VAL B 1 87 ? 53.449 27.155 16.028 1.00 9.33 87 VAL B O 1
ATOM 3139 N N . PRO B 1 88 ? 55.159 26.687 17.427 1.00 10.14 88 PRO B N 1
ATOM 3140 C CA . PRO B 1 88 ? 54.340 27.117 18.555 1.00 10.51 88 PRO B CA 1
ATOM 3141 C C . PRO B 1 88 ? 53.967 28.599 18.545 1.00 10.20 88 PRO B C 1
ATOM 3142 O O . PRO B 1 88 ? 54.635 29.417 17.906 1.00 9.93 88 PRO B O 1
ATOM 3146 N N . LYS B 1 89 ? 52.909 28.940 19.285 1.00 9.62 89 LYS B N 1
ATOM 3147 C CA . LYS B 1 89 ? 52.539 30.346 19.444 1.00 10.93 89 LYS B CA 1
ATOM 3148 C C . LYS B 1 89 ? 53.724 31.119 20.011 1.00 10.46 89 LYS B C 1
ATOM 3149 O O . LYS B 1 89 ? 54.378 30.666 20.965 1.00 11.01 89 LYS B O 1
ATOM 3155 N N . GLY B 1 90 ? 53.995 32.284 19.431 1.00 10.01 90 GLY B N 1
ATOM 3156 C CA . GLY B 1 90 ? 55.089 33.128 19.883 1.00 9.74 90 GLY B CA 1
ATOM 3157 C C . GLY B 1 90 ? 56.439 32.843 19.246 1.00 8.96 90 GLY B C 1
ATOM 3158 O O . GLY B 1 90 ? 57.399 33.566 19.497 1.00 8.90 90 GLY B O 1
ATOM 3159 N N . ALA B 1 91 ? 56.523 31.810 18.399 1.00 9.04 91 ALA B N 1
ATOM 3160 C CA . ALA B 1 91 ? 57.829 31.409 17.844 1.00 9.26 91 ALA B CA 1
ATOM 3161 C C . ALA B 1 91 ? 58.246 32.125 16.559 1.00 10.00 91 ALA B C 1
ATOM 3162 O O . ALA B 1 91 ? 59.388 31.954 16.080 1.00 9.78 91 ALA B O 1
ATOM 3164 N N . MET B 1 92 ? 57.364 32.960 16.015 1.00 10.30 92 MET B N 1
ATOM 3165 C CA A MET B 1 92 ? 57.629 33.525 14.689 0.50 10.82 92 MET B CA 1
ATOM 3166 C CA B MET B 1 92 ? 57.626 33.531 14.692 0.50 11.15 92 MET B CA 1
ATOM 3167 C C . MET B 1 92 ? 58.957 34.285 14.637 1.00 10.63 92 MET B C 1
ATOM 3168 O O . MET B 1 92 ? 59.728 34.124 13.686 1.00 10.38 92 MET B O 1
ATOM 3177 N N . ALA B 1 93 ? 59.228 35.113 15.648 1.00 10.35 93 ALA B N 1
ATOM 3178 C CA . ALA B 1 93 ? 60.456 35.899 15.632 1.00 10.44 93 ALA B CA 1
ATOM 3179 C C . ALA B 1 93 ? 61.713 35.056 15.734 1.00 10.27 93 ALA B C 1
ATOM 3180 O O . ALA B 1 93 ? 62.769 35.465 15.231 1.00 10.62 93 ALA B O 1
ATOM 3182 N N . PHE B 1 94 ? 61.627 33.905 16.409 1.00 10.10 94 PHE B N 1
ATOM 3183 C CA . PHE B 1 94 ? 62.762 32.988 16.424 1.00 10.03 94 PHE B CA 1
ATOM 3184 C C . PHE B 1 94 ? 63.114 32.617 14.998 1.00 9.64 94 PHE B C 1
ATOM 3185 O O . PHE B 1 94 ? 64.272 32.655 14.618 1.00 9.64 94 PHE B O 1
ATOM 3193 N N . TRP B 1 95 ? 62.103 32.256 14.223 1.00 9.22 95 TRP B N 1
ATOM 3194 C CA . TRP B 1 95 ? 62.311 31.805 12.852 1.00 9.43 95 TRP B CA 1
ATOM 3195 C C . TRP B 1 95 ? 62.737 32.909 11.908 1.00 9.44 95 TRP B C 1
ATOM 3196 O O . TRP B 1 95 ? 63.618 32.687 11.087 1.00 9.88 95 TRP B O 1
ATOM 3207 N N . GLU B 1 96 ? 62.157 34.100 12.051 1.00 9.51 96 GLU B N 1
ATOM 3208 C CA . GLU B 1 96 ? 62.539 35.238 11.211 1.00 10.28 96 GLU B CA 1
ATOM 3209 C C . GLU B 1 96 ? 63.996 35.598 11.443 1.00 11.02 96 GLU B C 1
ATOM 3210 O O . GLU B 1 96 ? 64.764 35.736 10.498 1.00 11.60 96 GLU B O 1
ATOM 3216 N N . LYS B 1 97 ? 64.395 35.699 12.708 1.00 10.81 97 LYS B N 1
ATOM 3217 C CA . LYS B 1 97 ? 65.780 36.051 13.021 1.00 11.26 97 LYS B CA 1
ATOM 3218 C C . LYS B 1 97 ? 66.725 34.926 12.591 1.00 10.51 97 LYS B C 1
ATOM 3219 O O . LYS B 1 97 ? 67.837 35.192 12.140 1.00 10.86 97 LYS B O 1
ATOM 3225 N N . ARG B 1 98 ? 66.289 33.676 12.714 1.00 10.20 98 ARG B N 1
ATOM 3226 C CA . ARG B 1 98 ? 67.126 32.551 12.285 1.00 10.63 98 ARG B CA 1
ATOM 3227 C C . ARG B 1 98 ? 67.347 32.536 10.757 1.00 11.04 98 ARG B C 1
ATOM 3228 O O . ARG B 1 98 ? 68.489 32.402 10.292 1.00 11.44 98 ARG B O 1
ATOM 3236 N N . LEU B 1 99 ? 66.271 32.699 9.988 1.00 11.59 99 LEU B N 1
ATOM 3237 C CA . LEU B 1 99 ? 66.370 32.798 8.533 1.00 12.22 99 LEU B CA 1
ATOM 3238 C C . LEU B 1 99 ? 67.269 33.952 8.108 1.00 13.20 99 LEU B C 1
ATOM 3239 O O . LEU B 1 99 ? 68.085 33.797 7.186 1.00 13.87 99 LEU B O 1
ATOM 3244 N N . GLU B 1 100 ? 67.163 35.092 8.799 1.00 13.97 100 GLU B N 1
ATOM 3245 C CA . GLU B 1 100 ? 68.055 36.222 8.536 1.00 15.37 100 GLU B CA 1
ATOM 3246 C C . GLU B 1 100 ? 69.516 35.838 8.766 1.00 15.13 100 GLU B C 1
ATOM 3247 O O . GLU B 1 100 ? 70.378 36.148 7.945 1.00 15.34 100 GLU B O 1
ATOM 3253 N N . LYS B 1 101 ? 69.781 35.145 9.872 1.00 15.57 101 LYS B N 1
ATOM 3254 C CA . LYS B 1 101 ? 71.141 34.733 10.238 1.00 17.14 101 LYS B CA 1
ATOM 3255 C C . LYS B 1 101 ? 71.758 33.815 9.169 1.00 16.47 101 LYS B C 1
ATOM 3256 O O . LYS B 1 101 ? 72.957 33.906 8.881 1.00 16.71 101 LYS B O 1
ATOM 3262 N N . PHE B 1 102 ? 70.930 32.949 8.589 1.00 16.14 102 PHE B N 1
ATOM 3263 C CA . PHE B 1 102 ? 71.367 32.013 7.560 1.00 15.93 102 PHE B CA 1
ATOM 3264 C C . PHE B 1 102 ? 71.149 32.512 6.122 1.00 15.85 102 PHE B C 1
ATOM 3265 O O . PHE B 1 102 ? 71.206 31.721 5.167 1.00 16.45 102 PHE B O 1
ATOM 3273 N N . ASN B 1 103 ? 70.902 33.816 5.976 1.00 15.74 103 ASN B N 1
ATOM 3274 C CA . ASN B 1 103 ? 70.779 34.452 4.659 1.00 17.33 103 ASN B CA 1
ATOM 3275 C C . ASN B 1 103 ? 69.686 33.853 3.777 1.00 16.76 103 ASN B C 1
ATOM 3276 O O . ASN B 1 103 ? 69.858 33.702 2.556 1.00 17.52 103 ASN B O 1
ATOM 3281 N N . VAL B 1 104 ? 68.558 33.519 4.396 1.00 15.03 104 VAL B N 1
ATOM 3282 C CA . VAL B 1 104 ? 67.398 32.997 3.687 1.00 14.50 104 VAL B CA 1
ATOM 3283 C C . VAL B 1 104 ? 66.355 34.114 3.677 1.00 14.55 104 VAL B C 1
ATOM 3284 O O . VAL B 1 104 ? 65.747 34.388 4.722 1.00 15.71 104 VAL B O 1
ATOM 3288 N N . PRO B 1 105 ? 66.151 34.770 2.512 1.00 13.77 105 PRO B N 1
ATOM 3289 C CA . PRO B 1 105 ? 65.169 35.848 2.442 1.00 13.19 105 PRO B CA 1
ATOM 3290 C C . PRO B 1 105 ? 63.779 35.331 2.756 1.00 12.47 105 PRO B C 1
ATOM 3291 O O . PRO B 1 105 ? 63.456 34.189 2.426 1.00 13.23 105 PRO B O 1
ATOM 3295 N N . TYR B 1 106 ? 62.979 36.156 3.419 1.00 12.11 106 TYR B N 1
ATOM 3296 C CA . TYR B 1 106 ? 61.588 35.801 3.681 1.00 12.32 106 TYR B CA 1
ATOM 3297 C C . TYR B 1 106 ? 60.688 37.010 3.509 1.00 12.44 106 TYR B C 1
ATOM 3298 O O . TYR B 1 106 ? 61.127 38.161 3.599 1.00 13.10 106 TYR B O 1
ATOM 3307 N N . THR B 1 107 ? 59.418 36.731 3.266 1.00 12.55 107 THR B N 1
ATOM 3308 C CA . THR B 1 107 ? 58.403 37.764 3.234 1.00 13.13 107 THR B CA 1
ATOM 3309 C C . THR B 1 107 ? 57.300 37.383 4.204 1.00 12.07 107 THR B C 1
ATOM 3310 O O . THR B 1 107 ? 57.242 36.236 4.671 1.00 12.50 107 THR B O 1
ATOM 3314 N N . LYS B 1 108 ? 56.449 38.344 4.535 1.00 11.38 108 LYS B N 1
ATOM 3315 C CA . LYS B 1 108 ? 55.322 38.108 5.426 1.00 11.81 108 LYS B CA 1
ATOM 3316 C C . LYS B 1 108 ? 54.027 38.347 4.685 1.00 11.31 108 LYS B C 1
ATOM 3317 O O . LYS B 1 108 ? 53.875 39.369 3.999 1.00 11.42 108 LYS B O 1
ATOM 3323 N N . ILE B 1 109 ? 53.104 37.398 4.818 1.00 11.83 109 ILE B N 1
ATOM 3324 C CA . ILE B 1 109 ? 51.790 37.499 4.201 1.00 13.27 109 ILE B CA 1
ATOM 3325 C C . ILE B 1 109 ? 50.723 37.104 5.216 1.00 14.06 109 ILE B C 1
ATOM 3326 O O . ILE B 1 109 ? 50.993 36.417 6.207 1.00 13.66 109 ILE B O 1
ATOM 3331 N N . GLU B 1 110 ? 49.500 37.556 4.986 1.00 15.49 110 GLU B N 1
ATOM 3332 C CA . GLU B 1 110 ? 48.400 37.210 5.871 1.00 16.88 110 GLU B CA 1
ATOM 3333 C C . GLU B 1 110 ? 47.304 36.567 5.044 1.00 15.55 110 GLU B C 1
ATOM 3334 O O . GLU B 1 110 ? 47.004 37.040 3.955 1.00 15.61 110 GLU B O 1
ATOM 3340 N N . ARG B 1 111 ? 46.738 35.479 5.552 1.00 15.18 111 ARG B N 1
ATOM 3341 C CA . ARG B 1 111 ? 45.458 34.977 5.042 1.00 14.80 111 ARG B CA 1
ATOM 3342 C C . ARG B 1 111 ? 44.689 34.263 6.148 1.00 14.24 111 ARG B C 1
ATOM 3343 O O . ARG B 1 111 ? 45.288 33.670 7.056 1.00 14.25 111 ARG B O 1
ATOM 3351 N N . PHE B 1 112 ? 43.360 34.312 6.059 1.00 14.45 112 PHE B N 1
ATOM 3352 C CA . PHE B 1 112 ? 42.470 33.732 7.071 1.00 14.76 112 PHE B CA 1
ATOM 3353 C C . PHE B 1 112 ? 42.819 34.120 8.523 1.00 15.74 112 PHE B C 1
ATOM 3354 O O . PHE B 1 112 ? 42.692 33.311 9.444 1.00 17.02 112 PHE B O 1
ATOM 3362 N N . GLY B 1 113 ? 43.264 35.362 8.711 1.00 15.91 113 GLY B N 1
ATOM 3363 C CA . GLY B 1 113 ? 43.570 35.887 10.040 1.00 16.28 113 GLY B CA 1
ATOM 3364 C C . GLY B 1 113 ? 44.884 35.408 10.624 1.00 16.70 113 GLY B C 1
ATOM 3365 O O . GLY B 1 113 ? 45.192 35.715 11.776 1.00 17.77 113 GLY B O 1
ATOM 3366 N N . GLU B 1 114 ? 45.668 34.680 9.829 1.00 15.45 114 GLU B N 1
ATOM 3367 C CA . GLU B 1 114 ? 46.946 34.147 10.294 1.00 14.60 114 GLU B CA 1
ATOM 3368 C C . GLU B 1 114 ? 48.101 34.772 9.543 1.00 14.75 114 GLU B C 1
ATOM 3369 O O . GLU B 1 114 ? 48.003 35.066 8.339 1.00 15.32 114 GLU B O 1
ATOM 3375 N N . GLN B 1 115 ? 49.207 34.941 10.257 1.00 14.63 115 GLN B N 1
ATOM 3376 C CA A GLN B 1 115 ? 50.415 35.504 9.668 0.50 14.75 115 GLN B CA 1
ATOM 3377 C CA B GLN B 1 115 ? 50.434 35.509 9.713 0.50 14.59 115 GLN B CA 1
ATOM 3378 C C . GLN B 1 115 ? 51.369 34.390 9.264 1.00 13.66 115 GLN B C 1
ATOM 3379 O O . GLN B 1 115 ? 51.579 33.423 10.010 1.00 14.08 115 GLN B O 1
ATOM 3390 N N . TYR B 1 116 ? 51.919 34.525 8.056 1.00 12.02 116 TYR B N 1
ATOM 3391 C CA . TYR B 1 116 ? 52.838 33.530 7.493 1.00 11.57 116 TYR B CA 1
ATOM 3392 C C . TYR B 1 116 ? 54.174 34.152 7.146 1.00 11.69 116 TYR B C 1
ATOM 3393 O O . TYR B 1 116 ? 54.229 35.283 6.665 1.00 12.66 116 TYR B O 1
ATOM 3402 N N . VAL B 1 117 ? 55.243 33.405 7.388 1.00 11.32 117 VAL B N 1
ATOM 3403 C CA . VAL B 1 117 ? 56.563 33.726 6.875 1.00 11.66 117 VAL B CA 1
ATOM 3404 C C . VAL B 1 117 ? 56.767 32.844 5.637 1.00 11.10 117 VAL B C 1
ATOM 3405 O O . VAL B 1 117 ? 56.678 31.615 5.735 1.00 11.53 117 VAL B O 1
ATOM 3409 N N . GLU B 1 118 ? 57.001 33.473 4.488 1.00 10.88 118 GLU B N 1
ATOM 3410 C CA . GLU B 1 118 ? 57.182 32.772 3.214 1.00 11.16 118 GLU B CA 1
ATOM 3411 C C . GLU B 1 118 ? 58.649 32.776 2.843 1.00 10.95 118 GLU B C 1
ATOM 3412 O O . GLU B 1 118 ? 59.295 33.812 2.931 1.00 12.11 118 GLU B O 1
ATOM 3418 N N . PHE B 1 119 ? 59.167 31.625 2.409 1.00 11.00 119 PHE B N 1
ATOM 3419 C CA . PHE B 1 119 ? 60.563 31.530 1.974 1.00 11.65 119 PHE B CA 1
ATOM 3420 C C . PHE B 1 119 ? 60.755 30.307 1.089 1.00 12.20 119 PHE B C 1
ATOM 3421 O O . PHE B 1 119 ? 59.890 29.428 1.024 1.00 12.47 119 PHE B O 1
ATOM 3429 N N . ASP B 1 120 ? 61.891 30.249 0.410 1.00 12.90 120 ASP B N 1
ATOM 3430 C CA . ASP B 1 120 ? 62.218 29.095 -0.415 1.00 13.10 120 ASP B CA 1
ATOM 3431 C C . ASP B 1 120 ? 63.327 28.271 0.216 1.00 12.63 120 ASP B C 1
ATOM 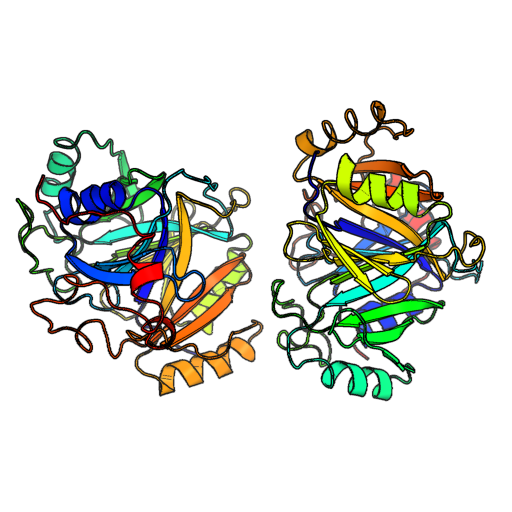3432 O O . ASP B 1 120 ? 64.163 28.791 0.977 1.00 12.84 120 ASP B O 1
ATOM 3437 N N . ASP B 1 121 ? 63.334 26.980 -0.106 1.00 12.21 121 ASP B N 1
ATOM 3438 C CA . ASP B 1 121 ? 64.477 26.140 0.226 1.00 12.53 121 ASP B CA 1
ATOM 3439 C C . ASP B 1 121 ? 65.570 26.353 -0.845 1.00 13.10 121 ASP B C 1
ATOM 3440 O O . ASP B 1 121 ? 65.353 27.117 -1.791 1.00 13.06 121 ASP B O 1
ATOM 3445 N N . PRO B 1 122 ? 66.756 25.730 -0.676 1.00 13.40 122 PRO B N 1
ATOM 3446 C CA . PRO B 1 122 ? 67.875 26.027 -1.580 1.00 13.84 122 PRO B CA 1
ATOM 3447 C C . PRO B 1 122 ? 67.611 25.633 -3.026 1.00 14.02 122 PRO B C 1
ATOM 3448 O O . PRO B 1 122 ? 68.316 26.101 -3.914 1.00 14.51 122 PRO B O 1
ATOM 3452 N N . HIS B 1 123 ? 66.614 24.775 -3.245 1.00 13.86 123 HIS B N 1
ATOM 3453 C CA . HIS B 1 123 ? 66.333 24.244 -4.572 1.00 14.06 123 HIS B CA 1
ATOM 3454 C C . HIS B 1 123 ? 65.021 24.759 -5.160 1.00 14.16 123 HIS B C 1
ATOM 3455 O O . HIS B 1 123 ? 64.564 24.280 -6.196 1.00 14.58 123 HIS B O 1
ATOM 3462 N N . GLY B 1 124 ? 64.431 25.752 -4.494 1.00 13.77 124 GLY B N 1
ATOM 3463 C CA . GLY B 1 124 ? 63.317 26.488 -5.077 1.00 13.10 124 GLY B CA 1
ATOM 3464 C C . GLY B 1 124 ? 61.932 26.082 -4.601 1.00 12.33 124 GLY B C 1
ATOM 3465 O O . GLY B 1 124 ? 60.941 26.680 -5.022 1.00 12.77 124 GLY B O 1
ATOM 3466 N N . LEU B 1 125 ? 61.837 25.072 -3.740 1.00 12.35 125 LEU B N 1
ATOM 3467 C CA . LEU B 1 125 ? 60.527 24.722 -3.170 1.00 11.48 125 LEU B CA 1
ATOM 3468 C C . LEU B 1 125 ? 59.979 25.892 -2.333 1.00 11.44 125 LEU B C 1
ATOM 3469 O O . LEU B 1 125 ? 60.738 26.540 -1.596 1.00 11.92 125 LEU B O 1
ATOM 3474 N N . HIS B 1 126 ? 58.675 26.157 -2.438 1.00 11.52 126 HIS B N 1
ATOM 3475 C CA . HIS B 1 126 ? 58.062 27.217 -1.639 1.00 11.58 126 HIS B CA 1
ATOM 3476 C C . HIS B 1 126 ? 57.623 26.679 -0.282 1.00 10.76 126 HIS B C 1
ATOM 3477 O O . HIS B 1 126 ? 56.846 25.714 -0.207 1.00 11.32 126 HIS B O 1
ATOM 3484 N N . LEU B 1 127 ? 58.109 27.311 0.783 1.00 10.57 127 LEU B N 1
ATOM 3485 C CA . LEU B 1 127 ? 57.777 26.919 2.159 1.00 10.69 127 LEU B CA 1
ATOM 3486 C C . LEU B 1 127 ? 57.136 28.091 2.891 1.00 10.30 127 LEU B C 1
ATOM 3487 O O . LEU B 1 127 ? 57.290 29.245 2.490 1.00 10.06 127 LEU B O 1
ATOM 3492 N N . GLU B 1 128 ? 56.426 27.794 3.977 1.00 10.34 128 GLU B N 1
ATOM 3493 C CA . GLU B 1 128 ? 55.949 28.852 4.869 1.00 10.06 128 GLU B CA 1
ATOM 3494 C C . GLU B 1 128 ? 55.877 28.338 6.302 1.00 9.91 128 GLU B C 1
ATOM 3495 O O . GLU B 1 128 ? 55.776 27.129 6.515 1.00 10.38 128 GLU B O 1
ATOM 3501 N N . ILE B 1 129 ? 55.951 29.263 7.257 1.00 9.52 129 ILE B N 1
ATOM 3502 C CA . ILE B 1 129 ? 55.792 28.968 8.682 1.00 9.32 129 ILE B CA 1
ATOM 3503 C C . ILE B 1 129 ? 54.634 29.771 9.271 1.00 8.89 129 ILE B C 1
ATOM 3504 O O . ILE B 1 129 ? 54.486 30.967 8.991 1.00 10.51 129 ILE B O 1
ATOM 3509 N N . VAL B 1 130 ? 53.819 29.106 10.072 1.00 9.26 130 VAL B N 1
ATOM 3510 C CA . VAL B 1 130 ? 52.695 29.726 10.758 1.00 9.54 130 VAL B CA 1
ATOM 3511 C C . VAL B 1 130 ? 52.698 29.256 12.213 1.00 9.58 130 VAL B C 1
ATOM 3512 O O . VAL B 1 130 ? 53.140 28.141 12.481 1.00 10.07 130 VAL B O 1
ATOM 3516 N N . GLU B 1 131 ? 52.202 30.100 13.128 1.00 9.31 131 GLU B N 1
ATOM 3517 C CA A GLU B 1 131 ? 52.086 29.769 14.555 0.50 9.91 131 GLU B CA 1
ATOM 3518 C CA B GLU B 1 131 ? 52.105 29.745 14.545 0.50 10.04 131 GLU B CA 1
ATOM 3519 C C . GLU B 1 131 ? 50.714 29.211 14.913 1.00 10.31 131 GLU B C 1
ATOM 3520 O O . GLU B 1 131 ? 49.696 29.860 14.656 1.00 11.51 131 GLU B O 1
ATOM 3531 N N . ARG B 1 132 ? 50.671 28.032 15.537 1.00 10.19 132 ARG B N 1
ATOM 3532 C CA . ARG B 1 132 ? 49.397 27.494 16.050 1.00 10.79 132 ARG B CA 1
ATOM 3533 C C . ARG B 1 132 ? 49.634 26.707 17.322 1.00 11.68 132 ARG B C 1
ATOM 3534 O O . ARG B 1 132 ? 50.641 26.011 17.433 1.00 11.76 132 ARG B O 1
ATOM 3542 N N . GLU B 1 133 ? 48.696 26.801 18.261 1.00 12.63 133 GLU B N 1
ATOM 3543 C CA . GLU B 1 133 ? 48.790 26.051 19.521 1.00 13.74 133 GLU B CA 1
ATOM 3544 C C . GLU B 1 133 ? 48.576 24.552 19.266 1.00 13.08 133 GLU B C 1
ATOM 3545 O O . GLU B 1 133 ? 49.260 23.713 19.868 1.00 12.11 133 GLU B O 1
ATOM 3551 N N . GLU B 1 134 ? 47.648 24.229 18.360 1.00 13.78 134 GLU B N 1
ATOM 3552 C CA . GLU B 1 134 ? 47.336 22.824 18.015 1.00 14.16 134 GLU B CA 1
ATOM 3553 C C . GLU B 1 134 ? 48.585 22.098 17.505 1.00 12.21 134 GLU B C 1
ATOM 3554 O O . GLU B 1 134 ? 49.396 22.674 16.780 1.00 11.20 134 GLU B O 1
ATOM 3560 N N . GLY B 1 135 ? 48.728 20.834 17.901 1.00 11.53 135 GLY B N 1
ATOM 3561 C CA . GLY B 1 135 ? 49.824 19.983 17.428 1.00 11.40 135 GLY B CA 1
ATOM 3562 C C . GLY B 1 135 ? 50.865 19.803 18.517 1.00 11.73 135 GLY B C 1
ATOM 3563 O O . GLY B 1 135 ? 51.266 20.777 19.181 1.00 11.85 135 GLY B O 1
ATOM 3564 N N . GLU B 1 136 ? 51.306 18.568 18.720 1.00 12.02 136 GLU B N 1
ATOM 3565 C CA . GLU B 1 136 ? 52.281 18.287 19.778 1.00 12.81 136 GLU B CA 1
ATOM 3566 C C . GLU B 1 136 ? 53.642 18.907 19.464 1.00 11.31 136 GLU B C 1
ATOM 3567 O O . GLU B 1 136 ? 54.077 18.913 18.314 1.00 11.40 136 GLU B O 1
ATOM 3573 N N . ALA B 1 137 ? 54.293 19.416 20.503 1.00 10.93 137 ALA B N 1
ATOM 3574 C CA . ALA B 1 137 ? 55.656 19.932 20.414 1.00 9.52 137 ALA B CA 1
ATOM 3575 C C . ALA B 1 137 ? 56.603 18.915 19.805 1.00 9.53 137 ALA B C 1
ATOM 3576 O O . ALA B 1 137 ? 56.484 17.704 20.033 1.00 10.48 137 ALA B O 1
ATOM 3578 N N . ASN B 1 138 ? 57.553 19.431 19.027 1.00 9.08 138 ASN B N 1
ATOM 3579 C CA . ASN B 1 138 ? 58.656 18.634 18.525 1.00 9.46 138 ASN B CA 1
ATOM 3580 C C . ASN B 1 138 ? 59.808 18.744 19.522 1.00 9.75 138 ASN B C 1
ATOM 3581 O O . ASN B 1 138 ? 60.327 19.827 19.763 1.00 10.22 138 ASN B O 1
ATOM 3586 N N . THR B 1 139 ? 60.196 17.610 20.092 1.00 9.98 139 THR B N 1
ATOM 3587 C CA . THR B 1 139 ? 61.233 17.593 21.118 1.00 10.39 139 THR B CA 1
ATOM 3588 C C . THR B 1 139 ? 62.649 17.304 20.586 1.00 11.12 139 THR B C 1
ATOM 3589 O O . THR B 1 139 ? 63.597 17.122 21.365 1.00 12.78 139 THR B O 1
ATOM 3593 N N . TRP B 1 140 ? 62.791 17.265 19.258 1.00 10.99 140 TRP B N 1
ATOM 3594 C CA . TRP B 1 140 ? 64.118 17.117 18.672 1.00 11.28 140 TRP B CA 1
ATOM 3595 C C . TRP B 1 140 ? 64.869 18.429 18.803 1.00 12.31 140 TRP B C 1
ATOM 3596 O O . TRP B 1 140 ? 64.533 19.424 18.153 1.00 12.31 140 TRP B O 1
ATOM 3607 N N . THR B 1 141 ? 65.872 18.439 19.670 1.00 13.43 141 THR B N 1
ATOM 3608 C CA . THR B 1 141 ? 66.703 19.623 19.859 1.00 15.00 141 THR B CA 1
ATOM 3609 C C . THR B 1 141 ? 67.905 19.518 18.907 1.00 16.63 141 THR B C 1
ATOM 3610 O O . THR B 1 141 ? 68.577 18.489 18.864 1.00 18.11 141 THR B O 1
ATOM 3614 N N . PHE B 1 142 ? 68.143 20.564 18.122 1.00 16.65 142 PHE B N 1
ATOM 3615 C CA . PHE B 1 142 ? 69.229 20.565 17.135 1.00 17.05 142 PHE B CA 1
ATOM 3616 C C . PHE B 1 142 ? 69.693 21.997 16.921 1.00 18.36 142 PHE B C 1
ATOM 3617 O O . PHE B 1 142 ? 68.887 22.860 16.606 1.00 18.98 142 PHE B O 1
ATOM 3625 N N . GLY B 1 143 ? 70.985 22.251 17.097 1.00 19.61 143 GLY B N 1
ATOM 3626 C CA . GLY B 1 143 ? 71.487 23.618 17.118 1.00 20.37 143 GLY B CA 1
ATOM 3627 C C . GLY B 1 143 ? 70.761 24.422 18.190 1.00 21.00 143 GLY B C 1
ATOM 3628 O O . GLY B 1 143 ? 70.617 23.964 19.329 1.00 21.92 143 GLY B O 1
ATOM 3629 N N . GLU B 1 144 ? 70.297 25.612 17.817 1.00 20.85 144 GLU B N 1
ATOM 3630 C CA . GLU B 1 144 ? 69.527 26.476 18.721 1.00 20.31 144 GLU B CA 1
ATOM 3631 C C . GLU B 1 144 ? 68.024 26.159 18.742 1.00 18.63 144 GLU B C 1
ATOM 3632 O O . GLU B 1 144 ? 67.258 26.852 19.403 1.00 18.46 144 GLU B O 1
ATOM 3638 N N . VAL B 1 145 ? 67.604 25.126 18.018 1.00 16.92 145 VAL B N 1
ATOM 3639 C CA . VAL B 1 145 ? 66.169 24.814 17.914 1.00 15.64 145 VAL B CA 1
ATOM 3640 C C . VAL B 1 145 ? 65.741 23.973 19.117 1.00 15.11 145 VAL B C 1
ATOM 3641 O O . VAL B 1 145 ? 66.243 22.864 19.316 1.00 16.26 145 VAL B O 1
ATOM 3645 N N . THR B 1 146 ? 64.820 24.519 19.909 1.00 13.95 146 THR B N 1
ATOM 3646 C CA . THR B 1 146 ? 64.347 23.925 21.159 1.00 12.87 146 THR B CA 1
ATOM 3647 C C . THR B 1 146 ? 62.830 23.716 21.115 1.00 11.46 146 THR B C 1
ATOM 3648 O O . THR B 1 146 ? 62.154 24.265 20.235 1.00 11.06 146 THR B O 1
ATOM 3652 N N . PRO B 1 147 ? 62.279 22.889 22.023 1.00 11.55 147 PRO B N 1
ATOM 3653 C CA . PRO B 1 147 ? 60.863 22.509 21.852 1.00 11.60 147 PRO B CA 1
ATOM 3654 C C . PRO B 1 147 ? 59.856 23.662 21.876 1.00 11.13 147 PRO B C 1
ATOM 3655 O O . PRO B 1 147 ? 58.772 23.544 21.286 1.00 10.60 147 PRO B O 1
ATOM 3659 N N . ASP B 1 148 ? 60.234 24.771 22.503 1.00 10.74 148 ASP B N 1
ATOM 3660 C CA . ASP B 1 148 ? 59.383 25.957 22.578 1.00 11.47 148 ASP B CA 1
ATOM 3661 C C . ASP B 1 148 ? 59.251 26.688 21.238 1.00 10.85 148 ASP B C 1
ATOM 3662 O O . ASP B 1 148 ? 58.338 27.489 21.063 1.00 10.49 148 ASP B O 1
ATOM 3667 N N . VAL B 1 149 ? 60.160 26.402 20.305 1.00 10.88 149 VAL B N 1
ATOM 3668 C CA . VAL B 1 149 ? 60.128 27.039 18.978 1.00 10.19 149 VAL B CA 1
ATOM 3669 C C . VAL B 1 149 ? 60.120 26.043 17.807 1.00 9.45 149 VAL B C 1
ATOM 3670 O O . VAL B 1 149 ? 59.841 26.428 16.664 1.00 9.47 149 VAL B O 1
ATOM 3674 N N . ALA B 1 150 ? 60.423 24.770 18.074 1.00 9.04 150 ALA B N 1
ATOM 3675 C CA . ALA B 1 150 ? 60.601 23.786 16.986 1.00 8.96 150 ALA B CA 1
ATOM 3676 C C . ALA B 1 150 ? 59.369 23.598 16.110 1.00 8.06 150 ALA B C 1
ATOM 3677 O O . ALA B 1 150 ? 58.206 23.662 16.578 1.00 8.12 150 ALA B O 1
ATOM 3679 N N . ILE B 1 151 ? 59.640 23.380 14.816 1.00 9.50 151 ILE B N 1
ATOM 3680 C CA . ILE B 1 151 ? 58.604 22.996 13.854 1.00 10.12 151 ILE B CA 1
ATOM 3681 C C . ILE B 1 151 ? 57.930 21.709 14.338 1.00 9.86 151 ILE B C 1
ATOM 3682 O O . ILE B 1 151 ? 58.593 20.692 14.530 1.00 9.76 151 ILE B O 1
ATOM 3687 N N . LYS B 1 152 ? 56.612 21.786 14.528 1.00 9.51 152 LYS B N 1
ATOM 3688 C CA . LYS B 1 152 ? 55.809 20.683 15.081 1.00 9.43 152 LYS B CA 1
ATOM 3689 C C . LYS B 1 152 ? 55.375 19.676 14.021 1.00 9.72 152 LYS B C 1
ATOM 3690 O O . LYS B 1 152 ? 54.967 18.551 14.342 1.00 11.30 152 LYS B O 1
ATOM 3696 N N . GLY B 1 153 ? 55.411 20.099 12.764 1.00 9.73 153 GLY B N 1
ATOM 3697 C CA . GLY B 1 153 ? 55.012 19.250 11.646 1.00 9.53 153 GLY B CA 1
ATOM 3698 C C . GLY B 1 153 ? 54.490 20.157 10.558 1.00 8.72 153 GLY B C 1
ATOM 3699 O O . GLY B 1 153 ? 54.724 21.376 10.570 1.00 9.12 153 GLY B O 1
ATOM 3700 N N . PHE B 1 154 ? 53.822 19.568 9.574 1.00 9.13 154 PHE B N 1
ATOM 3701 C CA . PHE B 1 154 ? 53.107 20.410 8.621 1.00 9.17 154 PHE B CA 1
ATOM 3702 C C . PHE B 1 154 ? 51.927 21.108 9.277 1.00 8.91 154 PHE B C 1
ATOM 3703 O O . PHE B 1 154 ? 51.189 20.517 10.078 1.00 9.41 154 PHE B O 1
ATOM 3711 N N . GLY B 1 155 ? 51.739 22.373 8.914 1.00 8.81 155 GLY B N 1
ATOM 3712 C CA . GLY B 1 155 ? 50.483 23.046 9.177 1.00 10.08 155 GLY B CA 1
ATOM 3713 C C . GLY B 1 155 ? 49.464 22.659 8.121 1.00 9.75 155 GLY B C 1
ATOM 3714 O O . GLY B 1 155 ? 48.260 22.800 8.341 1.00 9.98 155 GLY B O 1
ATOM 3715 N N . GLY B 1 156 ? 49.941 22.175 6.968 1.00 10.46 156 GLY B N 1
ATOM 3716 C CA . GLY B 1 156 ? 49.095 21.905 5.816 1.00 10.44 156 GLY B CA 1
ATOM 3717 C C . GLY B 1 156 ? 49.865 22.165 4.543 1.00 9.82 156 GLY B C 1
ATOM 3718 O O . GLY B 1 156 ? 51.083 22.032 4.535 1.00 10.72 156 GLY B O 1
ATOM 3719 N N . ALA B 1 157 ? 49.163 22.546 3.470 1.00 9.46 157 ALA B N 1
ATOM 3720 C CA . ALA B 1 157 ? 49.763 22.761 2.158 1.00 9.89 157 ALA B CA 1
ATOM 3721 C C . ALA B 1 157 ? 48.797 23.582 1.336 1.00 10.10 157 ALA B C 1
ATOM 3722 O O . ALA B 1 157 ? 47.593 23.613 1.618 1.00 10.04 157 ALA B O 1
ATOM 3724 N N . THR B 1 158 ? 49.332 24.253 0.325 1.00 10.22 158 THR B N 1
ATOM 3725 C CA . THR B 1 158 ? 48.546 24.969 -0.668 1.00 9.91 158 THR B CA 1
ATOM 3726 C C . THR B 1 158 ? 48.658 24.229 -2.002 1.00 9.57 158 THR B C 1
ATOM 3727 O O . THR B 1 158 ? 49.769 24.018 -2.508 1.00 9.97 158 THR B O 1
ATOM 3731 N N . LEU B 1 159 ? 47.509 23.834 -2.547 1.00 9.59 159 LEU B N 1
ATOM 3732 C CA . LEU B 1 159 ? 47.410 23.102 -3.810 1.00 10.20 159 LEU B CA 1
ATOM 3733 C C . LEU B 1 159 ? 47.143 23.996 -5.003 1.00 10.26 159 LEU B C 1
ATOM 3734 O O . LEU B 1 159 ? 46.323 24.911 -4.953 1.00 9.60 159 LEU B O 1
ATOM 3739 N N . LEU B 1 160 ? 47.825 23.669 -6.097 1.00 10.40 160 LEU B N 1
ATOM 3740 C CA . LEU B 1 160 ? 47.665 24.342 -7.377 1.00 10.78 160 LEU B CA 1
ATOM 3741 C C . LEU B 1 160 ? 47.050 23.297 -8.290 1.00 11.10 160 LEU B C 1
ATOM 3742 O O . LEU B 1 160 ? 47.709 22.344 -8.691 1.00 11.88 160 LEU B O 1
ATOM 3747 N N . SER B 1 161 ? 45.761 23.439 -8.560 1.00 11.52 161 SER B N 1
ATOM 3748 C CA . SER B 1 161 ? 45.026 22.450 -9.341 1.00 11.67 161 SER B CA 1
ATOM 3749 C C . SER B 1 161 ? 44.722 22.976 -10.751 1.00 12.18 161 SER B C 1
ATOM 3750 O O . SER B 1 161 ? 44.476 24.162 -10.923 1.00 12.30 161 SER B O 1
ATOM 3753 N N . GLU B 1 162 ? 44.745 22.095 -11.748 1.00 12.41 162 GLU B N 1
ATOM 3754 C CA . GLU B 1 162 ? 44.301 22.439 -13.119 1.00 13.27 162 GLU B CA 1
ATOM 3755 C C . GLU B 1 162 ? 42.779 22.588 -13.189 1.00 13.87 162 GLU B C 1
ATOM 3756 O O . GLU B 1 162 ? 42.237 23.179 -14.133 1.00 14.96 162 GLU B O 1
ATOM 3762 N N . GLN B 1 163 ? 42.091 22.006 -12.209 1.00 13.34 163 GLN B N 1
ATOM 3763 C CA . GLN B 1 163 ? 40.638 22.020 -12.128 1.00 13.36 163 GLN B CA 1
ATOM 3764 C C . GLN B 1 163 ? 40.211 22.153 -10.668 1.00 12.68 163 GLN B C 1
ATOM 3765 O O . GLN B 1 163 ? 39.796 21.171 -10.062 1.00 11.72 163 GLN B O 1
ATOM 3771 N N . PRO B 1 164 ? 40.318 23.371 -10.101 1.00 13.27 164 PRO B N 1
ATOM 3772 C CA . PRO B 1 164 ? 40.069 23.553 -8.673 1.00 13.84 164 PRO B CA 1
ATOM 3773 C C . PRO B 1 164 ? 38.692 23.069 -8.214 1.00 14.47 164 PRO B C 1
ATOM 3774 O O . PRO B 1 164 ? 38.576 22.596 -7.085 1.00 15.11 164 PRO B O 1
ATOM 3778 N N . ASP B 1 165 ? 37.665 23.185 -9.057 1.00 14.97 165 ASP B N 1
ATOM 3779 C CA . ASP B 1 165 ? 36.324 22.705 -8.680 1.00 15.93 165 ASP B CA 1
ATOM 3780 C C . ASP B 1 165 ? 36.329 21.205 -8.397 1.00 14.88 165 ASP B C 1
ATOM 3781 O O . ASP B 1 165 ? 35.675 20.746 -7.459 1.00 14.95 165 ASP B O 1
ATOM 3786 N N . LYS B 1 166 ? 37.091 20.453 -9.191 1.00 14.48 166 LYS B N 1
ATOM 3787 C CA . LYS B 1 166 ? 37.185 19.005 -9.046 1.00 14.52 166 LYS B CA 1
ATOM 3788 C C . LYS B 1 166 ? 38.007 18.642 -7.816 1.00 13.49 166 LYS B C 1
ATOM 3789 O O . LYS B 1 166 ? 37.662 17.731 -7.067 1.00 13.54 166 LYS B O 1
ATOM 3795 N N . THR B 1 167 ? 39.109 19.357 -7.617 1.00 12.62 167 THR B N 1
ATOM 3796 C CA . THR B 1 167 ? 39.955 19.108 -6.464 1.00 12.05 167 THR B CA 1
ATOM 3797 C C . THR B 1 167 ? 39.196 19.419 -5.181 1.00 13.02 167 THR B C 1
ATOM 3798 O O . THR B 1 167 ? 39.310 18.671 -4.207 1.00 12.93 167 THR B O 1
ATOM 3802 N N . ALA B 1 168 ? 38.408 20.495 -5.195 1.00 13.46 168 ALA B N 1
ATOM 3803 C CA . ALA B 1 1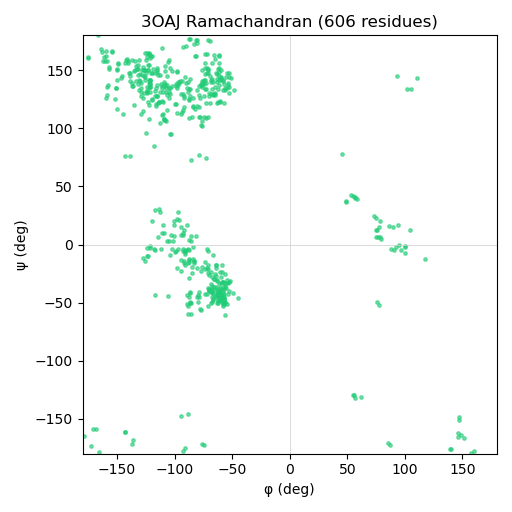68 ? 37.611 20.861 -4.025 1.00 14.03 168 ALA B CA 1
ATOM 3804 C C . ALA B 1 168 ? 36.593 19.768 -3.692 1.00 14.81 168 ALA B C 1
ATOM 3805 O O . ALA B 1 168 ? 36.421 19.401 -2.533 1.00 14.85 168 ALA B O 1
ATOM 3807 N N . ASP B 1 169 ? 35.947 19.243 -4.726 1.00 15.70 169 ASP B N 1
ATOM 3808 C CA . ASP B 1 169 ? 34.986 18.157 -4.591 1.00 16.29 169 ASP B CA 1
ATOM 3809 C C . ASP B 1 169 ? 35.660 16.930 -3.971 1.00 15.13 169 ASP B C 1
ATOM 3810 O O . ASP B 1 169 ? 35.137 16.316 -3.045 1.00 15.46 169 ASP B O 1
ATOM 3815 N N . LEU B 1 170 ? 36.830 16.577 -4.492 1.00 14.37 170 LEU B N 1
ATOM 3816 C CA . LEU B 1 170 ? 37.614 15.480 -3.942 1.00 13.95 170 LEU B CA 1
ATOM 3817 C C . LEU B 1 170 ? 37.933 15.689 -2.466 1.00 13.62 170 LEU B C 1
ATOM 3818 O O . LEU B 1 170 ? 37.771 14.768 -1.665 1.00 13.43 170 LEU B O 1
ATOM 3823 N N . LEU B 1 171 ? 38.389 16.886 -2.113 1.00 13.31 171 LEU B N 1
ATOM 3824 C CA . LEU B 1 171 ? 38.823 17.138 -0.741 1.00 13.76 171 LEU B CA 1
ATOM 3825 C C . LEU B 1 171 ? 37.674 17.029 0.244 1.00 15.19 171 LEU B C 1
ATOM 3826 O O . LEU B 1 171 ? 37.819 16.419 1.308 1.00 14.80 171 LEU B O 1
ATOM 3831 N N . GLU B 1 172 ? 36.537 17.622 -0.110 1.00 17.08 172 GLU B N 1
ATOM 3832 C CA . GLU B 1 172 ? 35.389 17.641 0.787 1.00 18.93 172 GLU B CA 1
ATOM 3833 C C . GLU B 1 172 ? 34.626 16.314 0.761 1.00 19.62 172 GLU B C 1
ATOM 3834 O O . GLU B 1 172 ? 34.304 15.774 1.818 1.00 20.06 172 GLU B O 1
ATOM 3840 N N . ASN B 1 173 ? 34.407 15.760 -0.431 1.00 20.09 173 ASN B N 1
ATOM 3841 C CA . ASN B 1 173 ? 33.439 14.661 -0.621 1.00 20.61 173 ASN B CA 1
ATOM 3842 C C . ASN B 1 173 ? 33.997 13.241 -0.801 1.00 20.78 173 ASN B C 1
ATOM 3843 O O . ASN B 1 173 ? 33.249 12.259 -0.802 1.00 20.84 173 ASN B O 1
ATOM 3848 N N . ILE B 1 174 ? 35.302 13.117 -0.957 1.00 20.77 174 ILE B N 1
ATOM 3849 C CA . ILE B 1 174 ? 35.909 11.800 -0.984 1.00 20.84 174 ILE B CA 1
ATOM 3850 C C . ILE B 1 174 ? 36.864 11.673 0.208 1.00 20.43 174 ILE B C 1
ATOM 3851 O O . ILE B 1 174 ? 36.845 10.668 0.924 1.00 21.01 174 ILE B O 1
ATOM 3856 N N . MET B 1 175 ? 37.645 12.720 0.462 1.00 19.15 175 MET B N 1
ATOM 3857 C CA . MET B 1 175 ? 38.607 12.695 1.570 1.00 18.15 175 MET B CA 1
ATOM 3858 C C . MET B 1 175 ? 38.027 13.146 2.893 1.00 16.78 175 MET B C 1
ATOM 3859 O O . MET B 1 175 ? 38.672 12.983 3.938 1.00 16.18 175 MET B O 1
ATOM 3864 N N . GLY B 1 176 ? 36.838 13.737 2.849 1.00 15.92 176 GLY B N 1
ATOM 3865 C CA . GLY B 1 176 ? 36.127 14.100 4.075 1.00 15.61 176 GLY B CA 1
ATOM 3866 C C . GLY B 1 176 ? 36.663 15.281 4.865 1.00 15.45 176 GLY B C 1
ATOM 3867 O O . GLY B 1 176 ? 36.427 15.386 6.076 1.00 16.70 176 GLY B O 1
ATOM 3868 N N . LEU B 1 177 ? 37.372 16.188 4.200 1.00 14.23 177 LEU B N 1
ATOM 3869 C CA . LEU B 1 177 ? 37.755 17.426 4.856 1.00 13.48 177 LEU B CA 1
ATOM 3870 C C . LEU B 1 177 ? 36.582 18.387 4.956 1.00 14.19 177 LEU B C 1
ATOM 3871 O O . LEU B 1 177 ? 35.656 18.356 4.141 1.00 15.03 177 LEU B O 1
ATOM 3876 N N . GLU B 1 178 ? 36.610 19.206 6.002 1.00 14.59 178 GLU B N 1
ATOM 3877 C CA . GLU B 1 178 ? 35.581 20.217 6.186 1.00 16.08 178 GLU B CA 1
ATOM 3878 C C . GLU B 1 178 ? 35.955 21.529 5.501 1.00 15.96 178 GLU B C 1
ATOM 3879 O O . GLU B 1 178 ? 37.080 22.020 5.626 1.00 15.13 178 GLU B O 1
ATOM 3885 N N . ARG B 1 179 ? 34.997 22.106 4.786 1.00 16.30 179 ARG B N 1
ATOM 3886 C CA . ARG B 1 179 ? 35.191 23.402 4.158 1.00 16.54 179 ARG B CA 1
ATOM 3887 C C . ARG B 1 179 ? 35.171 24.487 5.239 1.00 16.27 179 ARG B C 1
ATOM 3888 O O . ARG B 1 179 ? 34.196 24.610 5.982 1.00 18.03 179 ARG B O 1
ATOM 3896 N N . VAL B 1 180 ? 36.249 25.258 5.341 1.00 15.01 180 VAL B N 1
ATOM 3897 C CA . VAL B 1 180 ? 36.330 26.340 6.328 1.00 14.65 180 VAL B CA 1
ATOM 3898 C C . VAL B 1 180 ? 35.719 27.620 5.746 1.00 14.90 180 VAL B C 1
ATOM 3899 O O . VAL B 1 180 ? 34.859 28.247 6.370 1.00 15.48 180 VAL B O 1
ATOM 3903 N N . GLY B 1 181 ? 36.142 27.987 4.541 1.00 14.01 181 GLY B N 1
ATOM 3904 C CA . GLY B 1 181 ? 35.677 29.219 3.930 1.00 13.45 181 GLY B CA 1
ATOM 3905 C C . GLY B 1 181 ? 36.596 29.692 2.823 1.00 12.76 181 GLY B C 1
ATOM 3906 O O . GLY B 1 181 ? 37.588 29.040 2.495 1.00 12.22 181 GLY B O 1
ATOM 3907 N N . LYS B 1 182 ? 36.256 30.840 2.258 1.00 13.15 182 LYS B N 1
ATOM 3908 C CA . LYS B 1 182 ? 37.008 31.435 1.177 1.00 13.38 182 LYS B CA 1
ATOM 3909 C C . LYS B 1 182 ? 37.512 32.809 1.578 1.00 13.14 182 LYS B C 1
ATOM 3910 O O . LYS B 1 182 ? 36.868 33.530 2.348 1.00 13.46 182 LYS B O 1
ATOM 3916 N N . GLU B 1 183 ? 38.677 33.155 1.046 1.00 12.29 183 GLU B N 1
ATOM 3917 C CA . GLU B 1 183 ? 39.256 34.477 1.227 1.00 12.32 183 GLU B CA 1
ATOM 3918 C C . GLU B 1 183 ? 40.246 34.702 0.103 1.00 12.62 183 GLU B C 1
ATOM 3919 O O . GLU B 1 183 ? 41.026 33.814 -0.220 1.00 12.76 183 GLU B O 1
ATOM 3925 N N . GLY B 1 184 ? 40.215 35.890 -0.492 1.00 12.88 184 GLY B N 1
ATOM 3926 C CA . GLY B 1 184 ? 41.152 36.196 -1.559 1.00 13.17 184 GLY B CA 1
ATOM 3927 C C . GLY B 1 184 ? 41.031 35.162 -2.661 1.00 13.60 184 GLY B C 1
ATOM 3928 O O . GLY B 1 184 ? 39.929 34.860 -3.113 1.00 13.69 184 GLY B O 1
ATOM 3929 N N . ASP B 1 185 ? 42.161 34.598 -3.069 1.00 14.42 185 ASP B N 1
ATOM 3930 C CA . ASP B 1 185 ? 42.155 33.605 -4.142 1.00 15.23 185 ASP B CA 1
ATOM 3931 C C . ASP B 1 185 ? 42.143 32.164 -3.635 1.00 14.92 185 ASP B C 1
ATOM 3932 O O . ASP B 1 185 ? 42.503 31.248 -4.371 1.00 15.53 185 ASP B O 1
ATOM 3937 N N . PHE B 1 186 ? 41.713 31.968 -2.390 1.00 13.42 186 PHE B N 1
ATOM 3938 C CA . PHE B 1 186 ? 41.790 30.646 -1.754 1.00 13.34 186 PHE B CA 1
ATOM 3939 C C . PHE B 1 186 ? 40.478 30.114 -1.217 1.00 12.72 186 PHE B C 1
ATOM 3940 O O . PHE B 1 186 ? 39.626 30.874 -0.777 1.00 13.15 186 PHE B O 1
ATOM 3948 N N . VAL B 1 187 ? 40.330 28.792 -1.267 1.00 12.08 187 VAL B N 1
ATOM 3949 C CA . VAL B 1 187 ? 39.355 28.097 -0.426 1.00 11.92 187 VAL B CA 1
ATOM 3950 C C . VAL B 1 187 ? 40.136 27.203 0.530 1.00 11.41 187 VAL B C 1
ATOM 3951 O O . VAL B 1 187 ? 41.130 26.571 0.139 1.00 12.13 187 VAL B O 1
ATOM 3955 N N . ARG B 1 188 ? 39.710 27.202 1.785 1.00 11.56 188 ARG B N 1
ATOM 3956 C CA . ARG B 1 188 ? 40.380 26.471 2.852 1.00 11.65 188 ARG B CA 1
ATOM 3957 C C . ARG B 1 188 ? 39.554 25.299 3.340 1.00 11.75 188 ARG B C 1
ATOM 3958 O O . ARG B 1 188 ? 38.341 25.425 3.556 1.00 12.07 188 ARG B O 1
ATOM 3966 N N . TYR B 1 189 ? 40.235 24.166 3.506 1.00 11.75 189 TYR B N 1
ATOM 3967 C CA . TYR B 1 189 ? 39.673 22.943 4.080 1.00 12.71 189 TYR B CA 1
ATOM 3968 C C . TYR B 1 189 ? 40.474 22.511 5.298 1.00 12.44 189 TYR B C 1
ATOM 3969 O O . TYR B 1 189 ? 41.660 22.812 5.413 1.00 12.34 189 TYR B O 1
ATOM 3978 N N . ARG B 1 190 ? 39.824 21.789 6.198 1.00 12.70 190 ARG B N 1
ATOM 3979 C CA . ARG B 1 190 ? 40.485 21.302 7.398 1.00 13.47 190 ARG B CA 1
ATOM 3980 C C . ARG B 1 190 ? 40.204 19.810 7.581 1.00 12.26 190 ARG B C 1
ATOM 3981 O O . ARG B 1 190 ? 39.053 19.371 7.464 1.00 12.73 190 ARG B O 1
ATOM 3989 N N . SER B 1 191 ? 41.249 19.041 7.866 1.00 11.58 191 SER B N 1
ATOM 3990 C CA . SER B 1 191 ? 41.070 17.639 8.215 1.00 11.77 191 SER B CA 1
ATOM 3991 C C . SER B 1 191 ? 40.957 17.530 9.729 1.00 12.86 191 SER B C 1
ATOM 3992 O O . SER B 1 191 ? 41.213 18.508 10.432 1.00 13.28 191 SER B O 1
ATOM 3995 N N . ALA B 1 192 ? 40.583 16.349 10.226 1.00 14.73 192 ALA B N 1
ATOM 3996 C CA . ALA B 1 192 ? 40.241 16.199 11.643 1.00 15.65 192 ALA B CA 1
ATOM 3997 C C . ALA B 1 192 ? 41.424 15.992 12.586 1.00 15.49 192 ALA B C 1
ATOM 3998 O O . ALA B 1 192 ? 41.293 16.126 13.804 1.00 16.87 192 ALA B O 1
ATOM 4000 N N . GLY B 1 193 ? 42.586 15.679 12.026 1.00 13.82 193 GLY B N 1
ATOM 4001 C CA . GLY B 1 193 ? 43.798 15.548 12.829 1.00 13.70 193 GLY B CA 1
ATOM 4002 C C . GLY B 1 193 ? 44.281 16.869 13.384 1.00 13.63 193 GLY B C 1
ATOM 4003 O O . GLY B 1 193 ? 43.722 17.934 13.067 1.00 14.16 193 GLY B O 1
ATOM 4004 N N . ASP B 1 194 ? 45.326 16.794 14.209 1.00 13.60 194 ASP B N 1
ATOM 4005 C CA . ASP B 1 194 ? 45.855 17.969 14.901 1.00 13.78 194 ASP B CA 1
ATOM 4006 C C . ASP B 1 194 ? 47.110 18.540 14.241 1.00 12.48 194 ASP B C 1
ATOM 4007 O O . ASP B 1 194 ? 47.723 19.458 14.761 1.00 12.63 194 ASP B O 1
ATOM 4012 N N . ILE B 1 195 ? 47.456 18.002 13.076 1.00 11.47 195 ILE B N 1
ATOM 4013 C CA . ILE B 1 195 ? 48.709 18.320 12.392 1.00 10.75 195 ILE B CA 1
ATOM 4014 C C . ILE B 1 195 ? 48.494 18.005 10.900 1.00 9.74 195 ILE B C 1
ATOM 4015 O O . ILE B 1 195 ? 47.666 17.153 10.564 1.00 10.16 195 ILE B O 1
ATOM 4020 N N . GLY B 1 196 ? 49.195 18.708 10.011 1.00 9.97 196 GLY B N 1
ATOM 4021 C CA . GLY B 1 196 ? 49.050 18.454 8.584 1.00 10.24 196 GLY B CA 1
ATOM 4022 C C . GLY B 1 196 ? 47.622 18.592 8.098 1.00 9.80 196 GLY B C 1
ATOM 4023 O O . GLY B 1 196 ? 47.167 17.826 7.241 1.00 9.95 196 GLY B O 1
ATOM 4024 N N . ASN B 1 197 ? 46.939 19.613 8.597 1.00 9.74 197 ASN B N 1
ATOM 4025 C CA . ASN B 1 197 ? 45.477 19.619 8.569 1.00 10.00 197 ASN B CA 1
ATOM 4026 C C . ASN B 1 197 ? 44.795 20.795 7.893 1.00 10.23 197 ASN B C 1
ATOM 4027 O O . ASN B 1 197 ? 43.579 20.764 7.734 1.00 11.58 197 ASN B O 1
ATOM 4032 N N . VAL B 1 198 ? 45.540 21.839 7.545 1.00 10.04 198 VAL B N 1
ATOM 4033 C CA . VAL B 1 198 ? 44.930 23.009 6.917 1.00 9.69 198 VAL B CA 1
ATOM 4034 C C . VAL B 1 198 ? 45.336 23.076 5.438 1.00 10.01 198 VAL B C 1
ATOM 4035 O O . VAL B 1 198 ? 46.500 23.357 5.109 1.00 9.97 198 VAL B O 1
ATOM 4039 N N . ILE B 1 199 ? 44.383 22.775 4.567 1.00 9.66 199 ILE B N 1
ATOM 4040 C CA . ILE B 1 199 ? 44.647 22.603 3.139 1.00 9.62 199 ILE B CA 1
ATOM 4041 C C . ILE B 1 199 ? 44.011 23.746 2.361 1.00 10.23 199 ILE B C 1
ATOM 4042 O O . ILE B 1 199 ? 42.785 23.871 2.329 1.00 11.21 199 ILE B O 1
ATOM 4047 N N . ASP B 1 200 ? 44.852 24.604 1.793 1.00 10.49 200 ASP B N 1
ATOM 4048 C CA . ASP B 1 200 ? 44.400 25.707 0.966 1.00 10.93 200 ASP B CA 1
ATOM 4049 C C . ASP B 1 200 ? 44.473 25.317 -0.494 1.00 11.83 200 ASP B C 1
ATOM 4050 O O . ASP B 1 200 ? 45.411 24.639 -0.917 1.00 14.07 200 ASP B O 1
ATOM 4055 N N . LEU B 1 201 ? 43.459 25.729 -1.236 1.00 11.34 201 LEU B N 1
ATOM 4056 C CA . LEU B 1 201 ? 43.364 25.450 -2.649 1.00 11.94 201 LEU B CA 1
ATOM 4057 C C . LEU B 1 201 ? 43.254 26.798 -3.364 1.00 12.96 201 LEU B C 1
ATOM 4058 O O . LEU B 1 201 ? 42.330 27.580 -3.100 1.00 13.38 201 LEU B O 1
ATOM 4063 N N . LYS B 1 202 ? 44.219 27.074 -4.239 1.00 13.99 202 LYS B N 1
ATOM 4064 C CA . LYS B 1 202 ? 44.163 28.261 -5.074 1.00 15.61 202 LYS B CA 1
ATOM 4065 C C . LYS B 1 202 ? 43.012 28.161 -6.078 1.00 17.14 202 LYS B C 1
ATOM 4066 O O . LYS B 1 202 ? 42.818 27.129 -6.737 1.00 16.47 202 LYS B O 1
ATOM 4072 N N . LEU B 1 203 ? 42.254 29.249 -6.188 1.00 19.14 203 LEU B N 1
ATOM 4073 C CA . LEU B 1 203 ? 41.024 29.262 -6.967 1.00 21.43 203 LEU B CA 1
ATOM 4074 C C . LEU B 1 203 ? 41.239 29.531 -8.457 1.00 22.73 203 LEU B C 1
ATOM 4075 O O . LEU B 1 203 ? 40.415 29.134 -9.281 1.00 23.28 203 LEU B O 1
ATOM 4080 N N . THR B 1 204 ? 42.343 30.193 -8.799 1.00 23.64 204 THR B N 1
ATOM 4081 C CA . THR B 1 204 ? 42.639 30.508 -10.195 1.00 25.01 204 THR B CA 1
ATOM 4082 C C . THR B 1 204 ? 43.920 29.805 -10.652 1.00 26.06 204 THR B C 1
ATOM 4083 O O . THR B 1 204 ? 44.982 30.004 -10.052 1.00 25.89 204 THR B O 1
ATOM 4087 N N . PRO B 1 205 ? 43.815 28.958 -11.698 1.00 27.20 205 PRO B N 1
ATOM 4088 C CA . PRO B 1 205 ? 44.978 28.303 -12.314 1.00 27.94 205 PRO B CA 1
ATOM 4089 C C . PRO B 1 205 ? 46.031 29.307 -12.783 1.00 28.96 205 PRO B C 1
ATOM 4090 O O . PRO B 1 205 ? 45.684 30.294 -13.433 1.00 29.55 205 PRO B O 1
ATOM 4094 N N . ILE B 1 206 ? 47.299 29.058 -12.451 1.00 29.61 206 ILE B N 1
ATOM 4095 C CA . ILE B 1 206 ? 48.406 29.963 -12.832 1.00 30.46 206 ILE B CA 1
ATOM 4096 C C . ILE B 1 206 ? 49.250 29.504 -14.035 1.00 30.30 206 ILE B C 1
ATOM 4097 O O . ILE B 1 206 ? 50.225 30.166 -14.412 1.00 30.54 206 ILE B O 1
ATOM 4102 N N . GLY B 1 207 ? 48.866 28.385 -14.637 1.00 29.96 207 GLY B N 1
ATOM 4103 C CA . GLY B 1 207 ? 49.639 27.796 -15.724 1.00 29.83 207 GLY B CA 1
ATOM 4104 C C . GLY B 1 207 ? 50.277 26.509 -15.245 1.00 29.70 207 GLY B C 1
ATOM 4105 O O . GLY B 1 207 ? 50.689 26.405 -14.086 1.00 29.39 207 GLY B O 1
ATOM 4106 N N . ARG B 1 208 ? 50.348 25.527 -16.137 1.00 29.89 208 ARG B N 1
ATOM 4107 C CA . ARG B 1 208 ? 50.832 24.192 -15.792 1.00 30.26 208 ARG B CA 1
ATOM 4108 C C . ARG B 1 208 ? 52.279 24.197 -15.307 1.00 28.53 208 ARG B C 1
ATOM 4109 O O . ARG B 1 208 ? 53.118 24.945 -15.809 1.00 28.48 208 ARG B O 1
ATOM 4117 N N . GLY B 1 209 ? 52.556 23.364 -14.310 1.00 27.28 209 GLY B N 1
ATOM 4118 C CA . GLY B 1 209 ? 53.919 23.181 -13.857 1.00 26.45 209 GLY B CA 1
ATOM 4119 C C . GLY B 1 209 ? 54.647 22.180 -14.727 1.00 25.80 209 GLY B C 1
ATOM 4120 O O . GLY B 1 209 ? 54.049 21.543 -15.604 1.00 25.54 209 GLY B O 1
ATOM 4121 N N . GLN B 1 210 ? 55.947 22.047 -14.491 1.00 25.80 210 GLN B N 1
ATOM 4122 C CA . GLN B 1 210 ? 56.735 21.021 -15.152 1.00 26.39 210 GLN B CA 1
ATOM 4123 C C . GLN B 1 210 ? 57.424 20.161 -14.097 1.00 25.62 210 GLN B C 1
ATOM 4124 O O . GLN B 1 210 ? 58.005 20.687 -13.138 1.00 24.95 210 GLN B O 1
ATOM 4130 N N . MET B 1 211 ? 57.321 18.842 -14.267 1.00 25.71 211 MET B N 1
ATOM 4131 C CA . MET B 1 211 ? 58.032 17.854 -13.439 1.00 26.79 211 MET B CA 1
ATOM 4132 C C . MET B 1 211 ? 59.541 18.127 -13.434 1.00 25.42 211 MET B C 1
ATOM 4133 O O . MET B 1 211 ? 60.102 18.624 -14.414 1.00 25.36 211 MET B O 1
ATOM 4138 N N . GLY B 1 212 ? 60.190 17.815 -12.318 1.00 24.07 212 GLY B N 1
ATOM 4139 C CA . GLY B 1 212 ? 61.631 17.987 -12.189 1.00 23.36 212 GLY B CA 1
ATOM 4140 C C . GLY B 1 212 ? 62.022 18.539 -10.835 1.00 22.51 212 GLY B C 1
ATOM 4141 O O . GLY B 1 212 ? 61.171 18.717 -9.959 1.00 22.67 212 GLY B O 1
ATOM 4142 N N . ALA B 1 213 ? 63.314 18.810 -10.665 1.00 21.97 213 ALA B N 1
ATOM 4143 C CA . ALA B 1 213 ? 63.840 19.320 -9.396 1.00 21.19 213 ALA B CA 1
ATOM 4144 C C . ALA B 1 213 ? 63.238 20.664 -9.009 1.00 19.67 213 ALA B C 1
ATOM 4145 O O . ALA B 1 213 ? 62.893 21.480 -9.868 1.00 20.18 213 ALA B O 1
ATOM 4147 N N . GLY B 1 214 ? 63.114 20.887 -7.705 1.00 17.85 214 GLY B N 1
ATOM 4148 C CA . GLY B 1 214 ? 62.502 22.101 -7.182 1.00 16.50 214 GLY B CA 1
ATOM 4149 C C . GLY B 1 214 ? 60.989 22.132 -7.311 1.00 15.03 214 GLY B C 1
ATOM 4150 O O . GLY B 1 214 ? 60.392 23.205 -7.316 1.00 15.21 214 GLY B O 1
ATOM 4151 N N . THR B 1 215 ? 60.367 20.959 -7.424 1.00 13.59 215 THR B N 1
ATOM 4152 C CA . THR B 1 215 ? 58.910 20.858 -7.423 1.00 13.14 215 THR B CA 1
ATOM 4153 C C . THR B 1 215 ? 58.505 19.743 -6.470 1.00 12.01 215 THR B C 1
ATOM 4154 O O . THR B 1 215 ? 59.270 18.801 -6.254 1.00 11.93 215 THR B O 1
ATOM 4158 N N . VAL B 1 216 ? 57.315 19.872 -5.883 1.00 11.40 216 VAL B N 1
ATOM 4159 C CA . VAL B 1 216 ? 56.724 18.787 -5.100 1.00 10.95 216 VAL B CA 1
ATOM 4160 C C . VAL B 1 216 ? 56.223 17.707 -6.045 1.00 10.73 216 VAL B C 1
ATOM 4161 O O . VAL B 1 216 ? 55.484 18.005 -6.981 1.00 11.35 216 VAL B O 1
ATOM 4165 N N . HIS B 1 217 ? 56.637 16.468 -5.799 1.00 10.86 217 HIS B N 1
ATOM 4166 C CA . HIS B 1 217 ? 56.230 15.330 -6.623 1.00 12.15 217 HIS B CA 1
ATOM 4167 C C . HIS B 1 217 ? 54.818 14.818 -6.303 1.00 11.76 217 HIS B C 1
ATOM 4168 O O . HIS B 1 217 ? 54.030 14.516 -7.222 1.00 12.25 217 HIS B O 1
ATOM 4175 N N . HIS B 1 218 ? 54.522 14.675 -5.008 1.00 11.08 218 HIS B N 1
ATOM 4176 C CA . HIS B 1 218 ? 53.181 14.273 -4.582 1.00 10.47 218 HIS B CA 1
ATOM 4177 C C . HIS B 1 218 ? 52.951 14.550 -3.112 1.00 9.94 218 HIS B C 1
ATOM 4178 O O . HIS B 1 218 ? 53.891 14.844 -2.374 1.00 10.27 218 HIS B O 1
ATOM 4185 N N . ILE B 1 219 ? 51.684 14.444 -2.715 1.00 9.62 219 ILE B N 1
ATOM 4186 C CA . ILE B 1 219 ? 51.251 14.604 -1.328 1.00 9.84 219 ILE B CA 1
ATOM 4187 C C . ILE B 1 219 ? 50.498 13.353 -0.889 1.00 9.25 219 ILE B C 1
ATOM 4188 O O . ILE B 1 219 ? 49.605 12.856 -1.600 1.00 9.75 219 ILE B O 1
ATOM 4193 N N . ALA B 1 220 ? 50.882 12.856 0.284 1.00 8.99 220 ALA B N 1
ATOM 4194 C CA . ALA B 1 220 ? 50.278 11.653 0.844 1.00 9.23 220 ALA B CA 1
ATOM 4195 C C . ALA B 1 220 ? 49.389 11.995 2.032 1.00 9.60 220 ALA B C 1
ATOM 4196 O O . ALA B 1 220 ? 49.749 12.814 2.887 1.00 9.80 220 ALA B O 1
ATOM 4198 N N . TRP B 1 221 ? 48.237 11.337 2.068 1.00 10.28 221 TRP B N 1
ATOM 4199 C CA . TRP B 1 221 ? 47.243 11.491 3.120 1.00 10.31 221 TRP B CA 1
ATOM 4200 C C . TRP B 1 221 ? 47.251 10.232 3.968 1.00 10.05 221 TRP B C 1
ATOM 4201 O O . TRP B 1 221 ? 47.544 9.144 3.468 1.00 10.34 221 TRP B O 1
ATOM 4212 N N . ARG B 1 222 ? 46.939 10.389 5.245 1.00 9.66 222 ARG B N 1
ATOM 4213 C CA . ARG B 1 222 ? 46.974 9.299 6.214 1.00 9.84 222 ARG B CA 1
ATOM 4214 C C . ARG B 1 222 ? 45.797 8.335 6.145 1.00 9.95 222 ARG B C 1
ATOM 4215 O O . ARG B 1 222 ? 44.625 8.726 6.032 1.00 10.55 222 ARG B O 1
ATOM 4223 N N . ALA B 1 223 ? 46.143 7.058 6.264 1.00 10.08 223 ALA B N 1
ATOM 4224 C CA . ALA B 1 223 ? 45.212 5.985 6.630 1.00 10.89 223 ALA B CA 1
ATOM 4225 C C . ALA B 1 223 ? 45.677 5.447 7.975 1.00 11.79 223 ALA B C 1
ATOM 4226 O O . ALA B 1 223 ? 46.869 5.409 8.249 1.00 11.85 223 ALA B O 1
ATOM 4228 N N . ASN B 1 224 ? 44.737 4.989 8.792 1.00 13.07 224 ASN B N 1
ATOM 4229 C CA . ASN B 1 224 ? 45.046 4.558 10.168 1.00 14.37 224 ASN B CA 1
ATOM 4230 C C . ASN B 1 224 ? 45.876 3.287 10.247 1.00 14.30 224 ASN B C 1
ATOM 4231 O O . ASN B 1 224 ? 46.681 3.116 11.168 1.00 14.81 224 ASN B O 1
ATOM 4236 N N . ASP B 1 225 ? 45.631 2.387 9.293 1.00 13.96 225 ASP B N 1
ATOM 4237 C CA . ASP B 1 225 ? 46.252 1.070 9.243 1.00 14.13 225 ASP B CA 1
ATOM 4238 C C . ASP B 1 225 ? 46.029 0.446 7.877 1.00 12.93 225 ASP B C 1
ATOM 4239 O O . ASP B 1 225 ? 45.423 1.063 7.004 1.00 12.11 225 ASP B O 1
ATOM 4244 N N . ASP B 1 226 ? 46.514 -0.780 7.705 1.00 13.54 226 ASP B N 1
ATOM 4245 C CA . ASP B 1 226 ? 46.406 -1.467 6.429 1.00 13.83 226 ASP B CA 1
ATOM 4246 C C . ASP B 1 226 ? 44.954 -1.655 5.975 1.00 13.35 226 ASP B C 1
ATOM 4247 O O . ASP B 1 226 ? 44.650 -1.437 4.804 1.00 13.34 226 ASP B O 1
ATOM 4252 N N . GLU B 1 227 ? 44.072 -2.061 6.892 1.00 13.48 227 GLU B N 1
ATOM 4253 C CA . GLU B 1 227 ? 42.636 -2.253 6.585 1.00 14.38 227 GLU B CA 1
ATOM 4254 C C . GLU B 1 227 ? 42.001 -0.972 6.041 1.00 12.76 227 GLU B C 1
ATOM 4255 O O . GLU B 1 227 ? 41.294 -0.981 5.023 1.00 13.05 227 GLU B O 1
ATOM 4261 N N . ASP B 1 228 ? 42.287 0.138 6.710 1.00 11.59 228 ASP B N 1
ATOM 4262 C CA . ASP B 1 228 ? 41.772 1.431 6.310 1.00 11.85 228 ASP B CA 1
ATOM 4263 C C . ASP B 1 228 ? 42.247 1.770 4.901 1.00 11.09 228 ASP B C 1
ATOM 4264 O O . ASP B 1 228 ? 41.476 2.246 4.089 1.00 10.38 228 ASP B O 1
ATOM 4269 N N . GLN B 1 229 ? 43.522 1.527 4.630 1.00 9.99 229 GLN B N 1
ATOM 4270 C CA . GLN B 1 229 ? 44.037 1.787 3.295 1.00 9.32 229 GLN B CA 1
ATOM 4271 C C . GLN B 1 229 ? 43.368 0.932 2.223 1.00 9.72 229 GLN B C 1
ATOM 4272 O O . GLN B 1 229 ? 43.100 1.417 1.142 1.00 9.78 229 GLN B O 1
ATOM 4278 N N . LEU B 1 230 ? 43.141 -0.347 2.511 1.00 10.77 230 LEU B N 1
ATOM 4279 C CA . LEU B 1 230 ? 42.421 -1.202 1.571 1.00 11.77 230 LEU B CA 1
ATOM 4280 C C . LEU B 1 230 ? 41.015 -0.644 1.286 1.00 11.27 230 LEU B C 1
ATOM 4281 O O . LEU B 1 230 ? 40.569 -0.654 0.139 1.00 11.17 230 LEU B O 1
ATOM 4286 N N . ASP B 1 231 ? 40.353 -0.124 2.319 1.00 11.05 231 ASP B N 1
ATOM 4287 C CA A ASP B 1 231 ? 39.044 0.512 2.164 0.50 11.61 231 ASP B CA 1
ATOM 4288 C CA B ASP B 1 231 ? 39.050 0.506 2.141 0.50 11.65 231 ASP B CA 1
ATOM 4289 C C . ASP B 1 231 ? 39.167 1.749 1.261 1.00 10.98 231 ASP B C 1
ATOM 4290 O O . ASP B 1 231 ? 38.346 1.955 0.363 1.00 11.04 231 ASP B O 1
ATOM 4299 N N . TRP B 1 232 ? 40.203 2.567 1.493 1.00 10.15 232 TRP B N 1
ATOM 4300 C CA . TRP B 1 232 ? 40.464 3.723 0.631 1.00 10.45 232 TRP B CA 1
ATOM 4301 C C . TRP B 1 232 ? 40.663 3.294 -0.824 1.00 9.98 232 TRP B C 1
ATOM 4302 O O . TRP B 1 232 ? 40.149 3.940 -1.727 1.00 9.75 232 TRP B O 1
ATOM 4313 N N . GLN B 1 233 ? 41.425 2.224 -1.057 1.00 8.73 233 GLN B N 1
ATOM 4314 C CA . GLN B 1 233 ? 41.661 1.781 -2.437 1.00 8.96 233 GLN B CA 1
ATOM 4315 C C . GLN B 1 233 ? 40.365 1.430 -3.148 1.00 9.54 233 GLN B C 1
ATOM 4316 O O . GLN B 1 233 ? 40.163 1.810 -4.325 1.00 10.45 233 GLN B O 1
ATOM 4322 N N . ARG B 1 234 ? 39.492 0.699 -2.454 1.00 10.08 234 ARG B N 1
ATOM 4323 C CA . ARG B 1 234 ? 38.233 0.293 -3.061 1.00 11.06 234 ARG B CA 1
ATOM 4324 C C . ARG B 1 234 ? 37.353 1.511 -3.302 1.00 10.55 234 ARG B C 1
ATOM 4325 O O . ARG B 1 234 ? 36.737 1.630 -4.367 1.00 10.29 234 ARG B O 1
ATOM 4333 N N . TYR B 1 235 ? 37.345 2.419 -2.322 1.00 10.86 235 TYR B N 1
ATOM 4334 C CA A TYR B 1 235 ? 36.589 3.669 -2.376 0.50 11.55 235 TYR B CA 1
ATOM 4335 C CA B TYR B 1 235 ? 36.563 3.644 -2.423 0.50 11.11 235 TYR B CA 1
ATOM 4336 C C . TYR B 1 235 ? 37.029 4.551 -3.562 1.00 11.46 235 TYR B C 1
ATOM 4337 O O . TYR B 1 235 ? 36.217 4.979 -4.390 1.00 12.10 235 TYR B O 1
ATOM 4354 N N . ILE B 1 236 ? 38.330 4.825 -3.632 1.00 10.78 236 ILE B N 1
ATOM 4355 C CA . ILE B 1 236 ? 38.884 5.693 -4.663 1.00 11.89 236 ILE B CA 1
ATOM 4356 C C . ILE B 1 236 ? 38.639 5.132 -6.071 1.00 11.78 236 ILE B C 1
ATOM 4357 O O . ILE B 1 236 ? 38.254 5.880 -6.995 1.00 11.58 236 ILE B O 1
ATOM 4362 N N . ALA B 1 237 ? 38.822 3.819 -6.234 1.00 11.78 237 ALA B N 1
ATOM 4363 C CA . ALA B 1 237 ? 38.653 3.179 -7.552 1.00 12.91 237 ALA B CA 1
ATOM 4364 C C . ALA B 1 237 ? 37.206 3.187 -8.031 1.00 14.32 237 ALA B C 1
ATOM 4365 O O . ALA B 1 237 ? 36.966 3.155 -9.242 1.00 15.79 237 ALA B O 1
ATOM 4367 N N . SER B 1 238 ? 36.248 3.194 -7.102 1.00 13.90 238 SER B N 1
ATOM 4368 C CA . SER B 1 238 ? 34.828 3.224 -7.470 1.00 13.90 238 SER B CA 1
ATOM 4369 C C . SER B 1 238 ? 34.276 4.642 -7.606 1.00 13.94 238 SER B C 1
ATOM 4370 O O . SER B 1 238 ? 33.121 4.835 -8.014 1.00 14.50 238 SER B O 1
ATOM 4373 N N . HIS B 1 239 ? 35.102 5.631 -7.282 1.00 13.82 239 HIS B N 1
ATOM 4374 C CA . HIS B 1 239 ? 34.681 7.023 -7.348 1.00 13.64 239 HIS B CA 1
ATOM 4375 C C . HIS B 1 239 ? 35.396 7.834 -8.439 1.00 13.64 239 HIS B C 1
ATOM 4376 O O . HIS B 1 239 ? 35.540 9.046 -8.335 1.00 14.42 239 HIS B O 1
ATOM 4383 N N . GLY B 1 240 ? 35.816 7.155 -9.501 1.00 13.56 240 GLY B N 1
ATOM 4384 C CA . GLY B 1 240 ? 36.252 7.845 -10.704 1.00 13.05 240 GLY B CA 1
ATOM 4385 C C . GLY B 1 240 ? 37.729 8.142 -10.881 1.00 12.15 240 GLY B C 1
ATOM 4386 O O . GLY B 1 240 ? 38.079 8.989 -11.710 1.00 12.23 240 GLY B O 1
ATOM 4387 N N . TYR B 1 241 ? 38.584 7.462 -10.109 1.00 10.89 241 TYR B N 1
ATOM 4388 C CA . TYR B 1 241 ? 40.042 7.606 -10.221 1.00 10.69 241 TYR B CA 1
ATOM 4389 C C . TYR B 1 241 ? 40.697 6.269 -10.484 1.00 11.11 241 TYR B C 1
ATOM 4390 O O . TYR B 1 241 ? 40.174 5.236 -10.070 1.00 12.44 241 TYR B O 1
ATOM 4399 N N . GLY B 1 242 ? 41.836 6.291 -11.182 1.00 10.48 242 GLY B N 1
ATOM 4400 C CA . GLY B 1 242 ? 42.724 5.136 -11.265 1.00 10.31 242 GLY B CA 1
ATOM 4401 C C . GLY B 1 242 ? 43.564 5.088 -10.002 1.00 10.97 242 GLY B C 1
ATOM 4402 O O . GLY B 1 242 ? 44.104 6.105 -9.585 1.00 12.57 242 GLY B O 1
ATOM 4403 N N . VAL B 1 243 ? 43.669 3.920 -9.380 1.00 10.16 243 VAL B N 1
ATOM 4404 C CA . VAL B 1 243 ? 44.455 3.788 -8.159 1.00 9.68 243 VAL B CA 1
ATOM 4405 C C . VAL B 1 243 ? 45.430 2.608 -8.287 1.00 9.26 243 VAL B C 1
ATOM 4406 O O . VAL B 1 243 ? 45.064 1.559 -8.813 1.00 9.71 243 VAL B O 1
ATOM 4410 N N . THR B 1 244 ? 46.661 2.784 -7.807 1.00 9.27 244 THR B N 1
ATOM 4411 C CA . THR B 1 244 ? 47.660 1.714 -7.892 1.00 9.12 244 THR B CA 1
ATOM 4412 C C . THR B 1 244 ? 47.382 0.596 -6.901 1.00 10.06 244 THR B C 1
ATOM 4413 O O . THR B 1 244 ? 46.654 0.799 -5.919 1.00 10.68 244 THR B O 1
ATOM 4417 N N . PRO B 1 245 ? 48.022 -0.574 -7.119 1.00 10.42 245 PRO B N 1
ATOM 4418 C CA . PRO B 1 245 ? 48.079 -1.582 -6.068 1.00 10.41 245 PRO B CA 1
ATOM 4419 C C . PRO B 1 245 ? 48.806 -1.037 -4.838 1.00 10.69 245 PRO B C 1
ATOM 4420 O O . PRO B 1 245 ? 49.526 -0.030 -4.919 1.00 10.49 245 PRO B O 1
ATOM 4424 N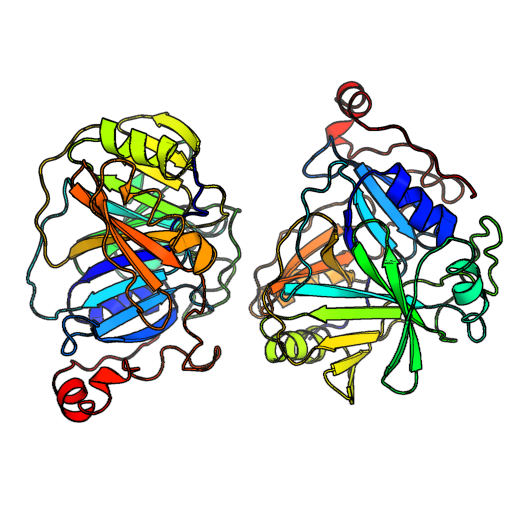 N . VAL B 1 246 ? 48.606 -1.696 -3.703 1.00 10.63 246 VAL B N 1
ATOM 4425 C CA . VAL B 1 246 ? 49.358 -1.389 -2.496 1.00 10.91 246 VAL B CA 1
ATOM 4426 C C . VAL B 1 246 ? 50.823 -1.731 -2.738 1.00 11.45 246 VAL B C 1
ATOM 4427 O O . VAL B 1 246 ? 51.142 -2.837 -3.210 1.00 11.83 246 VAL B O 1
ATOM 4431 N N . ARG B 1 247 ? 51.699 -0.783 -2.422 1.00 12.32 247 ARG B N 1
ATOM 4432 C CA . ARG B 1 247 ? 53.134 -0.974 -2.515 1.00 13.15 247 ARG B CA 1
ATOM 4433 C C . ARG B 1 247 ? 53.736 -0.846 -1.124 1.00 12.45 247 ARG B C 1
ATOM 4434 O O . ARG B 1 247 ? 53.476 0.123 -0.410 1.00 12.37 247 ARG B O 1
ATOM 4442 N N . ASP B 1 248 ? 54.514 -1.850 -0.743 1.00 12.16 248 ASP B N 1
ATOM 4443 C CA . ASP B 1 248 ? 55.201 -1.862 0.556 1.00 12.43 248 ASP B CA 1
ATOM 4444 C C . ASP B 1 248 ? 56.443 -0.961 0.492 1.00 12.69 248 ASP B C 1
ATOM 4445 O O . ASP B 1 248 ? 57.428 -1.307 -0.171 1.00 12.86 248 ASP B O 1
ATOM 4450 N N . ARG B 1 249 ? 56.397 0.182 1.184 1.00 12.09 249 ARG B N 1
ATOM 4451 C CA . ARG B 1 249 ? 57.546 1.098 1.247 1.00 13.14 249 ARG B CA 1
ATOM 4452 C C . ARG B 1 249 ? 58.332 0.960 2.556 1.00 12.89 249 ARG B C 1
ATOM 4453 O O . ARG B 1 249 ? 59.079 1.866 2.936 1.00 12.65 249 ARG B O 1
ATOM 4461 N N . ASN B 1 250 ? 58.157 -0.179 3.228 1.00 13.31 250 ASN B N 1
ATOM 4462 C CA . ASN B 1 250 ? 58.915 -0.538 4.446 1.00 14.76 250 ASN B CA 1
ATOM 4463 C C . ASN B 1 250 ? 58.444 0.215 5.694 1.00 14.18 250 ASN B C 1
ATOM 4464 O O . ASN B 1 250 ? 58.187 -0.401 6.725 1.00 15.17 250 ASN B O 1
ATOM 4469 N N . TYR B 1 251 ? 58.314 1.540 5.593 1.00 12.32 251 TYR B N 1
ATOM 4470 C CA . TYR B 1 251 ? 57.960 2.383 6.749 1.00 11.52 251 TYR B CA 1
ATOM 4471 C C . TYR B 1 251 ? 56.473 2.729 6.758 1.00 10.88 251 TYR B C 1
ATOM 4472 O O . TYR B 1 251 ? 55.968 3.360 7.692 1.00 10.55 251 TYR B O 1
ATOM 4481 N N . PHE B 1 252 ? 55.798 2.312 5.686 1.00 10.70 252 PHE B N 1
ATOM 4482 C CA . PHE B 1 252 ? 54.352 2.459 5.483 1.00 10.29 252 PHE B CA 1
ATOM 4483 C C . PHE B 1 252 ? 54.029 1.735 4.181 1.00 10.64 252 PHE B C 1
ATOM 4484 O O . PHE B 1 252 ? 54.934 1.436 3.394 1.00 10.74 252 PHE B O 1
ATOM 4492 N N . ASN B 1 253 ? 52.754 1.404 4.000 1.00 10.70 253 ASN B N 1
ATOM 4493 C CA . ASN B 1 253 ? 52.246 0.954 2.711 1.00 10.88 253 ASN B CA 1
ATOM 4494 C C . ASN B 1 253 ? 51.599 2.133 2.000 1.00 10.54 253 ASN B C 1
ATOM 4495 O O . ASN B 1 253 ? 51.049 3.041 2.649 1.00 10.69 253 ASN B O 1
ATOM 4500 N N . ALA B 1 254 ? 51.665 2.111 0.666 1.00 9.86 254 ALA B N 1
ATOM 4501 C CA . ALA B 1 254 ? 51.243 3.229 -0.198 1.00 9.96 254 ALA B CA 1
ATOM 4502 C C . ALA B 1 254 ? 50.332 2.801 -1.333 1.00 9.16 254 ALA B C 1
ATOM 4503 O O . ALA B 1 254 ? 50.544 1.760 -1.930 1.00 9.69 254 ALA B O 1
ATOM 4505 N N . ILE B 1 255 ? 49.331 3.630 -1.629 1.00 8.47 255 ILE B N 1
ATOM 4506 C CA . ILE B 1 255 ? 48.634 3.587 -2.926 1.00 8.45 255 ILE B CA 1
ATOM 4507 C C . ILE B 1 255 ? 48.645 4.997 -3.493 1.00 8.92 255 ILE B C 1
ATOM 4508 O O . ILE B 1 255 ? 48.672 5.979 -2.739 1.00 9.83 255 ILE B O 1
ATOM 4513 N N . TYR B 1 256 ? 48.595 5.097 -4.817 1.00 8.82 256 TYR B N 1
ATOM 4514 C CA . TYR B 1 256 ? 48.689 6.393 -5.473 1.00 9.56 256 TYR B CA 1
ATOM 4515 C C . TYR B 1 256 ? 47.551 6.579 -6.442 1.00 9.34 256 TYR B C 1
ATOM 4516 O O . TYR B 1 256 ? 47.106 5.618 -7.106 1.00 9.83 256 TYR B O 1
ATOM 4525 N N . PHE B 1 257 ? 47.110 7.828 -6.557 1.00 9.16 257 PHE B N 1
ATOM 4526 C CA . PHE B 1 257 ? 46.132 8.181 -7.585 1.00 10.30 257 PHE B CA 1
ATOM 4527 C C . PHE B 1 257 ? 46.304 9.631 -8.008 1.00 10.78 257 PHE B C 1
ATOM 4528 O O . PHE B 1 257 ? 46.477 10.511 -7.169 1.00 11.61 257 PHE B O 1
ATOM 4536 N N . ARG B 1 258 ? 46.288 9.867 -9.320 1.00 10.47 258 ARG B N 1
ATOM 4537 C CA . ARG B 1 258 ? 46.354 11.238 -9.827 1.00 11.51 258 ARG B CA 1
ATOM 4538 C C . ARG B 1 258 ? 44.942 11.792 -9.870 1.00 11.74 258 ARG B C 1
ATOM 4539 O O . ARG B 1 258 ? 44.037 11.159 -10.411 1.00 12.36 258 ARG B O 1
ATOM 4547 N N . GLU B 1 259 ? 44.743 12.957 -9.262 1.00 11.45 259 GLU B N 1
ATOM 4548 C CA . GLU B 1 259 ? 43.404 13.517 -9.188 1.00 11.31 259 GLU B CA 1
ATOM 4549 C C . GLU B 1 259 ? 43.104 14.369 -10.444 1.00 11.26 259 GLU B C 1
ATOM 4550 O O . GLU B 1 259 ? 43.952 14.519 -11.321 1.00 11.35 259 GLU B O 1
ATOM 4556 N N . HIS B 1 260 ? 41.889 14.890 -10.550 1.00 11.44 260 HIS B N 1
ATOM 4557 C CA . HIS B 1 260 ? 41.458 15.521 -11.801 1.00 11.72 260 HIS B CA 1
ATOM 4558 C C . HIS B 1 260 ? 42.123 16.857 -12.106 1.00 11.69 260 HIS B C 1
ATOM 4559 O O . HIS B 1 260 ? 42.168 17.280 -13.258 1.00 12.18 260 HIS B O 1
ATOM 4566 N N . GLY B 1 261 ? 42.650 17.513 -11.076 1.00 11.58 261 GLY B N 1
ATOM 4567 C CA . GLY B 1 261 ? 43.432 18.724 -11.261 1.00 11.27 261 GLY B CA 1
ATOM 4568 C C . GLY B 1 261 ? 44.888 18.414 -11.542 1.00 10.78 261 GLY B C 1
ATOM 4569 O O . GLY B 1 261 ? 45.719 19.326 -11.542 1.00 11.26 261 GLY B O 1
ATOM 4570 N N . GLU B 1 262 ? 45.193 17.119 -11.726 1.00 10.80 262 GLU B N 1
ATOM 4571 C CA . GLU B 1 262 ? 46.527 16.607 -12.119 1.00 12.31 262 GLU B CA 1
ATOM 4572 C C . GLU B 1 262 ? 47.579 16.498 -11.002 1.00 11.39 262 GLU B C 1
ATOM 4573 O O . GLU B 1 262 ? 48.733 16.144 -11.253 1.00 10.94 262 GLU B O 1
ATOM 4579 N N . ILE B 1 263 ? 47.183 16.780 -9.772 1.00 10.78 263 ILE B N 1
ATOM 4580 C CA . ILE B 1 263 ? 48.073 16.577 -8.627 1.00 11.20 263 ILE B CA 1
ATOM 4581 C C . ILE B 1 263 ? 48.142 15.083 -8.316 1.00 9.55 263 ILE B C 1
ATOM 4582 O O . ILE B 1 263 ? 47.126 14.402 -8.369 1.00 9.49 263 ILE B O 1
ATOM 4587 N N . LEU B 1 264 ? 49.339 14.571 -8.065 1.00 10.11 264 LEU B N 1
ATOM 4588 C CA . LEU B 1 264 ? 49.483 13.191 -7.597 1.00 9.90 264 LEU B CA 1
ATOM 4589 C C . LEU B 1 264 ? 49.224 13.074 -6.089 1.00 9.97 264 LEU B C 1
ATOM 4590 O O . LEU B 1 264 ? 49.895 13.713 -5.277 1.00 10.11 264 LEU B O 1
ATOM 4595 N N . PHE B 1 265 ? 48.204 12.286 -5.750 1.00 9.25 265 PHE B N 1
ATOM 4596 C CA . PHE B 1 265 ? 47.852 12.016 -4.363 1.00 9.25 265 PHE B CA 1
ATOM 4597 C C . PHE B 1 265 ? 48.293 10.604 -4.018 1.00 9.92 265 PHE B C 1
ATOM 4598 O O . PHE B 1 265 ? 48.436 9.720 -4.874 1.00 10.35 265 PHE B O 1
ATOM 4606 N N . GLU B 1 266 ? 48.481 10.407 -2.726 1.00 9.70 266 GLU B N 1
ATOM 4607 C CA . GLU B 1 266 ? 48.836 9.119 -2.161 1.00 10.39 266 GLU B CA 1
ATOM 4608 C C . GLU B 1 266 ? 48.053 8.902 -0.874 1.00 10.57 266 GLU B C 1
ATOM 4609 O O . GLU B 1 266 ? 47.709 9.855 -0.175 1.00 10.67 266 GLU B O 1
ATOM 4615 N N . ILE B 1 267 ? 47.725 7.648 -0.594 1.00 10.17 267 ILE B N 1
ATOM 4616 C CA . ILE B 1 267 ? 47.262 7.303 0.750 1.00 9.91 267 ILE B CA 1
ATOM 4617 C C . ILE B 1 267 ? 48.326 6.397 1.364 1.00 9.61 267 ILE B C 1
ATOM 4618 O O . ILE B 1 267 ? 48.660 5.360 0.809 1.00 9.85 267 ILE B O 1
ATOM 4623 N N . ALA B 1 268 ? 48.868 6.806 2.502 1.00 9.89 268 ALA B N 1
ATOM 4624 C CA . ALA B 1 268 ? 49.930 6.069 3.181 1.00 9.85 268 ALA B CA 1
ATOM 4625 C C . ALA B 1 268 ? 49.486 5.681 4.608 1.00 9.98 268 ALA B C 1
ATOM 4626 O O . ALA B 1 268 ? 48.859 6.473 5.329 1.00 10.28 268 ALA B O 1
ATOM 4628 N N . THR B 1 269 ? 49.799 4.459 5.029 1.00 9.64 269 THR B N 1
ATOM 4629 C CA . THR B 1 269 ? 49.426 4.020 6.367 1.00 9.55 269 THR B CA 1
ATOM 4630 C C . THR B 1 269 ? 50.287 4.670 7.426 1.00 9.57 269 THR B C 1
ATOM 4631 O O . THR B 1 269 ? 51.492 4.830 7.255 1.00 9.44 269 THR B O 1
ATOM 4635 N N . ASP B 1 270 ? 49.672 5.015 8.554 1.00 9.50 270 ASP B N 1
ATOM 4636 C CA . ASP B 1 270 ? 50.431 5.538 9.699 1.00 10.40 270 ASP B CA 1
ATOM 4637 C C . ASP B 1 270 ? 51.521 4.535 10.144 1.00 9.90 270 ASP B C 1
ATOM 4638 O O . ASP B 1 270 ? 52.686 4.922 10.249 1.00 9.90 270 ASP B O 1
ATOM 4643 N N . PRO B 1 271 ? 51.161 3.244 10.379 1.00 10.33 271 PRO B N 1
ATOM 4644 C CA . PRO B 1 271 ? 52.199 2.277 10.757 1.00 11.24 271 PRO B CA 1
ATOM 4645 C C . PRO B 1 271 ? 52.971 1.707 9.561 1.00 10.99 271 PRO B C 1
ATOM 4646 O O . PRO B 1 271 ? 52.481 1.762 8.415 1.00 10.70 271 PRO B O 1
ATOM 4650 N N . PRO B 1 272 ? 54.152 1.110 9.807 1.00 11.04 272 PRO B N 1
ATOM 4651 C CA . PRO B 1 272 ? 54.795 0.920 11.116 1.00 11.04 272 PRO B CA 1
ATOM 4652 C C . PRO B 1 272 ? 55.673 2.077 11.575 1.00 11.67 272 PRO B C 1
ATOM 4653 O O . PRO B 1 272 ? 56.026 2.140 12.754 1.00 13.50 272 PRO B O 1
ATOM 4657 N N . GLY B 1 273 ? 56.028 2.972 10.656 1.00 11.08 273 GLY B N 1
ATOM 4658 C CA . GLY B 1 273 ? 56.969 4.042 10.941 1.00 10.51 273 GLY B CA 1
ATOM 4659 C C . GLY B 1 273 ? 58.428 3.699 10.748 1.00 10.97 273 GLY B C 1
ATOM 4660 O O . GLY B 1 273 ? 58.783 2.621 10.249 1.00 11.54 273 GLY B O 1
ATOM 4661 N N . PHE B 1 274 ? 59.283 4.633 11.153 1.00 11.02 274 PHE B N 1
ATOM 4662 C CA . PHE B 1 274 ? 60.705 4.576 10.785 1.00 11.36 274 PHE B CA 1
ATOM 4663 C C . PHE B 1 274 ? 61.593 3.830 11.767 1.00 13.05 274 PHE B C 1
ATOM 4664 O O . PHE B 1 274 ? 62.777 3.634 11.494 1.00 13.79 274 PHE B O 1
ATOM 4672 N N . ALA B 1 275 ? 61.037 3.423 12.905 1.00 15.38 275 ALA B N 1
ATOM 4673 C CA . ALA B 1 275 ? 61.771 2.571 13.840 1.00 18.09 275 ALA B CA 1
ATOM 4674 C C . ALA B 1 275 ? 61.584 1.057 13.565 1.00 21.32 275 ALA B C 1
ATOM 4675 O O . ALA B 1 275 ? 61.864 0.224 14.424 1.00 22.78 275 ALA B O 1
ATOM 4677 N N . HIS B 1 276 ? 61.101 0.714 12.373 1.00 23.24 276 HIS B N 1
ATOM 4678 C CA . HIS B 1 276 ? 60.996 -0.687 11.953 1.00 24.75 276 HIS B CA 1
ATOM 4679 C C . HIS B 1 276 ? 62.389 -1.334 12.057 1.00 23.76 276 HIS B C 1
ATOM 4680 O O . HIS B 1 276 ? 62.616 -2.268 12.847 1.00 25.06 276 HIS B O 1
ATOM 4687 N N . ASP B 1 277 ? 63.337 -0.781 11.307 1.00 20.75 277 ASP B N 1
ATOM 4688 C CA . ASP B 1 277 ? 64.611 -1.449 11.040 1.00 18.24 277 ASP B CA 1
ATOM 4689 C C . ASP B 1 277 ? 65.825 -0.741 11.644 1.00 18.04 277 ASP B C 1
ATOM 4690 O O . ASP B 1 277 ? 66.968 -1.113 11.394 1.00 17.85 277 ASP B O 1
ATOM 4695 N N . GLU B 1 278 ? 65.547 0.297 12.427 1.00 17.95 278 GLU B N 1
ATOM 4696 C CA . GLU B 1 278 ? 66.524 0.949 13.286 1.00 18.02 278 GLU B CA 1
ATOM 4697 C C . GLU B 1 278 ? 65.780 1.290 14.572 1.00 18.80 278 GLU B C 1
ATOM 4698 O O . GLU B 1 278 ? 64.544 1.394 14.579 1.00 19.73 278 GLU B O 1
ATOM 4704 N N . THR B 1 279 ? 66.519 1.502 15.655 1.00 18.66 279 THR B N 1
ATOM 4705 C CA . THR B 1 279 ? 65.881 1.891 16.907 1.00 18.32 279 THR B CA 1
ATOM 4706 C C . THR B 1 279 ? 65.429 3.344 16.821 1.00 18.27 279 THR B C 1
ATOM 4707 O O . THR B 1 279 ? 65.960 4.122 16.027 1.00 17.42 279 THR B O 1
ATOM 4711 N N . GLN B 1 280 ? 64.435 3.694 17.630 1.00 19.20 280 GLN B N 1
ATOM 4712 C CA . GLN B 1 280 ? 63.970 5.078 17.752 1.00 20.73 280 GLN B CA 1
ATOM 4713 C C . GLN B 1 280 ? 65.134 6.052 17.986 1.00 19.04 280 GLN B C 1
ATOM 4714 O O . GLN B 1 280 ? 65.173 7.132 17.394 1.00 18.22 280 GLN B O 1
ATOM 4720 N N . GLU B 1 281 ? 66.084 5.649 18.831 1.00 18.93 281 GLU B N 1
ATOM 4721 C CA . GLU B 1 281 ? 67.220 6.488 19.220 1.00 19.40 281 GLU B CA 1
ATOM 4722 C C . GLU B 1 281 ? 68.228 6.711 18.090 1.00 18.31 281 GLU B C 1
ATOM 4723 O O . GLU B 1 281 ? 68.930 7.717 18.085 1.00 18.65 281 GLU B O 1
ATOM 4729 N N . THR B 1 282 ? 68.295 5.770 17.146 1.00 16.84 282 THR B N 1
ATOM 4730 C CA . THR B 1 282 ? 69.316 5.783 16.092 1.00 15.59 282 THR B CA 1
ATOM 4731 C C . THR B 1 282 ? 68.782 5.925 14.665 1.00 14.75 282 THR B C 1
ATOM 4732 O O . THR B 1 282 ? 69.572 6.015 13.727 1.00 15.21 282 THR B O 1
ATOM 4736 N N . MET B 1 283 ? 67.464 5.930 14.482 1.00 13.84 283 MET B N 1
ATOM 4737 C CA . MET B 1 283 ? 66.954 5.961 13.103 1.00 13.75 283 MET B CA 1
ATOM 4738 C C . MET B 1 283 ? 67.466 7.188 12.363 1.00 13.55 283 MET B C 1
ATOM 4739 O O . MET B 1 283 ? 67.575 8.281 12.940 1.00 13.98 283 MET B O 1
ATOM 4744 N N . GLY B 1 284 ? 67.789 6.987 11.088 1.00 13.84 284 GLY B N 1
ATOM 4745 C CA . GLY B 1 284 ? 68.323 8.037 10.234 1.00 14.71 284 GLY B CA 1
ATOM 4746 C C . GLY B 1 284 ? 69.835 8.048 10.160 1.00 15.87 284 GLY B C 1
ATOM 4747 O O . GLY B 1 284 ? 70.401 8.881 9.461 1.00 16.63 284 GLY B O 1
ATOM 4748 N N . GLU B 1 285 ? 70.490 7.132 10.877 1.00 16.26 285 GLU B N 1
ATOM 4749 C CA . GLU B 1 285 ? 71.964 7.127 10.945 1.00 17.07 285 GLU B CA 1
ATOM 4750 C C . GLU B 1 285 ? 72.662 6.210 9.934 1.00 17.13 285 GLU B C 1
ATOM 4751 O O . GLU B 1 285 ? 73.845 6.415 9.642 1.00 17.99 285 GLU B O 1
ATOM 4757 N N . LYS B 1 286 ? 71.958 5.196 9.428 1.00 16.66 286 LYS B N 1
ATOM 4758 C CA . LYS B 1 286 ? 72.556 4.231 8.490 1.00 17.09 286 LYS B CA 1
ATOM 4759 C C . LYS B 1 286 ? 71.762 4.179 7.195 1.00 15.40 286 LYS B C 1
ATOM 4760 O O . LYS B 1 286 ? 70.569 4.470 7.198 1.00 15.18 286 LYS B O 1
ATOM 4766 N N . LEU B 1 287 ? 72.403 3.791 6.097 1.00 14.29 287 LEU B N 1
ATOM 4767 C CA . LEU B 1 287 ? 71.694 3.618 4.834 1.00 13.65 287 LEU B CA 1
ATOM 4768 C C . LEU B 1 287 ? 70.896 2.319 4.858 1.00 13.74 287 LEU B C 1
ATOM 4769 O O . LEU B 1 287 ? 71.471 1.231 4.808 1.00 14.57 287 LEU B O 1
ATOM 4774 N N . MET B 1 288 ? 69.573 2.441 4.988 1.00 13.55 288 MET B N 1
ATOM 4775 C CA . MET B 1 288 ? 68.701 1.275 5.015 1.00 13.55 288 MET B CA 1
ATOM 4776 C C . MET B 1 288 ? 68.250 0.924 3.610 1.00 13.55 288 MET B C 1
ATOM 4777 O O . MET B 1 288 ? 67.965 1.812 2.806 1.00 13.68 288 MET B O 1
ATOM 4782 N N . LEU B 1 289 ? 68.217 -0.373 3.299 1.00 14.03 289 LEU B N 1
ATOM 4783 C CA . LEU B 1 289 ? 67.788 -0.822 1.976 1.00 15.08 289 LEU B CA 1
ATOM 4784 C C . LEU B 1 289 ? 66.587 -1.753 2.037 1.00 17.44 289 LEU B C 1
ATOM 4785 O O . LEU B 1 289 ? 66.486 -2.569 2.954 1.00 18.04 289 LEU B O 1
ATOM 4790 N N . PRO B 1 290 ? 65.662 -1.617 1.068 1.00 19.10 290 PRO B N 1
ATOM 4791 C CA . PRO B 1 290 ? 64.662 -2.667 0.951 1.00 20.05 290 PRO B CA 1
ATOM 4792 C C . PRO B 1 290 ? 65.391 -3.970 0.643 1.00 20.28 290 PRO B C 1
ATOM 4793 O O . PRO B 1 290 ? 66.348 -3.960 -0.149 1.00 20.89 290 PRO B O 1
ATOM 4797 N N . VAL B 1 291 ? 64.973 -5.065 1.291 1.00 19.49 291 VAL B N 1
ATOM 4798 C CA . VAL B 1 291 ? 65.715 -6.339 1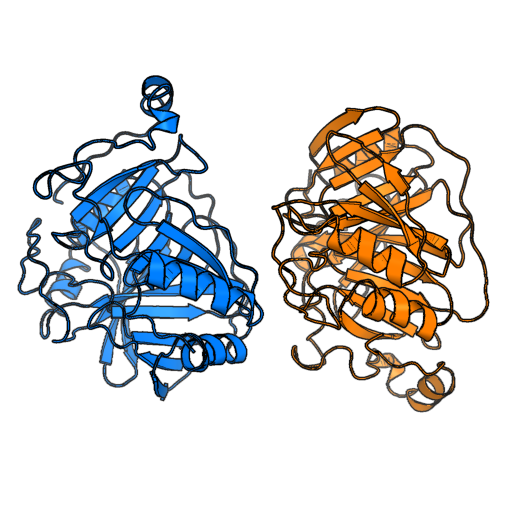.255 1.00 18.66 291 VAL B CA 1
ATOM 4799 C C . VAL B 1 291 ? 66.047 -6.814 -0.164 1.00 17.73 291 VAL B C 1
ATOM 4800 O O . VAL B 1 291 ? 67.088 -7.444 -0.379 1.00 16.62 291 VAL B O 1
ATOM 4804 N N . GLN B 1 292 ? 65.175 -6.484 -1.117 1.00 17.81 292 GLN B N 1
ATOM 4805 C CA . GLN B 1 292 ? 65.396 -6.780 -2.532 1.00 18.42 292 GLN B CA 1
ATOM 4806 C C . GLN B 1 292 ? 66.674 -6.139 -3.107 1.00 20.01 292 GLN B C 1
ATOM 4807 O O . GLN B 1 292 ? 67.264 -6.668 -4.048 1.00 19.74 292 GLN B O 1
ATOM 4813 N N . TYR B 1 293 ? 67.099 -5.010 -2.537 1.00 22.00 293 TYR B N 1
ATOM 4814 C CA . TYR B 1 293 ? 68.333 -4.341 -2.995 1.00 24.06 293 TYR B CA 1
ATOM 4815 C C . TYR B 1 293 ? 69.551 -4.576 -2.090 1.00 25.04 293 TYR B C 1
ATOM 4816 O O . TYR B 1 293 ? 70.659 -4.130 -2.411 1.00 25.23 293 TYR B O 1
ATOM 4825 N N . GLU B 1 294 ? 69.345 -5.270 -0.968 1.00 25.70 294 GLU B N 1
ATOM 4826 C CA . GLU B 1 294 ? 70.427 -5.585 -0.028 1.00 26.34 294 GLU B CA 1
ATOM 4827 C C . GLU B 1 294 ? 71.596 -6.352 -0.667 1.00 26.96 294 GLU B C 1
ATOM 4828 O O . GLU B 1 294 ? 72.749 -6.091 -0.314 1.00 26.87 294 GLU B O 1
ATOM 4834 N N . PRO B 1 295 ? 71.310 -7.294 -1.603 1.00 27.67 295 PRO B N 1
ATOM 4835 C CA . PRO B 1 295 ? 72.402 -7.957 -2.327 1.00 28.13 295 PRO B CA 1
ATOM 4836 C C . PRO B 1 295 ? 73.192 -7.037 -3.266 1.00 28.41 295 PRO B C 1
ATOM 4837 O O . PRO B 1 295 ? 74.216 -7.453 -3.795 1.00 28.83 295 PRO B O 1
ATOM 4841 N N . HIS B 1 296 ? 72.719 -5.811 -3.484 1.00 28.00 296 HIS B N 1
ATOM 4842 C CA . HIS B 1 296 ? 73.459 -4.855 -4.312 1.00 27.47 296 HIS B CA 1
ATOM 4843 C C . HIS B 1 296 ? 73.906 -3.617 -3.527 1.00 25.13 296 HIS B C 1
ATOM 4844 O O . HIS B 1 296 ? 74.049 -2.523 -4.092 1.00 24.83 296 HIS B O 1
ATOM 4851 N N . ARG B 1 297 ? 74.147 -3.812 -2.229 1.00 22.75 297 ARG B N 1
ATOM 4852 C CA . ARG B 1 297 ? 74.526 -2.729 -1.332 1.00 20.75 297 ARG B CA 1
ATOM 4853 C C . ARG B 1 297 ? 75.772 -1.992 -1.830 1.00 19.66 297 ARG B C 1
ATOM 4854 O O . ARG B 1 297 ? 75.778 -0.770 -1.917 1.00 19.21 297 ARG B O 1
ATOM 4862 N N . THR B 1 298 ? 76.814 -2.739 -2.176 1.00 19.37 298 THR B N 1
ATOM 4863 C CA . THR B 1 298 ? 78.084 -2.130 -2.567 1.00 18.95 298 THR B CA 1
ATOM 4864 C C . THR B 1 298 ? 77.957 -1.212 -3.791 1.00 19.29 298 THR B C 1
ATOM 4865 O O . THR B 1 298 ? 78.415 -0.063 -3.750 1.00 19.29 298 THR B O 1
ATOM 4869 N N . GLN B 1 299 ? 77.311 -1.696 -4.854 1.00 20.32 299 GLN B N 1
ATOM 4870 C CA . GLN B 1 299 ? 77.072 -0.881 -6.057 1.00 21.72 299 GLN B CA 1
ATOM 4871 C C . GLN B 1 299 ? 76.231 0.365 -5.749 1.00 21.11 299 GLN B C 1
ATOM 4872 O O . GLN B 1 299 ? 76.554 1.465 -6.207 1.00 21.15 299 GLN B O 1
ATOM 4878 N N . ILE B 1 300 ? 75.159 0.187 -4.973 1.00 20.47 300 ILE B N 1
ATOM 4879 C CA . ILE B 1 300 ? 74.313 1.309 -4.559 1.00 20.22 300 ILE B CA 1
ATOM 4880 C C . ILE B 1 300 ? 75.117 2.361 -3.799 1.00 19.80 300 ILE B C 1
ATOM 4881 O O . ILE B 1 300 ? 75.105 3.537 -4.174 1.00 19.68 300 ILE B O 1
ATOM 4886 N N . GLU B 1 301 ? 75.835 1.930 -2.761 1.00 19.84 301 GLU B N 1
ATOM 4887 C CA . GLU B 1 301 ? 76.585 2.855 -1.911 1.00 20.44 301 GLU B CA 1
ATOM 4888 C C . GLU B 1 301 ? 77.674 3.625 -2.662 1.00 20.37 301 GLU B C 1
ATOM 4889 O O . GLU B 1 301 ? 77.915 4.793 -2.372 1.00 19.93 301 GLU B O 1
ATOM 4895 N N . GLN B 1 302 ? 78.300 2.989 -3.646 1.00 20.69 302 GLN B N 1
ATOM 4896 C CA . GLN B 1 302 ? 79.381 3.648 -4.383 1.00 21.21 302 GLN B CA 1
ATOM 4897 C C . GLN B 1 302 ? 78.881 4.685 -5.402 1.00 20.80 302 GLN B C 1
ATOM 4898 O O . GLN B 1 302 ? 79.628 5.582 -5.803 1.00 20.78 302 GLN B O 1
ATOM 4904 N N . GLY B 1 303 ? 77.607 4.583 -5.778 1.00 20.57 303 GLY B N 1
ATOM 4905 C CA . GLY B 1 303 ? 76.989 5.548 -6.685 1.00 20.50 303 GLY B CA 1
ATOM 4906 C C . GLY B 1 303 ? 76.288 6.715 -6.003 1.00 20.12 303 GLY B C 1
ATOM 4907 O O . GLY B 1 303 ? 75.778 7.615 -6.677 1.00 20.86 303 GLY B O 1
ATOM 4908 N N . LEU B 1 304 ? 76.242 6.696 -4.671 1.00 18.82 304 LEU B N 1
ATOM 4909 C CA . LEU B 1 304 ? 75.572 7.752 -3.913 1.00 17.90 304 LEU B CA 1
ATOM 4910 C C . LEU B 1 304 ? 76.562 8.811 -3.467 1.00 17.41 304 LEU B C 1
ATOM 4911 O O . LEU B 1 304 ? 77.698 8.497 -3.094 1.00 18.28 304 LEU B O 1
ATOM 4916 N N . LEU B 1 305 ? 76.136 10.066 -3.522 1.00 16.76 305 LEU B N 1
ATOM 4917 C CA . LEU B 1 305 ? 76.970 11.163 -3.055 1.00 16.64 305 LEU B CA 1
ATOM 4918 C C . LEU B 1 305 ? 76.972 11.202 -1.533 1.00 16.74 305 LEU B C 1
ATOM 4919 O O . LEU B 1 305 ? 75.929 11.034 -0.905 1.00 16.17 305 LEU B O 1
ATOM 4924 N N . PRO B 1 306 ? 78.147 11.415 -0.926 1.00 17.33 306 PRO B N 1
ATOM 4925 C CA . PRO B 1 306 ? 78.243 11.462 0.528 1.00 17.30 306 PRO B CA 1
ATOM 4926 C C . PRO B 1 306 ? 77.626 12.737 1.107 1.00 17.39 306 PRO B C 1
ATOM 4927 O O . PRO B 1 306 ? 77.566 13.773 0.435 1.00 17.75 306 PRO B O 1
ATOM 4931 N N . PHE B 1 307 ? 77.136 12.638 2.339 1.00 16.94 307 PHE B N 1
ATOM 4932 C CA . PHE B 1 307 ? 76.609 13.786 3.070 1.00 16.81 307 PHE B CA 1
ATOM 4933 C C . PHE B 1 307 ? 76.572 13.482 4.566 1.00 17.13 307 PHE B C 1
ATOM 4934 O O . PHE B 1 307 ? 76.559 12.318 4.966 1.00 16.91 307 PHE B O 1
ATOM 4942 N N . GLU B 1 308 ? 76.559 14.538 5.374 1.00 18.24 308 GLU B N 1
ATOM 4943 C CA . GLU B 1 308 ? 76.505 14.417 6.828 1.00 19.74 308 GLU B CA 1
ATOM 4944 C C . GLU B 1 308 ? 75.466 15.383 7.389 1.00 19.12 308 GLU B C 1
ATOM 4945 O O . GLU B 1 308 ? 75.314 16.505 6.897 1.00 18.45 308 GLU B O 1
ATOM 4951 N N . VAL B 1 309 ? 74.735 14.921 8.399 1.00 19.18 309 VAL B N 1
ATOM 4952 C CA . VAL B 1 309 ? 73.865 15.780 9.189 1.00 19.03 309 VAL B CA 1
ATOM 4953 C C . VAL B 1 309 ? 74.774 16.533 10.150 1.00 19.15 309 VAL B C 1
ATOM 4954 O O . VAL B 1 309 ? 75.569 15.925 10.874 1.00 19.65 309 VAL B O 1
ATOM 4958 N N . ARG B 1 310 ? 74.669 17.858 10.135 1.00 18.82 310 ARG B N 1
ATOM 4959 C CA . ARG B 1 310 ? 75.533 18.708 10.943 1.00 18.90 310 ARG B CA 1
ATOM 4960 C C . ARG B 1 310 ? 74.814 19.959 11.438 1.00 19.15 310 ARG B C 1
ATOM 4961 O O . ARG B 1 310 ? 73.955 20.515 10.752 1.00 18.44 310 ARG B O 1
ATOM 4969 N N . GLU B 1 311 ? 75.169 20.386 12.640 1.00 20.65 311 GLU B N 1
ATOM 4970 C CA . GLU B 1 311 ? 74.715 21.664 13.172 1.00 22.50 311 GLU B CA 1
ATOM 4971 C C . GLU B 1 311 ? 75.499 22.790 12.498 1.00 23.22 311 GLU B C 1
ATOM 4972 O O . GLU B 1 311 ? 76.706 22.665 12.255 1.00 23.22 311 GLU B O 1
ATOM 4978 N N . LEU B 1 312 ? 74.800 23.877 12.180 1.00 23.88 312 LEU B N 1
ATOM 4979 C CA . LEU B 1 312 ? 75.389 24.982 11.435 1.00 24.86 312 LEU B CA 1
ATOM 4980 C C . LEU B 1 312 ? 75.615 26.191 12.328 1.00 26.19 312 LEU B C 1
ATOM 4981 O O . LEU B 1 312 ? 76.503 26.997 12.061 1.00 27.37 312 LEU B O 1
#

B-factor: mean 17.43, std 8.49, range [7.96, 86.53]

Organism: Bacillus subtilis (strain 168) (NCBI:txid224308)

Sequence (620 aa):
AKKTMGIHHITAIVGHPQENTDFYAGVLGLRLVKQTVNFDDPGTYHLYFGNEGGKPGTIITFFPWAGARQGVIGDGQVGVTSYVVPKGAMMAFWEKRLEEKFNNVPYTKIERFGEQYVEFDDPHGLHLEIVEEREEGEANTWTFGEVTPDVAIKGFGGATLLSEQPDKTADLLENIMGLERVGKEGDFVRYRSAGDIGNVIDLKLTPIGRGQMGAGTVHHIAWRANDDEDQLDWQRYIASHGYGVTPVRDRNYFNAIYFREHGEILFEIATDPPGFAHDETQETMGEKLMLPVQYEPHRTQIEQQGLLPFEVRELAKKTMGIHHITAIVGHPQENTDFYAGVLGLRLVKQTVNFDDPGTYHLYFGNEGGKPGTIITFFPWAGARQGVIGDGQVGVTSYVVPKGAMMAFWEKRLEKFNVPYTKIERFGEQQYVEFDDPHGLHLEIVEEREEGEANTWTFGEVTPDVAIKGFGGATLLSEQPDKTADLLENIMGLERVGKEGDFVRYRSAGDIGNVIDLKLTPIGRGQMGAGTVHHIAWRANDDEDQLDDWQRYYIASHGYGVTPVRDRNYFNAIYFREHGEILFEIATDPPGFAHDETQETMGEKLMLPVQYEPHRTQIEQGLLPFEVREL

Radius of gyration: 26.64 Å; Cα contacts (8 Å, |Δi|>4): 1646; chains: 2; bounding box: 59×50×74 Å

Solvent-accessible surface area: 24749 Å² total; per-residue (Å²): 91,38,137,3,70,0,0,3,4,0,1,0,17,0,4,53,2,27,91,0,0,27,10,1,0,2,7,1,1,4,16,10,0,0,28,5,0,19,40,124,68,35,47,12,18,18,0,4,0,0,9,51,13,3,103,25,0,5,2,3,0,0,23,7,69,37,66,52,140,105,8,74,40,1,9,13,16,2,4,25,6,4,1,4,0,21,132,65,2,25,60,48,0,28,142,17,0,115,116,47,135,22,117,79,85,152,67,112,19,41,66,40,126,2,1,34,9,67,6,74,22,24,7,70,2,2,0,1,28,23,141,77,15,142,51,1,82,77,80,26,40,106,0,52,53,103,17,0,2,10,2,0,1,0,2,6,0,12,1,40,26,14,107,62,0,17,80,2,0,60,89,25,0,17,4,126,113,79,22,120,81,81,39,45,1,14,1,87,4,74,3,66,15,0,4,6,0,2,0,47,52,74,77,95,43,147,21,109,143,14,0,3,5,12,76,14,0,0,0,33,1,90,65,74,108,25,1,69,41,1,42,143,55,0,40,83,80,19,7,19,35,24,85,55,82,101,38,42,6,6,32,0,0,25,3,61,2,37,0,27,2,24,0,1,0,0,0,28,58,81,18,6,34,89,49,12,87,107,159,52,4,6,118,121,22,25,15,6,124,98,41,78,107,98,65,90,127,9,84,141,56,24,82,117,37,106,62,101,114,104,81,48,121,2,76,0,0,2,3,0,1,0,2,0,7,51,2,27,92,0,0,27,8,1,1,1,8,1,1,5,14,12,0,0,27,0,0,23,26,110,71,38,44,20,13,17,0,5,0,0,10,30,12,2,49,24,0,6,2,3,0,0,22,8,50,49,38,85,130,107,11,73,41,0,8,12,15,3,3,25,5,4,1,3,0,22,133,67,2,19,61,50,0,27,144,14,0,112,116,47,133,19,116,73,85,130,74,133,16,44,69,38,92,1,0,28,11,68,6,72,25,28,7,69,2,2,0,1,42,23,112,78,14,70,33,1,25,73,73,27,44,110,1,57,3,92,20,0,2,9,2,0,2,0,2,7,0,10,2,81,80,16,128,104,0,18,79,2,0,66,85,20,0,7,2,113,117,80,16,119,83,76,48,45,1,13,6,88,5,86,2,62,15,0,4,4,0,2,0,41,56,75,77,95,17,181,18,109,132,7,1,4,3,13,57,14,0,0,0,36,0,93,62,73,126,22,1,76,60,1,43,165,40,0,56,86,89,58,20,64,35,30,92,55,95,103,36,33,2,6,29,0,0,27,3,113,2,66,0,74,2,24,0,1,0,0,0,30,58,63,18,5,47,121,49,12,81,40,95,54,4,8,123,123,14,27,14,4,127,108,48,76,108,115,67,89,126,13,79,137,60,22,76,111,39,99,65,93,113,104

InterPro domains:
  IPR004360 Glyoxalase/fosfomycin resistance/dioxygenase domain [PF00903] (7-127)
  IPR004360 Glyoxalase/fosfomycin resistance/dioxygenase domain [PF00903] (158-266)
  IPR029068 Glyoxalase/Bleomycin resistance protein/Dihydroxybiphenyl dioxygenase [G3DSA:3.10.180.10] (7-303)
  IPR029068 Glyoxalase/Bleomycin resistance protein/Dihydroxybiphenyl dioxygenase [G3DSA:3.10.180.10] (67-210)
  IPR029068 Glyoxalase/Bleomycin resistance protein/Dihydroxybiphenyl dioxygenase [SSF54593] (4-281)
  IPR037523 Vicinal oxygen chelate (VOC), core domain [PS51819] (7-131)
  IPR037523 Vicinal oxygen chelate (VOC), core domain [PS51819] (152-269)
  IPR052537 Extradiol ring-cleavage dioxygenase [PTHR36110] (4-307)

Foldseek 3Di:
DAAFQAFQEFEAEAADPQLVLCCCCAQQVWDFQAWEADPVDLQWIKTWTAFLQSFGQGIYIYGYHHPFPDKFQFFLAFQEWEWEWAPPQPVVNVVSCVVVVWDWDWDDDPRWIWIWTARPGAHIYIYTHDHFADFRQRDHAPDHRNTHTRGTQATEHAFQAQVQVVCCVPVVHPWDWPQDDDQWTWTAGNHRHNGIYIYGNDGPDDMTDTHNGTQAIETEDAAPVRVVVVQVSQVVVDWDKDDWDCPPAWIKMWTQTPSNHIYMYTYRPDHSCPVHHSVCRSPDHDYDPVCPVVVVVNVVSHDDHDNDHD/DAAFQAFQEFEAEAADPQLVQCCVCAQQVWDFQAWEADPVPRLWIKTWTAFLFSFGQGIYIYGYHNPAFDKFDFFLAFQEWEWEWAPPQPVVNVVSCVVVVWDWDWDDDPRWIKTWTARPGARIYIYTHDHFADFRCRDFAPDHRNTHGRHTQATEHAFQDQVQVVCCVCPLNNWAWDQDDDQWTWTAGNHRHNTIYIYGNDGPDDMTDGHNGTQAIETEDAADVRVVVSQVSQVVPDWDKDDWDCPPAWIKMWTQTPSNGIYMYTYRPDHSCRPPHSVCRSPDHDYDPVCVVVVVVSVVSGDDHDNDHD

Nearest PDB structures (foldseek):
  3oaj-assembly1_A  TM=1.003E+00  e=8.390E-69  Bacillus subtilis subsp. subtilis str. 168
  1zsw-assembly1_A  TM=9.419E-01  e=8.506E-33  Bacillus cereus ATCC 14579
  4huz-assembly1_A-2  TM=9.160E-01  e=2.091E-30  Sphingobium chlorophenolicum
  1r9c-assembly1_B  TM=7.387E-01  e=2.712E-05  Mesorhizobium loti
  3vcx-assembly1_A  TM=6.985E-01  e=7.531E-05  Rhodopseudomonas palustris CGA009

CATH classification: 3.10.180.10 (+1 more: 3.10.180.10)

Secondary structure (DSSP, 8-state):
-----SEEEEEEEES-HHHHHIIIIIIT--EEEEEEE-SS-TTSEEEEEESTT--TTSEEEEEE-TT--B-B--BSEEEEEEEEE-TT-HHHHHHHHHHTT---EEEEETTEEEEEEE-TTS-EEEEEE-S-S------BTTB-TTTS--EEEEEEEE-SSHHHHHHIIIIIS-PEEEEEETTEEEEE-SSSSS-EEEEESS---B-B-SBTEEEEEEEEESSHHHHHHHHHHHHHTT---PPPEE-SSSEEEEEE-TTS-EEEEEES-S-TTSSS-TTTTTSSB---GGGGGGHHHHHHHSPP------/-----SEEEEEEEES-HHHHHIIIIIIT--EEEEEEE-SSSTTSEEEEEESTT--TTSEEEEEE-SS--B-B--BSEEEEEEEEE-TT-HHHHHHHHHHTT---EEEEETTEEEEEEE-TTS-EEEEEE-S-SPPP---BTTB-TTTS--EEEEEEEE-SSHHHHHHHHHHTS-PEEEEEETTEEEEE-SSSSS-EEEEESS---B-B-SBTEEEEEEEEESSHHHHHHHHHHHHHTT---PPPEE-SSSEEEEEE-TTS-EEEEEES-S-TTSSS-TTTTTSSB---GGGGGGHHHHHHTSPP------